Protein AF-A0A3N0Z8Z3-F1 (afdb_monomer_lite)

InterPro domains:
  IPR009060 UBA-like superfamily [SSF46934] (349-387)
  IPR026185 Epithelial-stromal interaction protein 1 [PF28372] (37-251)
  IPR026185 Epithelial-stromal interaction protein 1 [PTHR22529] (3-250)

Structure (mmCIF, N/CA/C/O backbone):
data_AF-A0A3N0Z8Z3-F1
#
_entry.id   AF-A0A3N0Z8Z3-F1
#
loop_
_atom_site.group_PDB
_atom_site.id
_atom_site.type_symbol
_atom_site.label_atom_id
_atom_site.label_alt_id
_atom_site.label_comp_id
_atom_site.label_asym_id
_atom_site.label_entity_id
_atom_site.label_seq_id
_atom_site.pdbx_PDB_ins_code
_atom_site.Cartn_x
_atom_site.Cartn_y
_atom_site.Cartn_z
_atom_site.occupancy
_atom_site.B_iso_or_equiv
_atom_site.auth_seq_id
_atom_site.auth_comp_id
_atom_site.auth_asym_id
_atom_site.auth_atom_id
_atom_site.pdbx_PDB_model_num
ATOM 1 N N . MET A 1 1 ? -28.823 -17.736 -48.429 1.00 40.69 1 MET A N 1
ATOM 2 C CA . MET A 1 1 ? -28.614 -19.075 -49.020 1.00 40.69 1 MET A CA 1
ATOM 3 C C . MET A 1 1 ? -27.113 -19.297 -49.005 1.00 40.69 1 MET A C 1
ATOM 5 O O . MET A 1 1 ? -26.439 -18.668 -49.797 1.00 40.69 1 MET A O 1
ATOM 9 N N . THR A 1 2 ? -26.497 -19.998 -48.071 1.00 42.53 2 THR A N 1
ATOM 10 C CA . THR A 1 2 ? -26.939 -21.003 -47.101 1.00 42.53 2 THR A CA 1
ATOM 11 C C . THR A 1 2 ? -26.038 -20.867 -45.876 1.00 42.53 2 THR A C 1
ATOM 13 O O . THR A 1 2 ? -24.819 -20.831 -46.027 1.00 42.53 2 THR A O 1
ATOM 16 N N . ASP A 1 3 ? -26.645 -20.786 -44.696 1.00 40.19 3 ASP A N 1
ATOM 17 C CA . ASP A 1 3 ? -25.972 -20.993 -43.419 1.00 40.19 3 ASP A CA 1
ATOM 18 C C . ASP A 1 3 ? -25.503 -22.450 -43.330 1.00 40.19 3 ASP A C 1
ATOM 20 O O . ASP A 1 3 ? -26.199 -23.371 -43.767 1.00 40.19 3 ASP A O 1
ATOM 24 N N . SER A 1 4 ? -24.311 -22.679 -42.790 1.00 48.00 4 SER A N 1
ATOM 25 C CA . SER A 1 4 ? -23.882 -24.005 -42.347 1.00 48.00 4 SER A CA 1
ATOM 26 C C . SER A 1 4 ? -22.995 -23.835 -41.126 1.00 48.00 4 SER A C 1
ATOM 28 O O . SER A 1 4 ? -21.788 -23.622 -41.211 1.00 48.00 4 SER A O 1
ATOM 30 N N . GLU A 1 5 ? -23.670 -23.880 -39.983 1.00 45.03 5 GLU A N 1
ATOM 31 C CA . GLU A 1 5 ? -23.113 -24.146 -38.668 1.00 45.03 5 GLU A CA 1
ATOM 32 C C . GLU A 1 5 ? -22.318 -25.460 -38.715 1.00 45.03 5 GLU A C 1
ATOM 34 O O . GLU A 1 5 ? -22.856 -26.514 -39.047 1.00 45.03 5 GLU A O 1
ATOM 39 N N . GLN A 1 6 ? -21.029 -25.408 -38.380 1.00 42.84 6 GLN A N 1
ATOM 40 C CA . GLN A 1 6 ? -20.273 -26.589 -37.968 1.00 42.84 6 GLN A CA 1
ATOM 41 C C . GLN A 1 6 ? -19.986 -26.454 -36.479 1.00 42.84 6 GLN A C 1
ATOM 43 O O . GLN A 1 6 ? -18.983 -25.892 -36.042 1.00 42.84 6 GLN A O 1
ATOM 48 N N . THR A 1 7 ? -20.933 -26.957 -35.696 1.00 34.88 7 THR A N 1
ATOM 49 C CA . THR A 1 7 ? -20.736 -27.368 -34.311 1.00 34.88 7 THR A CA 1
ATOM 50 C C . THR A 1 7 ? -19.661 -28.450 -34.284 1.00 34.88 7 THR A C 1
ATOM 52 O O . THR A 1 7 ? -19.878 -29.570 -34.735 1.00 34.88 7 THR A O 1
ATOM 55 N N . ASN A 1 8 ? -18.473 -28.098 -33.796 1.00 36.59 8 ASN A N 1
ATOM 56 C CA . ASN A 1 8 ? -17.400 -29.051 -33.555 1.00 36.59 8 ASN A CA 1
ATOM 57 C C . ASN A 1 8 ? -17.679 -29.721 -32.204 1.00 36.59 8 ASN A C 1
ATOM 59 O O . ASN A 1 8 ? -17.470 -29.132 -31.139 1.00 36.59 8 ASN A O 1
ATOM 63 N N . GLU A 1 9 ? -18.258 -30.914 -32.266 1.00 37.44 9 GLU A N 1
ATOM 64 C CA . GLU A 1 9 ? -18.583 -31.748 -31.117 1.00 37.44 9 GLU A CA 1
ATOM 65 C C . GLU A 1 9 ? -17.282 -32.233 -30.462 1.00 37.44 9 GLU A C 1
ATOM 67 O O . GLU A 1 9 ? -16.641 -33.187 -30.892 1.00 37.44 9 GLU A O 1
ATOM 72 N N . ASN A 1 10 ? -16.863 -31.533 -29.407 1.00 37.28 10 ASN A N 1
ATOM 73 C CA . ASN A 1 10 ? -15.898 -32.046 -28.444 1.00 37.28 10 ASN A CA 1
ATOM 74 C C . ASN A 1 10 ? -16.598 -33.106 -27.581 1.00 37.28 10 ASN A C 1
ATOM 76 O O . ASN A 1 10 ? -17.148 -32.797 -26.520 1.00 37.28 10 ASN A O 1
ATOM 80 N N . GLU A 1 11 ? -16.568 -34.360 -28.025 1.00 35.53 11 GLU A N 1
ATOM 81 C CA . GLU A 1 11 ? -16.864 -35.509 -27.170 1.00 35.53 11 GLU A CA 1
ATOM 82 C C . GLU A 1 11 ? -15.770 -35.642 -26.100 1.00 35.53 11 GLU A C 1
ATOM 84 O O . GLU A 1 11 ? -14.714 -36.246 -26.286 1.00 35.53 11 GLU A O 1
ATOM 89 N N . CYS A 1 12 ? -16.020 -35.027 -24.946 1.00 33.28 12 CYS A N 1
ATOM 90 C CA . CYS A 1 12 ? -15.300 -35.305 -23.714 1.00 33.28 12 CYS A CA 1
ATOM 91 C C . CYS A 1 12 ? -15.938 -36.549 -23.080 1.00 33.28 12 CYS A C 1
ATOM 93 O O . CYS A 1 12 ? -16.933 -36.450 -22.356 1.00 33.28 12 CYS A O 1
ATOM 95 N N . GLU A 1 13 ? -15.396 -37.730 -23.390 1.00 38.31 13 GLU A N 1
ATOM 96 C CA . GLU A 1 13 ? -15.756 -38.972 -22.704 1.00 38.31 13 GLU A CA 1
ATOM 97 C C . GLU A 1 13 ? -15.455 -38.832 -21.204 1.00 38.31 13 GLU A C 1
ATOM 99 O O . GLU A 1 13 ? -14.311 -38.839 -20.743 1.00 38.31 13 GLU A O 1
ATOM 104 N N . LYS A 1 14 ? -16.529 -38.701 -20.424 1.00 34.69 14 LYS A N 1
ATOM 105 C CA . LYS A 1 14 ? -16.511 -38.818 -18.970 1.00 34.69 14 LYS A CA 1
ATOM 106 C C . LYS A 1 14 ? -16.239 -40.279 -18.612 1.00 34.69 14 LYS A C 1
ATOM 108 O O . LYS A 1 14 ? -17.129 -41.119 -18.709 1.00 34.69 14 LYS A O 1
ATOM 113 N N . ASN A 1 15 ? -15.027 -40.575 -18.154 1.00 33.38 15 ASN A N 1
ATOM 114 C CA . ASN A 1 15 ? -14.721 -41.855 -17.522 1.00 33.38 15 ASN A CA 1
ATOM 115 C C . ASN A 1 15 ? -15.489 -41.972 -16.193 1.00 33.38 15 ASN A C 1
ATOM 117 O O . ASN A 1 15 ? -15.185 -41.269 -15.231 1.00 33.38 15 ASN A O 1
ATOM 121 N N . SER A 1 16 ? -16.480 -42.867 -16.144 1.00 33.12 16 SER A N 1
ATOM 122 C CA . SER A 1 16 ? -17.005 -43.437 -14.897 1.00 33.12 16 SER A CA 1
ATOM 123 C C . SER A 1 16 ? -16.229 -44.721 -14.562 1.00 33.12 16 SER A C 1
ATOM 125 O O . SER A 1 16 ? -15.846 -45.451 -15.480 1.00 33.12 16 SER A O 1
ATOM 127 N N . PRO A 1 17 ? -15.956 -45.013 -13.278 1.00 43.12 17 PRO A N 1
ATOM 128 C CA . PRO A 1 17 ? -15.027 -46.060 -12.889 1.00 43.12 17 PRO A CA 1
ATOM 129 C C . PRO A 1 17 ? -15.738 -47.413 -12.886 1.00 43.12 17 PRO A C 1
ATOM 131 O O . PRO A 1 17 ? -16.600 -47.673 -12.052 1.00 43.12 17 PRO A O 1
ATOM 134 N N . GLY A 1 18 ? -15.352 -48.294 -13.805 1.00 41.97 18 GLY A N 1
ATOM 135 C CA . GLY A 1 18 ? -15.739 -49.699 -13.721 1.00 41.97 18 GLY A CA 1
ATOM 136 C C . GLY A 1 18 ? -16.040 -50.342 -15.060 1.00 41.97 18 GLY A C 1
ATOM 137 O O . GLY A 1 18 ? -17.191 -50.632 -15.340 1.00 41.97 18 GLY A O 1
ATOM 138 N N . ASN A 1 19 ? -15.002 -50.612 -15.852 1.00 34.50 19 ASN A N 1
ATOM 139 C CA . ASN A 1 19 ? -14.830 -51.909 -16.510 1.00 34.50 19 ASN A CA 1
ATOM 140 C C . ASN A 1 19 ? -13.422 -51.955 -17.117 1.00 34.50 19 ASN A C 1
ATOM 142 O O . ASN A 1 19 ? -13.169 -51.375 -18.174 1.00 34.50 19 ASN A O 1
ATOM 146 N N . VAL A 1 20 ? -12.477 -52.608 -16.437 1.00 41.97 20 VAL A N 1
ATOM 147 C CA . VAL A 1 20 ? -11.161 -52.885 -17.020 1.00 41.97 20 VAL A CA 1
ATOM 148 C C . VAL A 1 20 ? -11.370 -53.959 -18.086 1.00 41.97 20 VAL A C 1
ATOM 150 O O . VAL A 1 20 ? -11.226 -55.150 -17.827 1.00 41.97 20 VAL A O 1
ATOM 153 N N . THR A 1 21 ? -11.712 -53.537 -19.302 1.00 46.53 21 THR A N 1
ATOM 154 C CA . THR A 1 21 ? -11.635 -54.412 -20.472 1.00 46.53 21 THR A CA 1
ATOM 155 C C . THR A 1 21 ? -10.154 -54.554 -20.806 1.00 46.53 21 THR A C 1
ATOM 157 O O . THR A 1 21 ? -9.598 -53.811 -21.616 1.00 46.53 21 THR A O 1
ATOM 160 N N . GLN A 1 22 ? -9.469 -55.447 -20.089 1.00 47.31 22 GLN A N 1
ATOM 161 C CA . GLN A 1 22 ? -8.105 -55.831 -20.419 1.00 47.31 22 GLN A CA 1
ATOM 162 C C . GLN A 1 22 ? -8.148 -56.478 -21.801 1.00 47.31 22 GLN A C 1
ATOM 164 O O . GLN A 1 22 ? -8.706 -57.558 -21.972 1.00 47.31 22 GLN A O 1
ATOM 169 N N . ASN A 1 23 ? -7.579 -55.801 -22.798 1.00 51.22 23 ASN A N 1
ATOM 170 C CA . ASN A 1 23 ? -7.265 -56.429 -24.072 1.00 51.22 23 ASN A CA 1
ATOM 171 C C . ASN A 1 23 ? -6.343 -57.632 -23.763 1.00 51.22 23 ASN A C 1
ATOM 173 O O . ASN A 1 23 ? -5.248 -57.402 -23.233 1.00 51.22 23 ASN A O 1
ATOM 177 N N . PRO A 1 24 ? -6.759 -58.888 -24.025 1.00 54.62 24 PRO A N 1
ATOM 178 C CA . PRO A 1 24 ? -6.080 -60.091 -23.525 1.00 54.62 24 PRO A CA 1
ATOM 179 C C . PRO A 1 24 ? -4.631 -60.256 -24.019 1.00 54.62 24 PRO A C 1
ATOM 181 O O . PRO A 1 24 ? -3.895 -61.085 -23.496 1.00 54.62 24 PRO A O 1
ATOM 184 N N . GLN A 1 25 ? -4.191 -59.432 -24.974 1.00 57.41 25 GLN A N 1
ATOM 185 C CA . GLN A 1 25 ? -2.856 -59.469 -25.571 1.00 57.41 25 GLN A CA 1
ATOM 186 C C . GLN A 1 25 ? -1.743 -58.790 -24.739 1.00 57.41 25 GLN A C 1
ATOM 188 O O . GLN A 1 25 ? -0.567 -58.988 -25.032 1.00 57.41 25 GLN A O 1
ATOM 193 N N . ASN A 1 26 ? -2.072 -57.989 -23.714 1.00 61.19 26 ASN A N 1
ATOM 194 C CA . ASN A 1 26 ? -1.090 -57.192 -22.951 1.00 61.19 26 ASN A CA 1
ATOM 195 C C . ASN A 1 26 ? -0.857 -57.712 -21.521 1.00 61.19 26 ASN A C 1
ATOM 197 O O . ASN A 1 26 ? -0.631 -56.918 -20.605 1.00 61.19 26 ASN A O 1
ATOM 201 N N . GLN A 1 27 ? -0.943 -59.026 -21.295 1.00 67.25 27 GLN A N 1
ATOM 202 C CA . GLN A 1 27 ? -0.615 -59.578 -19.981 1.00 67.25 27 GLN A CA 1
ATOM 203 C C . GLN A 1 27 ? 0.903 -59.502 -19.723 1.00 67.25 27 GLN A C 1
ATOM 205 O O . GLN A 1 27 ? 1.691 -59.911 -20.584 1.00 67.25 27 GLN A O 1
ATOM 210 N N . PRO A 1 28 ? 1.341 -58.981 -18.561 1.00 70.44 28 PRO A N 1
ATOM 211 C CA . PRO A 1 28 ? 2.751 -58.971 -18.199 1.00 70.44 28 PRO A CA 1
ATOM 212 C C . PRO A 1 28 ? 3.290 -60.404 -18.125 1.00 70.44 28 PRO A C 1
ATOM 214 O O . PRO A 1 28 ? 2.750 -61.246 -17.414 1.00 70.44 28 PRO A O 1
ATOM 217 N N . THR A 1 29 ? 4.355 -60.697 -18.870 1.00 72.75 29 THR A N 1
ATOM 218 C CA . THR A 1 29 ? 5.056 -61.984 -18.773 1.00 72.75 29 THR A CA 1
ATOM 219 C C . THR A 1 29 ? 6.125 -61.868 -17.690 1.00 72.75 29 THR A C 1
ATOM 221 O O . THR A 1 29 ? 7.029 -61.042 -17.813 1.00 72.75 29 THR A O 1
ATOM 224 N N . HIS A 1 30 ? 6.037 -62.673 -16.633 1.00 71.81 30 HIS A N 1
ATOM 225 C CA . HIS A 1 30 ? 7.030 -62.696 -15.556 1.00 71.81 30 HIS A CA 1
ATOM 226 C C . HIS A 1 30 ? 8.128 -63.723 -15.875 1.00 71.81 30 HIS A C 1
ATOM 228 O O . HIS A 1 30 ? 7.823 -64.888 -16.118 1.00 71.81 30 HIS A O 1
ATOM 234 N N . ALA A 1 31 ? 9.392 -63.294 -15.896 1.00 71.81 31 ALA A N 1
ATOM 235 C CA . ALA A 1 31 ? 10.562 -64.163 -16.045 1.00 71.81 31 ALA A CA 1
ATOM 236 C C . ALA A 1 31 ? 11.545 -63.843 -14.910 1.00 71.81 31 ALA A C 1
ATOM 238 O O . ALA A 1 31 ? 11.837 -62.670 -14.696 1.00 71.81 31 ALA A O 1
ATOM 239 N N . ASP A 1 32 ? 11.978 -64.872 -14.170 1.00 60.31 32 ASP A N 1
ATOM 240 C CA . ASP A 1 32 ? 12.757 -64.827 -12.915 1.00 60.31 32 ASP A CA 1
ATOM 241 C C . ASP A 1 32 ? 13.489 -63.495 -12.641 1.00 60.31 32 ASP A C 1
ATOM 243 O O . ASP A 1 32 ? 14.596 -63.248 -13.119 1.00 60.31 32 ASP A O 1
ATOM 247 N N . GLY A 1 33 ? 12.835 -62.626 -11.857 1.00 75.81 33 GLY A N 1
ATOM 248 C CA . GLY A 1 33 ? 13.370 -61.345 -11.381 1.00 75.81 33 GLY A CA 1
ATOM 249 C C . GLY A 1 33 ? 12.862 -60.080 -12.087 1.00 75.81 33 GLY A C 1
ATOM 250 O O . GLY A 1 33 ? 13.032 -58.994 -11.537 1.00 75.81 33 GLY A O 1
ATOM 251 N N . PHE A 1 34 ? 12.200 -60.166 -13.249 1.00 79.06 34 PHE A N 1
ATOM 252 C CA . PHE A 1 34 ? 11.620 -58.992 -13.918 1.00 79.06 34 PHE A CA 1
ATOM 253 C C . PHE A 1 34 ? 10.297 -59.274 -14.645 1.00 79.06 34 PHE A C 1
ATOM 255 O O . PHE A 1 34 ? 9.967 -60.392 -15.042 1.00 79.06 34 PHE A O 1
ATOM 262 N N . THR A 1 35 ? 9.511 -58.211 -14.827 1.00 83.69 35 THR A N 1
ATOM 263 C CA . THR A 1 35 ? 8.206 -58.264 -15.495 1.00 83.69 35 THR A CA 1
ATOM 264 C C . THR A 1 35 ? 8.312 -57.639 -16.880 1.00 83.69 35 THR A C 1
ATOM 266 O O . THR A 1 35 ? 8.594 -56.449 -17.008 1.00 83.69 35 THR A O 1
ATOM 269 N N . ARG A 1 36 ? 8.072 -58.426 -17.933 1.00 78.19 36 ARG A N 1
ATOM 270 C CA . ARG A 1 36 ? 8.076 -57.956 -19.322 1.00 78.19 36 ARG A CA 1
ATOM 271 C C . ARG A 1 36 ? 6.657 -57.578 -19.739 1.00 78.19 36 ARG A C 1
ATOM 273 O O . ARG A 1 36 ? 5.815 -58.450 -19.943 1.00 78.19 36 ARG A O 1
ATOM 280 N N . ILE A 1 37 ? 6.395 -56.280 -19.874 1.00 79.31 37 ILE A N 1
ATOM 281 C CA . ILE A 1 37 ? 5.102 -55.748 -20.328 1.00 79.31 37 ILE A CA 1
ATOM 282 C C . ILE A 1 37 ? 5.155 -55.563 -21.855 1.00 79.31 37 ILE A C 1
ATOM 284 O O . ILE A 1 37 ? 5.998 -54.796 -22.332 1.00 79.31 37 ILE A O 1
ATOM 288 N N . PRO A 1 38 ? 4.298 -56.244 -22.641 1.00 77.00 38 PRO A N 1
ATOM 289 C CA . PRO A 1 38 ? 4.249 -56.064 -24.089 1.00 77.00 38 PRO A CA 1
ATOM 290 C C . PRO A 1 38 ? 3.851 -54.629 -24.481 1.00 77.00 38 PRO A C 1
ATOM 292 O O . PRO A 1 38 ? 3.000 -54.026 -23.817 1.00 77.00 38 PRO A O 1
ATOM 295 N N . PRO A 1 39 ? 4.427 -54.060 -25.556 1.00 76.31 39 PRO A N 1
ATOM 296 C CA . PRO A 1 39 ? 4.006 -52.760 -26.059 1.00 76.31 39 PRO A CA 1
ATOM 297 C C . PRO A 1 39 ? 2.516 -52.749 -26.415 1.00 76.31 39 PRO A C 1
ATOM 299 O O . PRO A 1 39 ? 2.041 -53.567 -27.195 1.00 76.31 39 PRO A O 1
ATOM 302 N N . ASN A 1 40 ? 1.769 -51.792 -25.863 1.00 84.31 40 ASN A N 1
ATOM 303 C CA . ASN A 1 40 ? 0.351 -51.649 -26.170 1.00 84.31 40 ASN A CA 1
ATOM 304 C C . ASN A 1 40 ? 0.177 -51.058 -27.579 1.00 84.31 40 ASN A C 1
ATOM 306 O O . ASN A 1 40 ? 0.250 -49.840 -27.764 1.00 84.31 40 ASN A O 1
ATOM 310 N N . GLU A 1 41 ? -0.078 -51.928 -28.554 1.00 85.44 41 GLU A N 1
ATOM 311 C CA . GLU A 1 41 ? -0.228 -51.562 -29.968 1.00 85.44 41 GLU A CA 1
ATOM 312 C C . GLU A 1 41 ? -1.357 -50.549 -30.219 1.00 85.44 41 GLU A C 1
ATOM 314 O O . GLU A 1 41 ? -1.223 -49.663 -31.060 1.00 85.44 41 GLU A O 1
ATOM 319 N N . SER A 1 42 ? -2.437 -50.582 -29.429 1.00 86.69 42 SER A N 1
ATOM 320 C CA . SER A 1 42 ? -3.523 -49.596 -29.536 1.00 86.69 42 SER A CA 1
ATOM 321 C C . SER A 1 42 ? -3.064 -48.198 -29.106 1.00 86.69 42 SER A C 1
ATOM 323 O O . SER A 1 42 ? -3.274 -47.211 -29.820 1.00 86.69 42 SER A O 1
ATOM 325 N N . ARG A 1 43 ? -2.348 -48.103 -27.975 1.00 87.44 43 ARG A N 1
ATOM 326 C CA . ARG A 1 43 ? -1.764 -46.835 -27.505 1.00 87.44 43 ARG A CA 1
ATOM 327 C C . ARG A 1 43 ? -0.698 -46.324 -28.477 1.00 87.44 43 ARG A C 1
ATOM 329 O O . ARG A 1 43 ? -0.673 -45.128 -28.760 1.00 87.44 43 ARG A O 1
ATOM 336 N N . ARG A 1 44 ? 0.140 -47.216 -29.017 1.00 88.94 44 ARG A N 1
ATOM 337 C CA . ARG A 1 44 ? 1.151 -46.886 -30.034 1.00 88.94 44 ARG A CA 1
ATOM 338 C C . ARG A 1 44 ? 0.503 -46.340 -31.307 1.00 88.94 44 ARG A C 1
ATOM 340 O O . ARG A 1 44 ? 0.906 -45.279 -31.770 1.00 88.94 44 ARG A O 1
ATOM 347 N N . GLY A 1 45 ? -0.528 -47.004 -31.827 1.00 94.12 45 GLY A N 1
ATOM 348 C CA . GLY A 1 45 ? -1.255 -46.550 -33.013 1.00 94.12 45 GLY A CA 1
ATOM 349 C C . GLY A 1 45 ? -1.978 -45.216 -32.800 1.00 94.12 45 GLY A C 1
ATOM 350 O O . GLY A 1 45 ? -2.016 -44.385 -33.706 1.00 94.12 45 GLY A O 1
ATOM 351 N N . LYS A 1 46 ? -2.510 -44.963 -31.593 1.00 94.38 46 LYS A N 1
ATOM 352 C CA . LYS A 1 46 ? -3.079 -43.653 -31.229 1.00 94.38 46 LYS A CA 1
ATOM 353 C C . LYS A 1 46 ? -2.007 -42.560 -31.228 1.00 94.38 46 LYS A C 1
ATOM 355 O O . LYS A 1 46 ? -2.236 -41.507 -31.810 1.00 94.38 46 LYS A O 1
ATOM 360 N N . LEU A 1 47 ? -0.843 -42.821 -30.630 1.00 93.25 47 LEU A N 1
ATOM 361 C CA . LEU A 1 47 ? 0.282 -41.879 -30.615 1.00 93.25 47 LEU A CA 1
ATOM 362 C C . LEU A 1 47 ? 0.805 -41.584 -32.024 1.00 93.25 47 LEU A C 1
ATOM 364 O O . LEU A 1 47 ? 1.049 -40.428 -32.341 1.00 93.25 47 LEU A O 1
ATOM 368 N N . GLN A 1 48 ? 0.916 -42.598 -32.884 1.00 94.56 48 GLN A N 1
ATOM 369 C CA . GLN A 1 48 ? 1.336 -42.409 -34.276 1.00 94.56 48 GLN A CA 1
ATOM 370 C C . GLN A 1 48 ? 0.344 -41.552 -35.067 1.00 94.56 48 GLN A C 1
ATOM 372 O O . GLN A 1 48 ? 0.766 -40.650 -35.782 1.00 94.56 48 GLN A O 1
ATOM 377 N N . ARG A 1 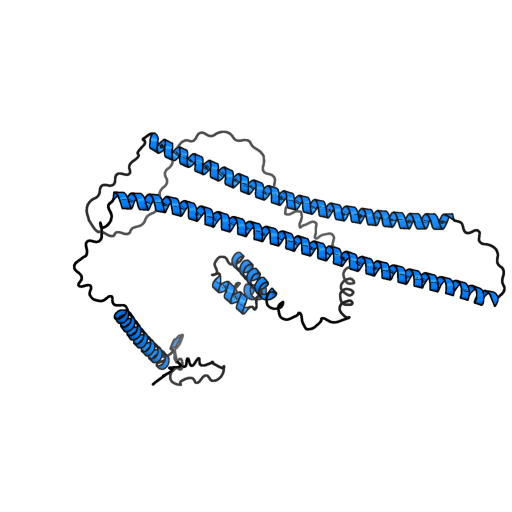49 ? -0.966 -41.781 -34.903 1.00 95.81 49 ARG A N 1
ATOM 378 C CA . ARG A 1 49 ? -1.997 -40.949 -35.545 1.00 95.81 49 ARG A CA 1
ATOM 379 C C . ARG A 1 49 ? -1.974 -39.502 -35.058 1.00 95.81 49 ARG A C 1
ATOM 381 O O . ARG A 1 49 ? -2.143 -38.600 -35.869 1.00 95.81 49 ARG A O 1
ATOM 388 N N . ILE A 1 50 ? -1.768 -39.281 -33.757 1.00 95.69 50 ILE A N 1
ATOM 389 C CA . ILE A 1 50 ? -1.631 -37.928 -33.198 1.00 95.69 50 ILE A CA 1
ATOM 390 C C . ILE A 1 50 ? -0.390 -37.247 -33.780 1.00 95.69 50 ILE A C 1
ATOM 392 O O . ILE A 1 50 ? -0.513 -36.153 -34.314 1.00 95.69 50 ILE A O 1
ATOM 396 N N . ALA A 1 51 ? 0.761 -37.923 -33.770 1.00 95.94 51 ALA A N 1
ATOM 397 C CA . ALA A 1 51 ? 2.005 -37.378 -34.309 1.00 95.94 51 ALA A CA 1
ATOM 398 C C . ALA A 1 51 ? 1.884 -36.997 -35.795 1.00 95.94 51 ALA A C 1
ATOM 400 O O . ALA A 1 51 ? 2.307 -35.914 -36.186 1.00 95.94 51 ALA A O 1
ATOM 401 N N . GLN A 1 52 ? 1.256 -37.851 -36.612 1.00 96.75 52 GLN A N 1
ATOM 402 C CA . GLN A 1 52 ? 1.008 -37.559 -38.029 1.00 96.75 52 GLN A CA 1
ATOM 403 C C . GLN A 1 52 ? 0.091 -36.347 -38.214 1.00 96.75 52 GLN A C 1
ATOM 405 O O . GLN A 1 52 ? 0.382 -35.468 -39.020 1.00 96.75 52 GLN A O 1
ATOM 410 N N . LYS A 1 53 ? -0.994 -36.269 -37.437 1.00 97.25 53 LYS A N 1
ATOM 411 C CA . LYS A 1 53 ? -1.926 -35.142 -37.498 1.00 97.25 53 LYS A CA 1
ATOM 412 C C . LYS A 1 53 ? -1.257 -33.824 -37.087 1.00 97.25 53 LYS A C 1
ATOM 414 O O . LYS A 1 53 ? -1.418 -32.824 -37.775 1.00 97.25 53 LYS A O 1
ATOM 419 N N . GLU A 1 54 ? -0.482 -33.825 -36.005 1.00 96.12 54 GLU A N 1
ATOM 420 C CA . GLU A 1 54 ? 0.256 -32.643 -35.540 1.00 96.12 54 GLU A CA 1
ATOM 421 C C . GLU A 1 54 ? 1.305 -32.178 -36.561 1.00 96.12 54 GLU A C 1
ATOM 423 O O . GLU A 1 54 ? 1.489 -30.975 -36.757 1.00 96.12 54 GLU A O 1
ATOM 428 N N . GLU A 1 55 ? 1.968 -33.111 -37.250 1.00 96.00 55 GLU A N 1
ATOM 429 C CA . GLU A 1 55 ? 2.908 -32.786 -38.325 1.00 96.00 55 GLU A CA 1
ATOM 430 C C . GLU A 1 55 ? 2.202 -32.116 -39.514 1.00 96.00 55 GLU A C 1
ATOM 432 O O . GLU A 1 55 ? 2.692 -31.113 -40.045 1.00 96.00 55 GLU A O 1
ATOM 437 N N . GLU A 1 56 ? 1.032 -32.620 -39.912 1.00 97.06 56 GLU A N 1
ATOM 438 C CA . GLU A 1 56 ? 0.206 -32.006 -40.955 1.00 97.06 56 GLU A CA 1
ATOM 439 C C . GLU A 1 56 ? -0.295 -30.613 -40.553 1.00 97.06 56 GLU A C 1
ATOM 441 O O . GLU A 1 56 ? -0.225 -29.682 -41.359 1.00 97.06 56 GLU A O 1
ATOM 446 N N . ASP A 1 57 ? -0.746 -30.441 -39.312 1.00 96.62 57 ASP A N 1
ATOM 447 C CA . ASP A 1 57 ? -1.220 -29.155 -38.795 1.00 96.62 57 ASP A CA 1
ATOM 448 C C . ASP A 1 57 ? -0.077 -28.125 -38.723 1.00 96.62 57 ASP A C 1
ATOM 450 O O . ASP A 1 57 ? -0.249 -26.972 -39.127 1.00 96.62 57 ASP A O 1
ATOM 454 N N . LEU A 1 58 ? 1.131 -28.538 -38.318 1.00 95.19 58 LEU A N 1
ATOM 455 C CA . LEU A 1 58 ? 2.319 -27.680 -38.348 1.00 95.19 58 LEU A CA 1
ATOM 456 C C . LEU A 1 58 ? 2.693 -27.283 -39.781 1.00 95.19 58 LEU A C 1
ATOM 458 O O . LEU A 1 58 ? 3.094 -26.141 -40.022 1.00 95.19 58 LEU A O 1
ATOM 462 N N . ARG A 1 59 ? 2.590 -28.216 -40.736 1.00 94.44 59 ARG A N 1
ATOM 463 C CA . ARG A 1 59 ? 2.841 -27.928 -42.154 1.00 94.44 59 ARG A CA 1
ATOM 464 C C . ARG A 1 59 ? 1.847 -26.907 -42.695 1.00 94.44 59 ARG A C 1
ATOM 466 O O . ARG A 1 59 ? 2.290 -25.927 -43.288 1.00 94.44 59 ARG A O 1
ATOM 473 N N . LYS A 1 60 ? 0.552 -27.076 -42.420 1.00 96.25 60 LYS A N 1
ATOM 474 C CA . LYS A 1 60 ? -0.486 -26.102 -42.790 1.00 96.25 60 LYS A CA 1
ATOM 475 C C . LYS A 1 60 ? -0.226 -24.741 -42.161 1.00 96.25 60 LYS A C 1
ATOM 477 O O . LYS A 1 60 ? -0.172 -23.754 -42.880 1.00 96.25 60 LYS A O 1
ATOM 482 N N . TRP A 1 61 ? 0.063 -24.685 -40.860 1.00 94.94 61 TRP A N 1
ATOM 483 C CA . TRP A 1 61 ? 0.383 -23.425 -40.184 1.00 94.94 61 TRP A CA 1
ATOM 484 C C . TRP A 1 61 ? 1.603 -22.736 -40.805 1.00 94.94 61 TRP A C 1
ATOM 486 O O . TRP A 1 61 ? 1.586 -21.526 -41.015 1.00 94.94 61 TRP A O 1
ATOM 496 N N . LYS A 1 62 ? 2.658 -23.488 -41.146 1.00 94.69 62 LYS A N 1
ATOM 497 C CA . LYS A 1 62 ? 3.844 -22.941 -41.824 1.00 94.69 62 LYS A CA 1
ATOM 498 C C . LYS A 1 62 ? 3.532 -22.425 -43.222 1.00 94.69 62 LYS A C 1
ATOM 500 O O . LYS A 1 62 ? 4.157 -21.455 -43.627 1.00 94.69 62 LYS A O 1
ATOM 505 N N . GLU A 1 63 ? 2.635 -23.076 -43.957 1.00 91.31 63 GLU A N 1
ATOM 506 C CA . GLU A 1 63 ? 2.194 -22.648 -45.288 1.00 91.31 63 GLU A CA 1
ATOM 507 C C . GLU A 1 63 ? 1.298 -21.402 -45.205 1.00 91.31 63 GLU A C 1
ATOM 509 O O . GLU A 1 63 ? 1.529 -20.445 -45.938 1.00 91.31 63 GLU A O 1
ATOM 514 N N . GLU A 1 64 ? 0.361 -21.364 -44.256 1.00 91.56 64 GLU A N 1
ATOM 515 C CA . GLU A 1 64 ? -0.522 -20.222 -43.981 1.00 91.56 64 GLU A CA 1
ATOM 516 C C . GLU A 1 64 ? 0.246 -18.994 -43.477 1.00 91.56 64 GLU A C 1
ATOM 518 O O . GLU A 1 64 ? -0.040 -17.868 -43.877 1.00 91.56 64 GLU A O 1
ATOM 523 N N . ASN A 1 65 ? 1.252 -19.203 -42.625 1.00 90.62 65 ASN A N 1
ATOM 524 C CA . ASN A 1 65 ? 2.092 -18.138 -42.071 1.00 90.62 65 ASN A CA 1
ATOM 525 C C . ASN A 1 65 ? 3.361 -17.914 -42.890 1.00 90.62 65 ASN A C 1
ATOM 527 O O . ASN A 1 65 ? 4.247 -17.176 -42.453 1.00 90.62 65 ASN A O 1
ATOM 531 N N . ARG A 1 66 ? 3.488 -18.543 -44.064 1.00 89.12 66 ARG A N 1
ATOM 532 C CA . ARG A 1 66 ? 4.627 -18.309 -44.941 1.00 89.12 66 ARG A CA 1
ATOM 533 C C . ARG A 1 66 ? 4.516 -16.881 -45.472 1.00 89.12 66 ARG A C 1
ATOM 535 O O . ARG A 1 66 ? 3.618 -16.615 -46.272 1.00 89.12 66 ARG A O 1
ATOM 542 N N . PRO A 1 67 ? 5.418 -15.954 -45.101 1.00 83.56 67 PRO A N 1
ATOM 543 C CA . PRO A 1 67 ? 5.446 -14.664 -45.765 1.00 83.56 67 PRO A CA 1
ATOM 544 C C . PRO A 1 67 ? 5.708 -14.915 -47.256 1.00 83.56 67 PRO A C 1
ATOM 546 O O . PRO A 1 67 ? 6.628 -15.656 -47.621 1.00 83.56 67 PRO A O 1
ATOM 549 N N . GLY A 1 68 ? 4.847 -14.363 -48.113 1.00 82.75 68 GLY A N 1
ATOM 550 C CA . GLY A 1 68 ? 4.957 -14.534 -49.559 1.00 82.75 68 GLY A CA 1
ATOM 551 C C . GLY A 1 68 ? 6.319 -14.057 -50.085 1.00 82.75 68 GLY A C 1
ATOM 552 O O . GLY A 1 68 ? 6.970 -13.235 -49.434 1.00 82.75 68 GLY A O 1
ATOM 553 N N . PRO A 1 69 ? 6.778 -14.547 -51.253 1.00 81.44 69 PRO A N 1
ATOM 554 C CA . PRO A 1 69 ? 8.016 -14.077 -51.864 1.00 81.44 69 PRO A CA 1
ATOM 555 C C . PRO A 1 69 ? 7.976 -12.558 -52.057 1.00 81.44 69 PRO A C 1
ATOM 557 O O . PRO A 1 69 ? 7.198 -12.036 -52.855 1.00 81.44 69 PRO A O 1
ATOM 560 N N . ILE A 1 70 ? 8.812 -11.842 -51.307 1.00 72.81 70 ILE A N 1
ATOM 561 C CA . ILE A 1 70 ? 8.929 -10.391 -51.416 1.00 72.81 70 ILE A CA 1
ATOM 562 C C . ILE A 1 70 ? 9.759 -10.104 -52.670 1.00 72.81 70 ILE A C 1
ATOM 564 O O . ILE A 1 70 ? 10.984 -10.072 -52.625 1.00 72.81 70 ILE A O 1
ATOM 568 N N . HIS A 1 71 ? 9.083 -9.926 -53.806 1.00 69.38 71 HIS A N 1
ATOM 569 C CA . HIS A 1 71 ? 9.677 -9.428 -55.052 1.00 69.38 71 HIS A CA 1
ATOM 570 C C . HIS A 1 71 ? 9.450 -7.913 -55.174 1.00 69.38 71 HIS A C 1
ATOM 572 O O . HIS A 1 71 ? 8.991 -7.396 -56.193 1.00 69.38 71 HIS A O 1
ATOM 578 N N . LEU A 1 72 ? 9.725 -7.190 -54.091 1.00 76.81 72 LEU A N 1
ATOM 579 C CA . LEU A 1 72 ? 9.823 -5.741 -54.137 1.00 76.81 72 LEU A CA 1
ATOM 580 C C . LEU A 1 72 ? 11.309 -5.398 -54.257 1.00 76.81 72 LEU A C 1
ATOM 582 O O . LEU A 1 72 ? 12.112 -5.971 -53.513 1.00 76.81 72 LEU A O 1
ATOM 586 N N . PRO A 1 73 ? 11.706 -4.506 -55.184 1.00 75.19 73 PRO A N 1
ATOM 587 C CA . PRO A 1 73 ? 13.046 -3.944 -55.131 1.00 75.19 73 PRO A CA 1
ATOM 588 C C . PRO A 1 73 ? 13.235 -3.359 -53.725 1.00 75.19 73 PRO A C 1
ATOM 590 O O . PRO A 1 73 ? 12.286 -2.761 -53.211 1.00 75.19 73 PRO A O 1
ATOM 593 N N . PRO A 1 74 ? 14.395 -3.560 -53.076 1.00 75.50 74 PRO A N 1
ATOM 594 C CA . PRO A 1 74 ? 14.620 -3.037 -51.738 1.00 75.50 74 PRO A CA 1
ATOM 595 C C . PRO A 1 74 ? 14.375 -1.528 -51.756 1.00 75.50 74 PRO A C 1
ATOM 597 O O . PRO A 1 74 ? 15.126 -0.763 -52.362 1.00 75.50 74 PRO A O 1
ATOM 600 N N . GLU A 1 75 ? 13.270 -1.121 -51.137 1.00 75.25 75 GLU A N 1
ATOM 601 C CA . GLU A 1 75 ? 12.935 0.277 -50.936 1.00 75.25 75 GLU A CA 1
ATOM 602 C C . GLU A 1 75 ? 14.038 0.876 -50.064 1.00 75.25 75 GLU A C 1
ATOM 604 O O . GLU A 1 75 ? 14.476 0.248 -49.094 1.00 75.25 75 GLU A O 1
ATOM 609 N N . GLN A 1 76 ? 14.538 2.062 -50.426 1.00 71.62 76 GLN A N 1
ATOM 610 C CA . GLN A 1 76 ? 15.499 2.767 -49.583 1.00 71.62 76 GLN A CA 1
ATOM 611 C C . GLN A 1 76 ? 14.799 3.145 -48.274 1.00 71.62 76 GLN A C 1
ATOM 613 O O . GLN A 1 76 ? 14.162 4.188 -48.148 1.00 71.62 76 GLN A O 1
ATOM 618 N N . LEU A 1 77 ? 14.886 2.244 -47.299 1.00 64.56 77 LEU A N 1
ATOM 619 C CA . LEU A 1 77 ? 14.359 2.405 -45.957 1.00 64.56 77 LEU A CA 1
ATOM 620 C C . LEU A 1 77 ? 15.226 3.425 -45.218 1.00 64.56 77 LEU A C 1
ATOM 622 O O . LEU A 1 77 ? 16.196 3.089 -44.543 1.00 64.56 77 LEU A O 1
ATOM 626 N N . GLY A 1 78 ? 14.863 4.695 -45.378 1.00 64.94 78 GLY A N 1
ATOM 627 C CA . GLY A 1 78 ? 15.430 5.812 -44.634 1.00 64.94 78 GLY A CA 1
ATOM 628 C C . GLY A 1 78 ? 15.415 7.114 -45.429 1.00 64.94 78 GLY A C 1
ATOM 629 O O . GLY A 1 78 ? 15.911 7.168 -46.546 1.00 64.94 78 GLY A O 1
ATOM 630 N N . GLY A 1 79 ? 14.905 8.191 -44.821 1.00 61.56 79 GLY A N 1
ATOM 631 C CA . GLY A 1 79 ? 15.249 9.550 -45.260 1.00 61.56 79 GLY A CA 1
ATOM 632 C C . GLY A 1 79 ? 14.145 10.426 -45.851 1.00 61.56 79 GLY A C 1
ATOM 633 O O . GLY A 1 79 ? 14.465 11.515 -46.311 1.00 61.56 79 GLY A O 1
ATOM 634 N N . ALA A 1 80 ? 12.858 10.057 -45.780 1.00 70.75 80 ALA A N 1
ATOM 635 C CA . ALA A 1 80 ? 11.784 11.009 -46.122 1.00 70.75 80 ALA A CA 1
ATOM 636 C C . ALA A 1 80 ? 11.793 12.261 -45.215 1.00 70.75 80 ALA A C 1
ATOM 638 O O . ALA A 1 80 ? 11.256 13.307 -45.567 1.00 70.75 80 ALA A O 1
ATOM 639 N N . VAL A 1 81 ? 12.415 12.141 -44.040 1.00 77.12 81 VAL A N 1
ATOM 640 C CA . VAL A 1 81 ? 12.500 13.176 -43.018 1.00 77.12 81 VAL A CA 1
ATOM 641 C C . VAL A 1 81 ? 13.958 13.581 -42.841 1.00 77.12 81 VAL A C 1
ATOM 643 O O . VAL A 1 81 ? 14.834 12.735 -42.648 1.00 77.12 81 VAL A O 1
ATOM 646 N N . SER A 1 82 ? 14.218 14.887 -42.871 1.00 87.38 82 SER A N 1
ATOM 647 C CA . SER A 1 82 ? 15.546 15.429 -42.591 1.00 87.38 82 SER A CA 1
ATOM 648 C C . SER A 1 82 ? 16.013 15.022 -41.190 1.00 87.38 82 SER A C 1
ATOM 650 O O . SER A 1 82 ? 15.245 15.036 -40.228 1.00 87.38 82 SER A O 1
ATOM 652 N N . LEU A 1 83 ? 17.304 14.725 -41.038 1.00 85.44 83 LEU A N 1
ATOM 653 C CA . LEU A 1 83 ? 17.931 14.395 -39.753 1.00 85.44 83 LEU A CA 1
ATOM 654 C C . LEU A 1 83 ? 17.661 15.458 -38.668 1.00 85.44 83 LEU A C 1
ATOM 656 O O . LEU A 1 83 ? 17.534 15.129 -37.487 1.00 85.44 83 LEU A O 1
ATOM 660 N N . ALA A 1 84 ? 17.534 16.729 -39.059 1.00 88.56 84 ALA A N 1
ATOM 661 C CA . ALA A 1 84 ? 17.175 17.812 -38.147 1.00 88.56 84 ALA A CA 1
ATOM 662 C C . ALA A 1 84 ? 15.740 17.669 -37.610 1.00 88.56 84 ALA A C 1
ATOM 664 O O . ALA A 1 84 ? 15.511 17.834 -36.411 1.00 88.56 84 ALA A O 1
ATOM 665 N N . GLU A 1 85 ? 14.794 17.297 -38.470 1.00 92.06 85 GLU A N 1
ATOM 666 C CA . GLU A 1 85 ? 13.401 17.079 -38.084 1.00 92.06 85 GLU A CA 1
ATOM 667 C C . GLU A 1 85 ? 13.257 15.823 -37.212 1.00 92.06 85 GLU A C 1
ATOM 669 O O . GLU A 1 85 ? 12.560 15.864 -36.199 1.00 92.06 85 GLU A O 1
ATOM 674 N N . VAL A 1 86 ? 13.983 14.738 -37.511 1.00 91.25 86 VAL A N 1
ATOM 675 C CA . VAL A 1 86 ? 14.014 13.543 -36.644 1.00 91.25 86 VAL A CA 1
ATOM 676 C C . VAL A 1 86 ? 14.528 13.896 -35.246 1.00 91.25 86 VAL A C 1
ATOM 678 O O . VAL A 1 86 ? 13.918 13.521 -34.245 1.00 91.25 86 VAL A O 1
ATOM 681 N N . ARG A 1 87 ? 15.611 14.679 -35.152 1.00 91.56 87 ARG A N 1
ATOM 682 C CA . ARG A 1 87 ? 16.147 15.150 -33.864 1.00 91.56 87 ARG A CA 1
ATOM 683 C C . ARG A 1 87 ? 15.149 16.028 -33.116 1.00 91.56 87 ARG A C 1
ATOM 685 O O . ARG A 1 87 ? 15.007 15.891 -31.902 1.00 91.56 87 ARG A O 1
ATOM 692 N N . GLN A 1 88 ? 14.445 16.911 -33.820 1.00 94.88 88 GLN A N 1
ATOM 693 C CA . GLN A 1 88 ? 13.415 17.751 -33.217 1.00 94.88 88 GLN A CA 1
ATOM 694 C C . GLN A 1 88 ? 12.244 16.911 -32.691 1.00 94.88 88 GLN A C 1
ATOM 696 O O . GLN A 1 88 ? 11.827 17.103 -31.548 1.00 94.88 88 GLN A O 1
ATOM 701 N N . ARG A 1 89 ? 11.748 15.949 -33.478 1.00 93.81 89 ARG A N 1
ATOM 702 C CA . ARG A 1 89 ? 10.688 15.016 -33.067 1.00 93.81 89 ARG A CA 1
ATOM 703 C C . ARG A 1 89 ? 11.108 14.210 -31.846 1.00 93.81 89 ARG A C 1
ATOM 705 O O . ARG A 1 89 ? 10.388 14.219 -30.855 1.00 93.81 89 ARG A O 1
ATOM 712 N N . GLN A 1 90 ? 12.315 13.651 -31.844 1.00 94.00 90 GLN A N 1
ATOM 713 C CA . GLN A 1 90 ? 12.849 12.918 -30.697 1.00 94.00 90 GLN A CA 1
ATOM 714 C C . GLN A 1 90 ? 12.910 13.789 -29.429 1.00 94.00 90 GLN A C 1
ATOM 716 O O . GLN A 1 90 ? 12.545 13.343 -28.339 1.00 94.00 90 GLN A O 1
ATOM 721 N N . GLN A 1 91 ? 13.325 15.056 -29.550 1.00 95.06 91 GLN A N 1
ATOM 722 C CA . GLN A 1 91 ? 13.315 15.993 -28.422 1.00 95.06 91 GLN A CA 1
ATOM 723 C C . GLN A 1 91 ? 11.893 16.293 -27.929 1.00 95.06 91 GLN A C 1
ATOM 725 O O . GLN A 1 91 ? 11.660 16.334 -26.717 1.00 95.06 91 GLN A O 1
ATOM 730 N N . MET A 1 92 ? 10.942 16.497 -28.841 1.00 96.56 92 MET A N 1
ATOM 731 C CA . MET A 1 92 ? 9.541 16.765 -28.512 1.00 96.56 92 MET A CA 1
ATOM 732 C C . MET A 1 92 ? 8.870 15.552 -27.862 1.00 96.56 92 MET A C 1
ATOM 734 O O . MET A 1 92 ? 8.252 15.694 -26.809 1.00 96.56 92 MET A O 1
ATOM 738 N N . GLU A 1 93 ? 9.064 14.356 -28.408 1.00 96.00 93 GLU A N 1
ATOM 739 C CA . GLU A 1 93 ? 8.561 13.094 -27.862 1.00 96.00 93 GLU A CA 1
ATOM 740 C C . GLU A 1 93 ? 9.148 12.806 -26.483 1.00 96.00 93 GLU A C 1
ATOM 742 O O . GLU A 1 93 ? 8.419 12.410 -25.571 1.00 96.00 93 GLU A O 1
ATOM 747 N N . ALA A 1 94 ? 10.441 13.071 -26.275 1.00 95.38 94 ALA A N 1
ATOM 748 C CA . ALA A 1 94 ? 11.057 12.945 -24.960 1.00 95.38 94 ALA A CA 1
ATOM 749 C C . ALA A 1 94 ? 10.424 13.911 -23.942 1.00 95.38 94 ALA A C 1
ATOM 751 O O . ALA A 1 94 ? 10.179 13.525 -22.795 1.00 95.38 94 ALA A O 1
ATOM 752 N N . ARG A 1 95 ? 10.120 15.157 -24.340 1.00 95.31 95 ARG A N 1
ATOM 753 C CA . ARG A 1 95 ? 9.428 16.139 -23.482 1.00 95.31 95 ARG A CA 1
ATOM 754 C C . ARG A 1 95 ? 7.989 15.709 -23.183 1.00 95.31 95 ARG A C 1
ATOM 756 O O . ARG A 1 95 ? 7.599 15.678 -22.017 1.00 95.31 95 ARG A O 1
ATOM 763 N N . GLN A 1 96 ? 7.227 15.318 -24.200 1.00 95.06 96 GLN A N 1
ATOM 764 C CA . GLN A 1 96 ? 5.835 14.879 -24.062 1.00 95.06 96 GLN A CA 1
ATOM 765 C C . GLN A 1 96 ? 5.721 13.593 -23.239 1.00 95.06 96 GLN A C 1
ATOM 767 O O . GLN A 1 96 ? 4.881 13.502 -22.348 1.00 95.06 96 GLN A O 1
ATOM 772 N N . SER A 1 97 ? 6.618 12.630 -23.451 1.00 95.69 97 SER A N 1
ATOM 773 C CA . SER A 1 97 ? 6.668 11.386 -22.678 1.00 95.69 97 SER A CA 1
ATOM 774 C C . SER A 1 97 ? 6.963 11.647 -21.203 1.00 95.69 97 SER A C 1
ATOM 776 O O . SER A 1 97 ? 6.343 11.034 -20.334 1.00 95.69 97 SER A O 1
ATOM 778 N N . LYS A 1 98 ? 7.867 12.588 -20.892 1.00 96.06 98 LYS A N 1
ATOM 779 C CA . LYS A 1 98 ? 8.123 13.017 -19.508 1.00 96.06 98 LYS A CA 1
ATOM 780 C C . LYS A 1 98 ? 6.875 13.631 -18.870 1.00 96.06 98 LYS A C 1
ATOM 782 O O . LYS A 1 98 ? 6.566 13.299 -17.728 1.00 96.06 98 LYS A O 1
ATOM 787 N N . LEU A 1 99 ? 6.153 14.485 -19.594 1.00 96.56 99 LEU A N 1
ATOM 788 C CA . LEU A 1 99 ? 4.910 15.098 -19.111 1.00 96.56 99 LEU A CA 1
ATOM 789 C C . LEU A 1 99 ? 3.812 14.053 -18.886 1.00 96.56 99 LEU A C 1
ATOM 791 O O . LEU A 1 99 ? 3.239 13.996 -17.802 1.00 96.56 99 LEU A O 1
ATOM 795 N N . LYS A 1 100 ? 3.585 13.160 -19.854 1.00 94.94 100 LYS A N 1
ATOM 796 C CA . LYS A 1 100 ? 2.596 12.081 -19.749 1.00 94.94 100 LYS A CA 1
ATOM 797 C C . LYS A 1 100 ? 2.884 11.159 -18.563 1.00 94.94 100 LYS A C 1
ATOM 799 O O . LYS A 1 100 ? 1.974 10.834 -17.812 1.00 94.94 100 LYS A O 1
ATOM 804 N N . LYS A 1 101 ? 4.151 10.785 -18.342 1.00 96.12 101 LYS A N 1
ATOM 805 C CA . LYS A 1 101 ? 4.551 9.984 -17.171 1.00 96.12 101 LYS A CA 1
ATOM 806 C C . LYS A 1 101 ? 4.257 10.698 -15.850 1.00 96.12 101 LYS A C 1
ATOM 808 O O . LYS A 1 101 ? 3.805 10.046 -14.914 1.00 96.12 101 LYS A O 1
ATOM 813 N N . LYS A 1 102 ? 4.488 12.014 -15.768 1.00 97.00 102 LYS A N 1
ATOM 814 C CA . LYS A 1 102 ? 4.149 12.806 -14.573 1.00 97.00 102 LYS A CA 1
ATOM 815 C C . LYS A 1 102 ? 2.644 12.818 -14.312 1.00 97.00 102 LYS A C 1
ATOM 817 O O . LYS A 1 102 ? 2.250 12.539 -13.189 1.00 97.00 102 LYS A O 1
ATOM 822 N N . LEU A 1 103 ? 1.835 13.054 -15.345 1.00 97.12 103 LEU A N 1
ATOM 823 C CA . LEU A 1 103 ? 0.374 13.058 -15.229 1.00 97.12 103 LEU A CA 1
ATOM 824 C C . LEU A 1 103 ? -0.172 11.693 -14.793 1.00 97.12 103 LEU A C 1
ATOM 826 O O . LEU A 1 103 ? -0.948 11.624 -13.848 1.00 97.12 103 LEU A O 1
ATOM 830 N N . MET A 1 104 ? 0.289 10.602 -15.416 1.00 95.94 104 MET A N 1
ATOM 831 C CA . MET A 1 104 ? -0.129 9.248 -15.028 1.00 95.94 104 MET A CA 1
ATOM 832 C C . MET A 1 104 ? 0.263 8.935 -13.580 1.00 95.94 104 MET A C 1
ATOM 834 O O . MET A 1 104 ? -0.520 8.346 -12.842 1.00 95.94 104 MET A O 1
ATOM 838 N N . LYS A 1 105 ? 1.461 9.351 -13.146 1.00 97.12 105 LYS A N 1
ATOM 839 C CA . LYS A 1 105 ? 1.897 9.178 -11.756 1.00 97.12 105 LYS A CA 1
ATOM 840 C C . LYS A 1 105 ? 1.012 9.961 -10.784 1.00 97.12 105 LYS A C 1
ATOM 842 O O . LYS A 1 105 ? 0.569 9.397 -9.792 1.00 97.12 105 LYS A O 1
ATOM 847 N N . GLU A 1 106 ? 0.735 11.226 -11.077 1.00 96.56 106 GLU A N 1
ATOM 848 C CA . GLU A 1 106 ? -0.126 12.070 -10.245 1.00 96.56 106 GLU A CA 1
ATOM 849 C C . GLU A 1 106 ? -1.551 11.514 -10.146 1.00 96.56 106 GLU A C 1
ATOM 851 O O . GLU A 1 106 ? -2.134 11.498 -9.064 1.00 96.56 106 GLU A O 1
ATOM 856 N N . GLU A 1 107 ? -2.098 10.989 -11.245 1.00 96.62 107 GLU A N 1
ATOM 857 C CA . GLU A 1 107 ? -3.417 10.361 -11.244 1.00 96.62 107 GLU A CA 1
ATOM 858 C C . GLU A 1 107 ? -3.449 9.093 -10.379 1.00 96.62 107 GLU A C 1
ATOM 860 O O . GLU A 1 107 ? -4.381 8.911 -9.591 1.00 96.62 107 GLU A O 1
ATOM 865 N N . MET A 1 108 ? -2.422 8.244 -10.482 1.00 93.19 108 MET A N 1
ATOM 866 C CA . MET A 1 108 ? -2.282 7.057 -9.635 1.00 93.19 108 MET A CA 1
ATOM 867 C C . MET A 1 108 ? -2.130 7.432 -8.157 1.00 93.19 108 MET A C 1
ATOM 869 O O . MET A 1 108 ? -2.798 6.845 -7.306 1.00 93.19 108 MET A O 1
ATOM 873 N N . ASP A 1 109 ? -1.322 8.447 -7.847 1.00 96.69 109 ASP A N 1
ATOM 874 C CA . ASP A 1 109 ? -1.129 8.939 -6.480 1.00 96.69 109 ASP A CA 1
ATOM 875 C C . ASP A 1 109 ? -2.418 9.557 -5.912 1.00 96.69 109 ASP A C 1
ATOM 877 O O . ASP A 1 109 ? -2.711 9.400 -4.725 1.00 96.69 109 ASP A O 1
ATOM 881 N N . ARG A 1 110 ? -3.213 10.239 -6.746 1.00 97.56 110 ARG A N 1
ATOM 882 C CA . ARG A 1 110 ? -4.522 10.782 -6.360 1.00 97.56 110 ARG A CA 1
ATOM 883 C C . ARG A 1 110 ? -5.524 9.666 -6.074 1.00 97.56 110 ARG A C 1
ATOM 885 O O . ARG A 1 110 ? -6.173 9.702 -5.035 1.00 97.56 110 ARG A O 1
ATOM 892 N N . LYS A 1 111 ? -5.617 8.663 -6.952 1.00 96.38 111 LYS A N 1
ATOM 893 C CA . LYS A 1 111 ? -6.483 7.487 -6.754 1.00 96.38 111 LYS A CA 1
ATOM 894 C C . LYS A 1 111 ? -6.110 6.720 -5.486 1.00 96.38 111 LYS A C 1
ATOM 896 O O . LYS A 1 111 ? -6.990 6.325 -4.732 1.00 96.38 111 LYS A O 1
ATOM 901 N N . LYS A 1 112 ? -4.810 6.563 -5.217 1.00 96.12 112 LYS A N 1
ATOM 902 C CA . LYS A 1 112 ? -4.319 5.915 -3.996 1.00 96.12 112 LYS A CA 1
ATOM 903 C C . LYS A 1 112 ? -4.759 6.662 -2.733 1.00 96.12 112 LYS A C 1
ATOM 905 O O . LYS A 1 112 ? -5.249 6.025 -1.810 1.00 96.12 112 LYS A O 1
ATOM 910 N N . ARG A 1 113 ? -4.629 7.994 -2.714 1.00 96.19 113 ARG A N 1
ATOM 911 C CA . ARG A 1 113 ? -5.090 8.828 -1.589 1.00 96.19 113 ARG A CA 1
ATOM 912 C C . ARG A 1 113 ? -6.598 8.725 -1.374 1.00 96.19 113 ARG A C 1
ATOM 914 O O . ARG A 1 113 ? -7.028 8.565 -0.244 1.00 96.19 113 ARG A O 1
ATOM 921 N N . GLN A 1 114 ? -7.382 8.749 -2.451 1.00 93.00 114 GLN A N 1
ATOM 922 C CA . GLN A 1 114 ? -8.838 8.595 -2.368 1.00 93.00 114 GLN A CA 1
ATOM 923 C C . GLN A 1 114 ? -9.241 7.233 -1.791 1.00 93.00 114 GLN A C 1
ATOM 925 O O . GLN A 1 114 ? -10.069 7.177 -0.890 1.00 93.00 114 GLN A O 1
ATOM 930 N N . ALA A 1 115 ? -8.617 6.145 -2.249 1.00 94.12 115 ALA A N 1
ATOM 931 C CA . ALA A 1 115 ? -8.886 4.812 -1.714 1.00 94.12 115 ALA A CA 1
ATOM 932 C C . ALA A 1 115 ? -8.533 4.703 -0.219 1.00 94.12 115 ALA A C 1
ATOM 934 O O . ALA A 1 115 ? -9.305 4.146 0.558 1.00 94.12 115 ALA A O 1
ATOM 935 N N . GLU A 1 116 ? -7.399 5.277 0.196 1.00 91.75 116 GLU A N 1
ATOM 936 C CA . GLU A 1 116 ? -6.998 5.332 1.605 1.00 91.75 116 GLU A CA 1
ATOM 937 C C . GLU A 1 116 ? -7.997 6.149 2.442 1.00 91.75 116 GLU A C 1
ATOM 939 O O . GLU A 1 116 ? -8.451 5.692 3.490 1.00 91.75 116 GLU A O 1
ATOM 944 N N . GLU A 1 117 ? -8.412 7.325 1.963 1.00 94.50 117 GLU A N 1
ATOM 945 C CA . GLU A 1 117 ? -9.420 8.158 2.627 1.00 94.50 117 GLU A CA 1
ATOM 946 C C . GLU A 1 117 ? -10.755 7.413 2.789 1.00 94.50 117 GLU A C 1
ATOM 948 O O . GLU A 1 117 ? -11.294 7.372 3.899 1.00 94.50 117 GLU A O 1
ATOM 953 N N . GLU A 1 118 ? -11.240 6.745 1.739 1.00 95.50 118 GLU A N 1
ATOM 954 C CA . GLU A 1 118 ? -12.456 5.926 1.784 1.00 95.50 118 GLU A CA 1
ATOM 955 C C . GLU A 1 118 ? -12.347 4.764 2.780 1.00 95.50 118 GLU A C 1
ATOM 957 O O . GLU A 1 118 ? -13.305 4.463 3.496 1.00 95.50 118 GLU A O 1
ATOM 962 N N . GLU A 1 119 ? -11.194 4.097 2.866 1.00 93.50 119 GLU A N 1
ATOM 963 C CA . GLU A 1 119 ? -10.965 3.053 3.867 1.00 93.50 119 GLU A CA 1
ATOM 964 C C . GLU A 1 119 ? -10.982 3.621 5.284 1.00 93.50 119 GLU A C 1
ATOM 966 O O . GLU A 1 119 ? -11.641 3.059 6.167 1.00 93.50 119 GLU A O 1
ATOM 971 N N . THR A 1 120 ? -10.336 4.768 5.518 1.00 88.81 120 THR A N 1
ATOM 972 C CA . THR A 1 120 ? -10.398 5.410 6.836 1.00 88.81 120 THR A CA 1
ATOM 973 C C . THR A 1 120 ? -11.823 5.820 7.198 1.00 88.81 120 THR A C 1
ATOM 975 O O . THR A 1 120 ? -12.221 5.698 8.360 1.00 88.81 120 THR A O 1
ATOM 978 N N . GLU A 1 121 ? -12.618 6.274 6.228 1.00 93.50 121 GLU A N 1
ATOM 979 C CA . GLU A 1 121 ? -14.017 6.623 6.439 1.00 93.50 121 GLU A CA 1
ATOM 980 C C . GLU A 1 121 ? -14.865 5.385 6.755 1.00 93.50 121 GLU A C 1
ATOM 982 O O . GLU A 1 121 ? -15.606 5.397 7.742 1.00 93.50 121 GLU A O 1
ATOM 987 N N . LYS A 1 122 ? -14.690 4.282 6.015 1.00 97.06 122 LYS A N 1
ATOM 988 C CA . LYS A 1 122 ? -15.333 2.988 6.307 1.00 97.06 122 LYS A CA 1
ATOM 989 C C . LYS A 1 122 ? -14.985 2.507 7.714 1.00 97.06 122 LYS A C 1
ATOM 991 O O . LYS A 1 122 ? -15.875 2.140 8.481 1.00 97.06 122 LYS A O 1
ATOM 996 N N . MET A 1 123 ? -13.714 2.583 8.105 1.00 91.44 123 MET A N 1
ATOM 997 C CA . MET A 1 123 ? -13.271 2.198 9.447 1.00 91.44 123 MET A CA 1
ATOM 998 C C . MET A 1 123 ? -13.897 3.079 10.535 1.00 91.44 123 MET A C 1
ATOM 1000 O O . MET A 1 123 ? -14.360 2.563 11.557 1.00 91.44 123 MET A O 1
ATOM 1004 N N . LYS A 1 124 ? -13.998 4.396 10.312 1.00 96.88 124 LYS A N 1
ATOM 1005 C CA . LYS A 1 124 ? -14.704 5.320 11.217 1.00 96.88 124 LYS A CA 1
ATOM 1006 C C . LYS A 1 124 ? -16.199 5.002 11.299 1.00 96.88 124 LYS A C 1
ATOM 1008 O O . LYS A 1 124 ? -16.756 5.023 12.396 1.00 96.88 124 LYS A O 1
ATOM 1013 N N . ALA A 1 125 ? -16.852 4.688 10.181 1.00 95.81 125 ALA A N 1
ATOM 1014 C CA . ALA A 1 125 ? -18.268 4.328 10.143 1.00 95.81 125 ALA A CA 1
ATOM 1015 C C . ALA A 1 125 ? -18.544 3.042 10.934 1.00 95.81 125 ALA A C 1
ATOM 1017 O O . ALA A 1 125 ? -19.427 3.032 11.791 1.00 95.81 125 ALA A O 1
ATOM 1018 N N . ILE A 1 126 ? -17.717 2.008 10.751 1.00 95.56 126 ILE A N 1
ATOM 1019 C CA . ILE A 1 126 ? -17.798 0.756 11.517 1.00 95.56 126 ILE A CA 1
ATOM 1020 C C . ILE A 1 126 ? -17.629 1.021 13.020 1.00 95.56 126 ILE A C 1
ATOM 1022 O O . ILE A 1 126 ? -18.356 0.462 13.843 1.00 95.56 126 ILE A O 1
ATOM 1026 N N . GLN A 1 127 ? -16.687 1.883 13.414 1.00 91.31 127 GLN A N 1
ATOM 1027 C CA . GLN A 1 127 ? -16.511 2.243 14.825 1.00 91.31 127 GLN A CA 1
ATOM 1028 C C . GLN A 1 127 ? -17.727 2.986 15.391 1.00 91.31 127 GLN A C 1
ATOM 1030 O O . GLN A 1 127 ? -18.167 2.683 16.503 1.00 91.31 127 GLN A O 1
ATOM 1035 N N . ARG A 1 128 ? -18.309 3.917 14.626 1.00 93.75 128 ARG A N 1
ATOM 1036 C CA . ARG A 1 128 ? -19.541 4.625 15.009 1.00 93.75 128 ARG A CA 1
ATOM 1037 C C . ARG A 1 128 ? -20.716 3.662 15.159 1.00 93.75 128 ARG A C 1
ATOM 1039 O O . ARG A 1 128 ? -21.447 3.753 16.142 1.00 93.75 128 ARG A O 1
ATOM 1046 N N . GLU A 1 129 ? -20.874 2.711 14.244 1.00 93.69 129 GLU A N 1
ATOM 1047 C CA . GLU A 1 129 ? -21.919 1.689 14.323 1.00 93.69 129 GLU A CA 1
ATOM 1048 C C . GLU A 1 129 ? -21.746 0.807 15.565 1.00 93.69 129 GLU A C 1
ATOM 1050 O O . GLU A 1 129 ? -22.696 0.615 16.324 1.00 93.69 129 GLU A O 1
ATOM 1055 N N . LYS A 1 130 ? -20.521 0.341 15.844 1.00 95.56 130 LYS A N 1
ATOM 1056 C CA . LYS A 1 130 ? -20.210 -0.419 17.066 1.00 95.56 130 LYS A CA 1
ATOM 1057 C C . LYS A 1 130 ? -20.540 0.379 18.329 1.00 95.56 130 LYS A C 1
ATOM 1059 O O . LYS A 1 130 ? -21.142 -0.172 19.251 1.00 95.56 130 LYS A O 1
ATOM 1064 N N . ALA A 1 131 ? -20.202 1.669 18.363 1.00 92.12 131 ALA A N 1
ATOM 1065 C CA . ALA A 1 131 ? -20.538 2.553 19.477 1.00 92.12 131 ALA A CA 1
ATOM 1066 C C . ALA A 1 131 ? -22.059 2.722 19.638 1.00 92.12 131 ALA A C 1
ATOM 1068 O O . ALA A 1 131 ? -22.570 2.656 20.756 1.00 92.12 131 ALA A O 1
ATOM 1069 N N . ASN A 1 132 ? -22.795 2.878 18.536 1.00 94.44 132 ASN A N 1
ATOM 1070 C CA . ASN A 1 132 ? -24.254 2.977 18.554 1.00 94.44 132 ASN A CA 1
ATOM 1071 C C . ASN A 1 132 ? -24.902 1.673 19.028 1.00 94.44 132 ASN A C 1
ATOM 1073 O O . ASN A 1 132 ? -25.766 1.699 19.902 1.00 94.44 132 ASN A O 1
ATOM 1077 N N . LYS A 1 133 ? -24.443 0.526 18.524 1.00 97.81 133 LYS A N 1
ATOM 1078 C CA . LYS A 1 133 ? -24.922 -0.796 18.941 1.00 97.81 133 LYS A CA 1
ATOM 1079 C C . LYS A 1 133 ? -24.686 -1.036 20.430 1.00 97.81 133 LYS A C 1
ATOM 1081 O O . LYS A 1 133 ? -25.574 -1.536 21.117 1.00 97.81 133 LYS A O 1
ATOM 1086 N N . LEU A 1 134 ? -23.521 -0.632 20.940 1.00 91.25 134 LEU A N 1
ATOM 1087 C CA . LEU A 1 134 ? -23.218 -0.704 22.366 1.00 91.25 134 LEU A CA 1
ATOM 1088 C C . LEU A 1 134 ? -24.167 0.182 23.181 1.00 91.25 134 LEU A C 1
ATOM 1090 O O . LEU A 1 134 ? -24.757 -0.302 24.140 1.00 91.25 134 LEU A O 1
ATOM 1094 N N . LYS A 1 135 ? -24.381 1.438 22.767 1.00 94.56 135 LYS A N 1
ATOM 1095 C CA . LYS A 1 135 ? -25.324 2.353 23.433 1.00 94.56 135 LYS A CA 1
ATOM 1096 C C . LYS A 1 135 ? -26.748 1.800 23.466 1.00 94.56 135 LYS A C 1
ATOM 1098 O O . LYS A 1 135 ? -27.397 1.879 24.504 1.00 94.56 135 LYS A O 1
ATOM 1103 N N . MET A 1 136 ? -27.219 1.217 22.364 1.00 94.31 136 MET A N 1
ATOM 1104 C CA . MET A 1 136 ? -28.547 0.599 22.300 1.00 94.31 136 MET A CA 1
ATOM 1105 C C . MET A 1 136 ? -28.668 -0.585 23.259 1.00 94.31 136 MET A C 1
ATOM 1107 O O . MET A 1 136 ? -29.647 -0.671 23.995 1.00 94.31 136 MET A O 1
ATOM 1111 N N . ARG A 1 137 ? -27.650 -1.453 23.317 1.00 95.25 137 ARG A N 1
ATOM 1112 C CA . ARG A 1 137 ? -27.608 -2.559 24.281 1.00 95.25 137 ARG A CA 1
ATOM 1113 C C . ARG A 1 137 ? -27.622 -2.051 25.725 1.00 95.25 137 ARG A C 1
ATOM 1115 O O . ARG A 1 137 ? -28.394 -2.548 26.534 1.00 95.25 137 ARG A O 1
ATOM 1122 N N . THR A 1 138 ? -26.799 -1.053 26.048 1.00 92.94 138 THR A N 1
ATOM 1123 C CA . THR A 1 138 ? -26.756 -0.464 27.395 1.00 92.94 138 THR A CA 1
ATOM 1124 C C . THR A 1 138 ? -28.099 0.144 27.783 1.00 92.94 138 THR A C 1
ATOM 1126 O O . THR A 1 138 ? -28.542 -0.039 28.912 1.00 92.94 138 THR A O 1
ATOM 1129 N N . LYS A 1 139 ? -28.777 0.819 26.848 1.00 97.06 139 LYS A N 1
ATOM 1130 C CA . LYS A 1 139 ? -30.115 1.367 27.082 1.00 97.06 139 LYS A CA 1
ATOM 1131 C C . LYS A 1 139 ? -31.133 0.263 27.389 1.00 97.06 139 LYS A C 1
ATOM 1133 O O . LYS A 1 139 ? -31.862 0.391 28.362 1.00 97.06 139 LYS A O 1
ATOM 1138 N N . GLN A 1 140 ? -31.119 -0.837 26.634 1.00 95.75 140 GLN A N 1
ATOM 1139 C CA . GLN A 1 140 ? -31.984 -1.994 26.899 1.00 95.75 140 GLN A CA 1
ATOM 1140 C C . GLN A 1 140 ? -31.705 -2.640 28.263 1.00 95.75 140 GLN A C 1
ATOM 1142 O O . GLN A 1 140 ? -32.633 -2.990 28.984 1.00 95.75 140 GLN A O 1
ATOM 1147 N N . GLU A 1 141 ? -30.435 -2.802 28.642 1.00 95.69 141 GLU A N 1
ATOM 1148 C CA . GLU A 1 141 ? -30.069 -3.361 29.952 1.00 95.69 141 GLU A CA 1
ATOM 1149 C C . GLU A 1 141 ? -30.505 -2.449 31.112 1.00 95.69 141 GLU A C 1
ATOM 1151 O O . GLU A 1 141 ? -30.920 -2.949 32.160 1.00 95.69 141 GLU A O 1
ATOM 1156 N N . GLU A 1 142 ? -30.437 -1.128 30.926 1.00 95.88 142 GLU A N 1
ATOM 1157 C CA . GLU A 1 142 ? -30.913 -0.142 31.899 1.00 95.88 142 GLU A CA 1
ATOM 1158 C C . GLU A 1 142 ? -32.444 -0.139 31.999 1.00 95.88 142 GLU A C 1
ATOM 1160 O O . GLU A 1 142 ? -32.971 -0.143 33.106 1.00 95.88 142 GLU A O 1
ATOM 1165 N N . GLU A 1 143 ? -33.161 -0.224 30.876 1.00 96.62 143 GLU A N 1
ATOM 1166 C CA . GLU A 1 143 ? -34.624 -0.377 30.852 1.00 96.62 143 GLU A CA 1
ATOM 1167 C C . GLU A 1 143 ? -35.050 -1.657 31.588 1.00 96.62 143 GLU A C 1
ATOM 1169 O O . GLU A 1 143 ? -35.851 -1.594 32.517 1.00 96.62 143 GLU A O 1
ATOM 1174 N N . GLN A 1 144 ? -34.424 -2.803 31.299 1.00 93.75 144 GLN A N 1
ATOM 1175 C CA . GLN A 1 144 ? -34.692 -4.048 32.032 1.00 93.75 144 GLN A CA 1
ATOM 1176 C C . GLN A 1 144 ? -34.359 -3.940 33.527 1.00 93.75 144 GLN A C 1
ATOM 1178 O O . GLN A 1 144 ? -35.017 -4.556 34.369 1.00 93.75 144 GLN A O 1
ATOM 1183 N N . ARG A 1 145 ? -33.303 -3.201 33.889 1.00 96.81 145 ARG A N 1
ATOM 1184 C CA . ARG A 1 145 ? -32.956 -2.948 35.294 1.00 96.81 145 ARG A CA 1
ATOM 1185 C C . ARG A 1 145 ? -34.033 -2.105 35.970 1.00 96.81 145 ARG A C 1
ATOM 1187 O O . ARG A 1 145 ? -34.412 -2.429 37.093 1.00 96.81 145 ARG A O 1
ATOM 1194 N N . GLN A 1 146 ? -34.525 -1.072 35.293 1.00 95.75 146 GLN A N 1
ATOM 1195 C CA . GLN A 1 146 ? -35.617 -0.237 35.778 1.00 95.75 146 GLN A CA 1
ATOM 1196 C C . GLN A 1 146 ? -36.893 -1.057 35.949 1.0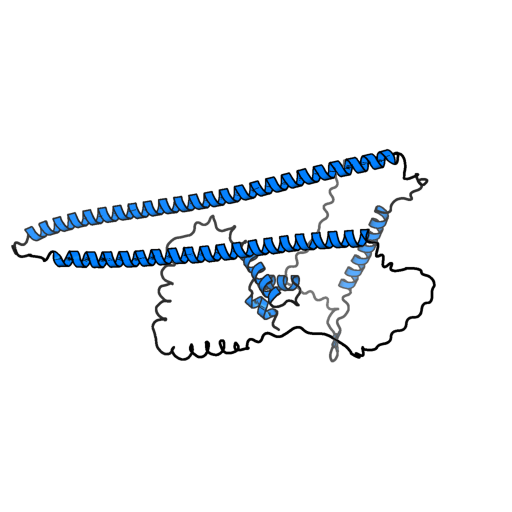0 95.75 146 GLN A C 1
ATOM 1198 O O . GLN A 1 146 ? -37.487 -1.001 37.018 1.00 95.75 146 GLN A O 1
ATOM 1203 N N . GLU A 1 147 ? -37.274 -1.878 34.973 1.00 96.94 147 GLU A N 1
ATOM 1204 C CA . GLU A 1 147 ? -38.448 -2.754 35.067 1.00 96.94 147 GLU A CA 1
ATOM 1205 C C . GLU A 1 147 ? -38.353 -3.719 36.250 1.00 96.94 147 GLU A C 1
ATOM 1207 O O . GLU A 1 147 ? -39.280 -3.798 37.054 1.00 96.94 147 GLU A O 1
ATOM 1212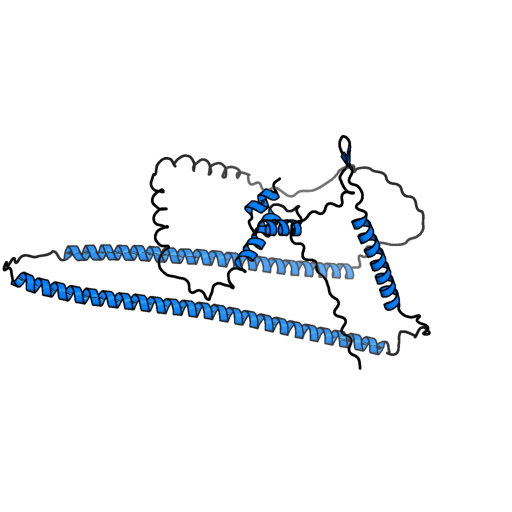 N N . ARG A 1 148 ? -37.209 -4.399 36.425 1.00 95.25 148 ARG A N 1
ATOM 1213 C CA . ARG A 1 148 ? -36.992 -5.276 37.588 1.00 95.25 148 ARG A CA 1
ATOM 1214 C C . ARG A 1 148 ? -37.072 -4.514 38.905 1.00 95.25 148 ARG A C 1
ATOM 1216 O O . ARG A 1 148 ? -37.642 -5.026 39.861 1.00 95.25 148 ARG A O 1
ATOM 1223 N N . TYR A 1 149 ? -36.519 -3.304 38.956 1.00 97.12 149 TYR A N 1
ATOM 1224 C CA . TYR A 1 149 ? -36.606 -2.453 40.139 1.00 97.12 149 TYR A CA 1
ATOM 1225 C C . TYR A 1 149 ? -38.051 -2.033 40.435 1.00 97.12 149 TYR A C 1
ATOM 1227 O O . TYR A 1 149 ? -38.476 -2.083 41.587 1.00 97.12 149 TYR A O 1
ATOM 1235 N N . GLN A 1 150 ? -38.829 -1.670 39.411 1.00 94.94 150 GLN A N 1
ATOM 1236 C CA . GLN A 1 150 ? -40.248 -1.353 39.581 1.00 94.94 150 GLN A CA 1
ATOM 1237 C C . GLN A 1 150 ? -41.038 -2.577 40.053 1.00 94.94 150 GLN A C 1
ATOM 1239 O O . GLN A 1 150 ? -41.844 -2.454 40.972 1.00 94.94 150 GLN A O 1
ATOM 1244 N N . HIS A 1 151 ? -40.771 -3.757 39.489 1.00 96.38 151 HIS A N 1
ATOM 1245 C CA . HIS A 1 151 ? -41.408 -5.006 39.901 1.00 96.38 151 HIS A CA 1
ATOM 1246 C C . HIS A 1 151 ? -41.072 -5.372 41.354 1.00 96.38 151 HIS A C 1
ATOM 1248 O O . HIS A 1 151 ? -41.968 -5.694 42.130 1.00 96.38 151 HIS A O 1
ATOM 1254 N N . ASP A 1 152 ? -39.798 -5.301 41.753 1.00 96.75 152 ASP A N 1
ATOM 1255 C CA . ASP A 1 152 ? -39.380 -5.547 43.141 1.00 96.75 152 ASP A CA 1
ATOM 1256 C C . ASP A 1 152 ? -40.025 -4.537 44.095 1.00 96.75 152 ASP A C 1
ATOM 1258 O O . ASP A 1 152 ? -40.579 -4.920 45.120 1.00 96.75 152 ASP A O 1
ATOM 1262 N N . LYS A 1 153 ? -40.066 -3.252 43.722 1.00 95.44 153 LYS A N 1
ATOM 1263 C CA . LYS A 1 153 ? -40.755 -2.214 44.496 1.00 95.44 153 LYS A CA 1
ATOM 1264 C C . LYS A 1 153 ? -42.244 -2.526 44.681 1.00 95.44 153 LYS A C 1
ATOM 1266 O O . LYS A 1 153 ? -42.756 -2.377 45.792 1.00 95.44 153 LYS A O 1
ATOM 1271 N N . GLN A 1 154 ? -42.938 -2.942 43.620 1.00 95.12 154 GLN A N 1
ATOM 1272 C CA . GLN A 1 154 ? -44.348 -3.345 43.687 1.00 95.12 154 GLN A CA 1
ATOM 1273 C C . GLN A 1 154 ? -44.519 -4.562 44.599 1.00 95.12 154 GLN A C 1
ATOM 1275 O O . GLN A 1 154 ? -45.264 -4.484 45.572 1.00 95.12 154 GLN A O 1
ATOM 1280 N N . THR A 1 155 ? -43.727 -5.613 44.379 1.00 94.81 155 THR A N 1
ATOM 1281 C CA . THR A 1 155 ? -43.729 -6.838 45.194 1.00 94.81 155 THR A CA 1
ATOM 1282 C C . THR A 1 155 ? -43.480 -6.525 46.668 1.00 94.81 155 THR A C 1
ATOM 1284 O O . THR A 1 155 ? -44.202 -6.998 47.534 1.00 94.81 155 THR A O 1
ATOM 1287 N N . LYS A 1 156 ? -42.505 -5.667 46.986 1.00 94.00 156 LYS A N 1
ATOM 1288 C CA . LYS A 1 156 ? -42.206 -5.239 48.361 1.00 94.00 156 LYS A CA 1
ATOM 1289 C C . LYS A 1 156 ? -43.355 -4.470 48.998 1.00 94.00 156 LYS A C 1
ATOM 1291 O O . LYS A 1 156 ? -43.601 -4.621 50.194 1.00 94.00 156 LYS A O 1
ATOM 1296 N N . THR A 1 157 ? -44.047 -3.650 48.214 1.00 93.56 157 THR A N 1
ATOM 1297 C CA . THR A 1 157 ? -45.230 -2.918 48.676 1.00 93.56 157 THR A CA 1
ATOM 1298 C C . THR A 1 157 ? -46.374 -3.891 48.974 1.00 93.56 157 THR A C 1
ATOM 1300 O O . THR A 1 157 ? -46.992 -3.797 50.030 1.00 93.56 157 THR A O 1
ATOM 1303 N N . GLU A 1 158 ? -46.608 -4.874 48.104 1.00 92.81 158 GLU A N 1
ATOM 1304 C CA . GLU A 1 158 ? -47.607 -5.932 48.299 1.00 92.81 158 GLU A CA 1
ATOM 1305 C C . GLU A 1 158 ? -47.270 -6.849 49.481 1.00 92.81 158 GLU A C 1
ATOM 1307 O O . GLU A 1 158 ? -48.131 -7.105 50.317 1.00 92.81 158 GLU A O 1
ATOM 1312 N N . GLU A 1 159 ? -46.017 -7.295 49.613 1.00 92.81 159 GLU A N 1
ATOM 1313 C CA . GLU A 1 159 ? -45.525 -8.063 50.764 1.00 92.81 159 GLU A CA 1
ATOM 1314 C C . GLU A 1 159 ? -45.760 -7.302 52.074 1.00 92.81 159 GLU A C 1
ATOM 1316 O O . GLU A 1 159 ? -46.172 -7.889 53.077 1.00 92.81 159 GLU A O 1
ATOM 1321 N N . PHE A 1 160 ? -45.508 -5.989 52.077 1.00 93.62 160 PHE A N 1
ATOM 1322 C CA . PHE A 1 160 ? -45.751 -5.136 53.235 1.00 93.62 160 PHE A CA 1
ATOM 1323 C C . PHE A 1 160 ? -47.245 -5.064 53.588 1.00 93.62 160 PHE A C 1
ATOM 1325 O O . PHE A 1 160 ? -47.597 -5.218 54.761 1.00 93.62 160 PHE A O 1
ATOM 1332 N N . LEU A 1 161 ? -48.124 -4.906 52.593 1.00 91.06 161 LEU A N 1
ATOM 1333 C CA . LEU A 1 161 ? -49.579 -4.908 52.787 1.00 91.06 161 LEU A CA 1
ATOM 1334 C C . LEU A 1 161 ? -50.092 -6.275 53.268 1.00 91.06 161 LEU A C 1
ATOM 1336 O O . LEU A 1 161 ? -50.770 -6.343 54.292 1.00 91.06 161 LEU A O 1
ATOM 1340 N N . GLN A 1 162 ? -49.681 -7.376 52.631 1.00 86.38 162 GLN A N 1
ATOM 1341 C CA . GLN A 1 162 ? -50.028 -8.740 53.052 1.00 86.38 162 GLN A CA 1
ATOM 1342 C C . GLN A 1 162 ? -49.536 -9.051 54.468 1.00 86.38 162 GLN A C 1
ATOM 1344 O O . GLN A 1 162 ? -50.196 -9.767 55.224 1.00 86.38 162 GLN A O 1
ATOM 1349 N N . LYS A 1 163 ? -48.369 -8.524 54.860 1.00 89.38 163 LYS A N 1
ATOM 1350 C CA . LYS A 1 163 ? -47.866 -8.647 56.231 1.00 89.38 163 LYS A CA 1
ATOM 1351 C C . LYS A 1 163 ? -48.769 -7.906 57.212 1.00 89.38 163 LYS A C 1
ATOM 1353 O O . LYS A 1 163 ? -49.021 -8.443 58.287 1.00 89.38 163 LYS A O 1
ATOM 1358 N N . PHE A 1 164 ? -49.264 -6.720 56.867 1.00 81.19 164 PHE A N 1
ATOM 1359 C CA . PHE A 1 164 ? -50.200 -5.972 57.707 1.00 81.19 164 PHE A CA 1
ATOM 1360 C C . PHE A 1 164 ? -51.553 -6.687 57.846 1.00 81.19 164 PHE A C 1
ATOM 1362 O O . PHE A 1 164 ? -52.072 -6.806 58.956 1.00 81.19 164 PHE A O 1
ATOM 1369 N N . GLU A 1 165 ? -52.078 -7.244 56.753 1.00 80.94 165 GLU A N 1
ATOM 1370 C CA . GLU A 1 165 ? -53.311 -8.045 56.746 1.00 80.94 165 GLU A CA 1
ATOM 1371 C C . GLU A 1 165 ? -53.168 -9.322 57.589 1.00 80.94 165 GLU A C 1
ATOM 1373 O O . GLU A 1 165 ? -54.006 -9.60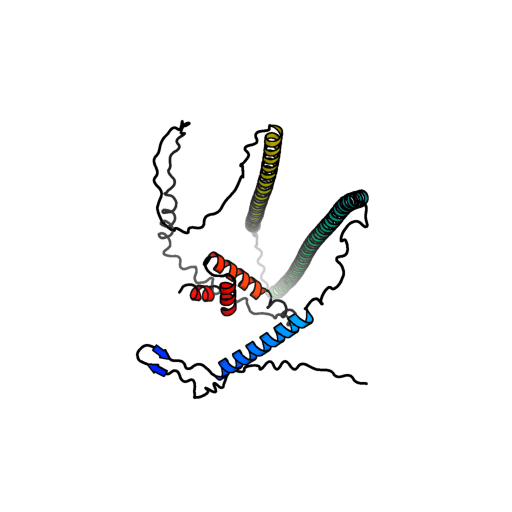2 58.446 1.00 80.94 165 GLU A O 1
ATOM 1378 N N . ARG A 1 166 ? -52.056 -10.056 57.436 1.00 74.56 166 ARG A N 1
ATOM 1379 C CA . ARG A 1 166 ? -51.738 -11.236 58.263 1.00 74.56 166 ARG A CA 1
ATOM 1380 C C . ARG A 1 166 ? -51.526 -10.885 59.737 1.00 74.56 166 ARG A C 1
ATOM 1382 O O . ARG A 1 166 ? -51.984 -11.622 60.604 1.00 74.56 166 ARG A O 1
ATOM 1389 N N . SER A 1 167 ? -50.865 -9.763 60.028 1.00 66.75 167 SER A N 1
ATOM 1390 C CA . SER A 1 167 ? -50.586 -9.317 61.405 1.00 66.75 167 SER A CA 1
ATOM 1391 C C . SER A 1 167 ? -51.825 -8.743 62.101 1.00 66.75 167 SER A C 1
ATOM 1393 O O . SER A 1 167 ? -51.912 -8.803 63.323 1.00 66.75 167 SER A O 1
ATOM 1395 N N . SER A 1 168 ? -52.813 -8.245 61.350 1.00 57.41 168 SER A N 1
ATOM 1396 C CA . SER A 1 168 ? -54.109 -7.821 61.902 1.00 57.41 168 SER A CA 1
ATOM 1397 C C . SER A 1 168 ? -54.971 -8.999 62.376 1.00 57.41 168 SER A C 1
ATOM 1399 O O . SER A 1 168 ? -55.878 -8.799 63.178 1.00 57.41 168 SER A O 1
ATOM 1401 N N . SER A 1 169 ? -54.670 -10.233 61.945 1.00 52.34 169 SER A N 1
ATOM 1402 C CA . SER A 1 169 ? -55.376 -11.447 62.381 1.00 52.34 169 SER A CA 1
ATOM 1403 C C . SER A 1 169 ? -54.744 -12.139 63.602 1.00 52.34 169 SER A C 1
ATOM 1405 O O . SER A 1 169 ? -55.345 -13.065 64.146 1.00 52.34 169 SER A O 1
ATOM 1407 N N . THR A 1 170 ? -53.563 -11.710 64.065 1.00 49.12 170 THR A N 1
ATOM 1408 C CA . THR A 1 170 ? -52.902 -12.242 65.270 1.00 49.12 170 THR A CA 1
ATOM 1409 C C . THR A 1 170 ? -52.287 -11.101 66.076 1.00 49.12 170 THR A C 1
ATOM 1411 O O . THR A 1 170 ? -51.181 -10.643 65.794 1.00 49.12 170 THR A O 1
ATOM 1414 N N . VAL A 1 171 ? -53.005 -10.627 67.094 1.00 48.47 171 VAL A N 1
ATOM 1415 C CA . VAL A 1 171 ? -52.508 -9.594 68.010 1.00 48.47 171 VAL A CA 1
ATOM 1416 C C . VAL A 1 171 ? -51.318 -10.140 68.803 1.00 48.47 171 VAL A C 1
ATOM 1418 O O . VAL A 1 171 ? -51.458 -11.098 69.560 1.00 48.47 171 VAL A O 1
ATOM 1421 N N . SER A 1 172 ? -50.155 -9.502 68.680 1.00 43.88 172 SER A N 1
ATOM 1422 C CA . SER A 1 172 ? -49.146 -9.439 69.744 1.00 43.88 172 SER A CA 1
ATOM 1423 C C . SER A 1 172 ? -48.239 -8.233 69.531 1.00 43.88 172 SER A C 1
ATOM 1425 O O . SER A 1 172 ? -47.415 -8.184 68.620 1.00 43.88 172 SER A O 1
ATOM 1427 N N . MET A 1 173 ? -48.430 -7.242 70.399 1.00 56.44 173 MET A N 1
ATOM 1428 C CA . MET A 1 173 ? -47.541 -6.102 70.571 1.00 56.44 173 MET A CA 1
ATOM 1429 C C . MET A 1 173 ? -46.232 -6.589 71.197 1.00 56.44 173 MET A C 1
ATOM 1431 O O . MET A 1 173 ? -46.231 -7.070 72.327 1.00 56.44 173 MET A O 1
ATOM 1435 N N . ALA A 1 174 ? -45.116 -6.416 70.496 1.00 38.94 174 ALA A N 1
ATOM 1436 C CA . ALA A 1 174 ? -43.789 -6.461 71.099 1.00 38.94 174 ALA A CA 1
ATOM 1437 C C . ALA A 1 174 ? -42.979 -5.260 70.604 1.00 38.94 174 ALA A C 1
ATOM 1439 O O . ALA A 1 174 ? -42.337 -5.278 69.556 1.00 38.94 174 ALA A O 1
ATOM 1440 N N . SER A 1 175 ? -43.067 -4.184 71.385 1.00 49.78 175 SER A N 1
ATOM 1441 C CA . SER A 1 175 ? -42.175 -3.035 71.325 1.00 49.78 175 SER A CA 1
ATOM 1442 C C . SER A 1 175 ? -40.842 -3.422 71.951 1.00 49.78 175 SER A C 1
ATOM 1444 O O . SER A 1 175 ? -40.743 -3.534 73.170 1.00 49.78 175 SER A O 1
ATOM 1446 N N . SER A 1 176 ? -39.821 -3.611 71.125 1.00 47.59 176 SER A N 1
ATOM 1447 C CA . SER A 1 176 ? -38.419 -3.341 71.458 1.00 47.59 176 SER A CA 1
ATOM 1448 C C . SER A 1 176 ? -37.607 -3.570 70.201 1.00 47.59 176 SER A C 1
ATOM 1450 O O . SER A 1 176 ? -37.480 -4.706 69.776 1.00 47.59 176 SER A O 1
ATOM 1452 N N . ASN A 1 177 ? -37.088 -2.505 69.592 1.00 43.72 177 ASN A N 1
ATOM 1453 C CA . ASN A 1 177 ? -36.032 -2.603 68.587 1.00 43.72 177 ASN A CA 1
ATOM 1454 C C . ASN A 1 177 ? -35.236 -1.295 68.560 1.00 43.72 177 ASN A C 1
ATOM 1456 O O . ASN A 1 177 ? -35.345 -0.482 67.646 1.00 43.72 177 ASN A O 1
ATOM 1460 N N . THR A 1 178 ? -34.394 -1.100 69.570 1.00 50.94 178 THR A N 1
ATOM 1461 C CA . THR A 1 178 ? -33.165 -0.315 69.427 1.00 50.94 178 THR A CA 1
ATOM 1462 C C . THR A 1 178 ? -32.169 -1.145 68.611 1.00 50.94 178 THR A C 1
ATOM 1464 O O . THR A 1 178 ? -31.293 -1.816 69.150 1.00 50.94 178 THR A O 1
ATOM 1467 N N . ILE A 1 179 ? -32.329 -1.149 67.284 1.00 54.56 179 ILE A N 1
ATOM 1468 C CA . ILE A 1 179 ? -31.338 -1.732 66.370 1.00 54.56 179 ILE A CA 1
ATOM 1469 C C . ILE A 1 179 ? -30.178 -0.731 66.252 1.00 54.56 179 ILE A C 1
ATOM 1471 O O . ILE A 1 179 ? -30.422 0.427 65.906 1.00 54.56 179 ILE A O 1
ATOM 1475 N N . PRO A 1 180 ? -28.917 -1.118 66.513 1.00 52.41 180 PRO A N 1
ATOM 1476 C CA . PRO A 1 180 ? -27.798 -0.194 66.400 1.00 52.41 180 PRO A CA 1
ATOM 1477 C C . PRO A 1 180 ? -27.587 0.170 64.924 1.00 52.41 180 PRO A C 1
ATOM 1479 O O . PRO A 1 180 ? -27.172 -0.668 64.122 1.00 52.41 180 PRO A O 1
ATOM 1482 N N . ALA A 1 181 ? -27.805 1.438 64.563 1.00 53.28 181 ALA A N 1
ATOM 1483 C CA . ALA A 1 181 ? -27.556 1.987 63.220 1.00 53.28 181 ALA A CA 1
ATOM 1484 C C . ALA A 1 181 ? -26.099 1.791 62.721 1.00 53.28 181 ALA A C 1
ATOM 1486 O O . ALA A 1 181 ? -25.812 1.893 61.532 1.00 53.28 181 ALA A O 1
ATOM 1487 N N . SER A 1 182 ? -25.188 1.439 63.632 1.00 61.25 182 SER A N 1
ATOM 1488 C CA . SER A 1 182 ? -23.754 1.199 63.423 1.00 61.25 182 SER A CA 1
ATOM 1489 C C . SER A 1 182 ? -23.415 -0.028 62.551 1.00 61.25 182 SER A C 1
ATOM 1491 O O . SER A 1 182 ? -22.389 -0.037 61.872 1.00 61.25 182 SER A O 1
ATOM 1493 N N . SER A 1 183 ? -24.263 -1.065 62.516 1.00 60.72 183 SER A N 1
ATOM 1494 C CA . SER A 1 183 ? -23.964 -2.309 61.776 1.00 60.72 183 SER A CA 1
ATOM 1495 C C . SER A 1 183 ? -24.179 -2.195 60.260 1.00 60.72 183 SER A C 1
ATOM 1497 O O . SER A 1 183 ? -23.440 -2.815 59.494 1.00 60.72 183 SER A O 1
ATOM 1499 N N . TRP A 1 184 ? -25.163 -1.406 59.819 1.00 65.38 184 TRP A N 1
ATOM 1500 C CA . TRP A 1 184 ? -25.494 -1.241 58.400 1.00 65.38 184 TRP A CA 1
ATOM 1501 C C . TRP A 1 184 ? -24.500 -0.327 57.680 1.00 65.38 184 TRP A C 1
ATOM 1503 O O . TRP A 1 184 ? -24.092 -0.653 56.569 1.00 65.38 184 TRP A O 1
ATOM 1513 N N . GLY A 1 185 ? -24.042 0.745 58.341 1.00 70.12 185 GLY A N 1
ATOM 1514 C CA . GLY A 1 185 ? -23.000 1.638 57.818 1.00 70.12 185 GLY A CA 1
ATOM 1515 C C . GLY A 1 185 ? -21.693 0.899 57.528 1.00 70.12 185 GLY A C 1
ATOM 1516 O O . GLY A 1 185 ? -21.209 0.937 56.403 1.00 70.12 185 GLY A O 1
ATOM 1517 N N . LYS A 1 186 ? -21.205 0.089 58.480 1.00 74.88 186 LYS A N 1
ATOM 1518 C CA . LYS A 1 186 ? -19.986 -0.724 58.299 1.00 74.88 186 LYS A CA 1
ATOM 1519 C C . LYS A 1 186 ? -20.109 -1.788 57.204 1.00 74.88 186 LYS A C 1
ATOM 1521 O O . LYS A 1 186 ? -19.136 -2.088 56.519 1.00 74.88 186 LYS A O 1
ATOM 1526 N N . CYS A 1 187 ? -21.294 -2.379 57.021 1.00 72.00 187 CYS A N 1
ATOM 1527 C CA . CYS A 1 187 ? -21.530 -3.336 55.935 1.00 72.00 187 CYS A CA 1
ATOM 1528 C C . CYS A 1 187 ? -21.572 -2.643 54.560 1.00 72.00 187 CYS A C 1
ATOM 1530 O O . CYS A 1 187 ? -21.090 -3.207 53.575 1.00 72.00 187 CYS A O 1
ATOM 1532 N N . HIS A 1 188 ? -22.119 -1.425 54.496 1.00 74.00 188 HIS A N 1
ATOM 1533 C CA . HIS A 1 188 ? -22.161 -0.617 53.278 1.00 74.00 188 HIS A CA 1
ATOM 1534 C C . HIS A 1 188 ? -20.762 -0.136 52.884 1.00 74.00 188 HIS A C 1
ATOM 1536 O O . HIS A 1 188 ? -20.349 -0.364 51.754 1.00 74.00 188 HIS A O 1
ATOM 1542 N N . GLU A 1 189 ? -19.999 0.392 53.844 1.00 81.50 189 GLU A N 1
ATOM 1543 C CA . GLU A 1 189 ? -18.593 0.773 53.669 1.00 81.50 189 GLU A CA 1
ATOM 1544 C C . GLU A 1 189 ? -17.754 -0.410 53.178 1.00 81.50 189 GLU A C 1
ATOM 1546 O O . GLU A 1 189 ? -17.049 -0.286 52.186 1.00 81.50 189 GLU A O 1
ATOM 1551 N N . TYR A 1 190 ? -17.905 -1.598 53.773 1.00 82.50 190 TYR A N 1
ATOM 1552 C CA . TYR A 1 190 ? -17.222 -2.805 53.296 1.00 82.50 190 TYR A CA 1
ATOM 1553 C C . TYR A 1 190 ? -17.591 -3.170 51.845 1.00 82.50 190 TYR A C 1
ATOM 1555 O O . TYR A 1 190 ? -16.723 -3.533 51.048 1.00 82.50 190 TYR A O 1
ATOM 1563 N N . ARG A 1 191 ? -18.877 -3.078 51.475 1.00 80.69 191 ARG A N 1
ATOM 1564 C CA . ARG A 1 191 ? -19.322 -3.331 50.095 1.00 80.69 191 ARG A CA 1
ATOM 1565 C C . ARG A 1 191 ? -18.805 -2.278 49.121 1.00 80.69 191 ARG A C 1
ATOM 1567 O O . ARG A 1 191 ? -18.509 -2.630 47.983 1.00 80.69 191 ARG A O 1
ATOM 1574 N N . ASP A 1 192 ? -18.716 -1.026 49.540 1.00 80.25 192 ASP A N 1
ATOM 1575 C CA . ASP A 1 192 ? -18.252 0.070 48.698 1.00 80.25 192 ASP A CA 1
ATOM 1576 C C . ASP A 1 192 ? -16.728 0.039 48.537 1.00 80.25 192 ASP A C 1
ATOM 1578 O O . ASP A 1 192 ? -16.259 0.082 47.404 1.00 80.25 192 ASP A O 1
ATOM 1582 N N . SER A 1 193 ? -15.964 -0.229 49.600 1.00 84.62 193 SER A N 1
ATOM 1583 C CA . SER A 1 193 ? -14.518 -0.482 49.508 1.00 84.62 193 SER A CA 1
ATOM 1584 C C . SER A 1 193 ? -14.195 -1.653 48.578 1.00 84.62 193 SER A C 1
ATOM 1586 O O . SER A 1 193 ? -13.267 -1.569 47.779 1.00 84.62 193 SER A O 1
ATOM 1588 N N . ARG A 1 194 ? -14.997 -2.727 48.603 1.00 86.19 194 ARG A N 1
ATOM 1589 C CA . ARG A 1 194 ? -14.826 -3.857 47.677 1.00 86.19 194 ARG A CA 1
ATOM 1590 C C . ARG A 1 194 ? -15.084 -3.464 46.216 1.00 86.19 194 ARG A C 1
ATOM 1592 O O . ARG A 1 194 ? -14.348 -3.894 45.334 1.00 86.19 194 ARG A O 1
ATOM 1599 N N . LYS A 1 195 ? -16.097 -2.631 45.945 1.00 90.12 195 LYS A N 1
ATOM 1600 C CA . LYS A 1 195 ? -16.358 -2.104 44.590 1.00 90.12 195 LYS A CA 1
ATOM 1601 C C . LYS A 1 195 ? -15.262 -1.146 44.131 1.00 90.12 195 LYS A C 1
ATOM 1603 O O . LYS A 1 195 ? -14.936 -1.126 42.948 1.00 90.12 195 LYS A O 1
ATOM 1608 N N . GLU A 1 196 ? -14.723 -0.325 45.028 1.00 90.25 196 GLU A N 1
ATOM 1609 C CA . GLU A 1 196 ? -13.613 0.585 44.731 1.00 90.25 196 GLU A CA 1
ATOM 1610 C C . GLU A 1 196 ? -12.337 -0.187 44.406 1.00 90.25 196 GLU A C 1
ATOM 1612 O O . GLU A 1 196 ? -11.665 0.139 43.431 1.00 90.25 196 GLU A O 1
ATOM 1617 N N . GLU A 1 197 ? -12.050 -1.258 45.145 1.00 91.31 197 GLU A N 1
ATOM 1618 C CA . GLU A 1 197 ? -10.930 -2.154 44.865 1.00 91.31 197 GLU A CA 1
ATOM 1619 C C . GLU A 1 197 ? -11.102 -2.877 43.517 1.00 91.31 197 GLU A C 1
ATOM 1621 O O . GLU A 1 197 ? -10.182 -2.885 42.696 1.00 91.31 197 GLU A O 1
ATOM 1626 N N . GLU A 1 198 ? -12.297 -3.405 43.226 1.00 88.50 198 GLU A N 1
ATOM 1627 C CA . GLU A 1 198 ? -12.625 -4.014 41.928 1.00 88.50 198 GLU A CA 1
ATOM 1628 C C . GLU A 1 198 ? -12.519 -2.995 40.774 1.00 88.50 198 GLU A C 1
ATOM 1630 O O . GLU A 1 198 ? -11.955 -3.297 39.719 1.00 88.50 198 GLU A O 1
ATOM 1635 N N . ASN A 1 199 ? -12.981 -1.756 40.971 1.00 88.56 199 ASN A N 1
ATOM 1636 C CA . ASN A 1 199 ? -12.837 -0.678 39.989 1.00 88.56 199 ASN A CA 1
ATOM 1637 C C . ASN A 1 199 ? -11.377 -0.243 39.805 1.00 88.56 199 ASN A C 1
ATOM 1639 O O . ASN A 1 199 ? -10.951 -0.004 38.673 1.00 88.56 199 ASN A O 1
ATOM 1643 N N . ALA A 1 200 ? -10.590 -0.172 40.879 1.00 94.06 200 ALA A N 1
ATOM 1644 C CA . ALA A 1 200 ? -9.164 0.128 40.814 1.00 94.06 200 ALA A CA 1
ATOM 1645 C C . ALA A 1 200 ? -8.400 -0.976 40.069 1.00 94.06 200 ALA A C 1
ATOM 1647 O O . ALA A 1 200 ? -7.534 -0.679 39.242 1.00 94.06 200 ALA A O 1
ATOM 1648 N N . ALA A 1 201 ? -8.760 -2.244 40.286 1.00 94.69 201 ALA A N 1
ATOM 1649 C CA . ALA A 1 201 ? -8.219 -3.372 39.536 1.00 94.69 201 ALA A CA 1
ATOM 1650 C C . ALA A 1 201 ? -8.579 -3.288 38.041 1.00 94.69 201 ALA A C 1
ATOM 1652 O O . ALA A 1 201 ? -7.709 -3.462 37.185 1.00 94.69 201 ALA A O 1
ATOM 1653 N N . LEU A 1 202 ? -9.827 -2.937 37.709 1.00 91.31 202 LEU A N 1
ATOM 1654 C CA . LEU A 1 202 ? -10.257 -2.720 36.322 1.00 91.31 202 LEU A CA 1
ATOM 1655 C C . LEU A 1 202 ? -9.513 -1.559 35.648 1.00 91.31 202 LEU A C 1
ATOM 1657 O O . LEU A 1 202 ? -9.154 -1.659 34.473 1.00 91.31 202 LEU A O 1
ATOM 1661 N N . LEU A 1 203 ? -9.263 -0.463 36.366 1.00 90.88 203 LEU A N 1
ATOM 1662 C CA . LEU A 1 203 ? -8.478 0.663 35.855 1.00 90.88 203 LEU A CA 1
ATOM 1663 C C . LEU A 1 203 ? -7.020 0.271 35.616 1.00 90.88 203 LEU A C 1
ATOM 1665 O O . LEU A 1 203 ? -6.501 0.566 34.541 1.00 90.88 203 LEU A O 1
ATOM 1669 N N . LYS A 1 204 ? -6.394 -0.462 36.546 1.00 93.25 204 LYS A N 1
ATOM 1670 C CA . LYS A 1 204 ? -5.040 -1.005 36.354 1.00 93.25 204 LYS A CA 1
ATOM 1671 C C . LYS A 1 204 ? -4.961 -1.907 35.127 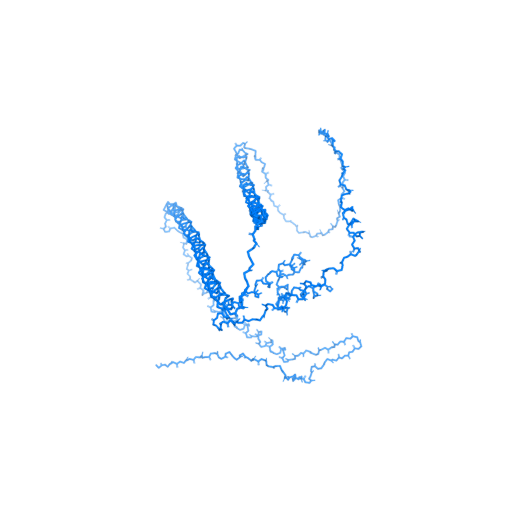1.00 93.25 204 LYS A C 1
ATOM 1673 O O . LYS A 1 204 ? -4.046 -1.760 34.325 1.00 93.25 204 LYS A O 1
ATOM 1678 N N . MET A 1 205 ? -5.947 -2.781 34.925 1.00 92.12 205 MET A N 1
ATOM 1679 C CA . MET A 1 205 ? -5.991 -3.660 33.753 1.00 92.12 205 MET A CA 1
ATOM 1680 C C . MET A 1 205 ? -6.129 -2.867 32.440 1.00 92.12 205 MET A C 1
ATOM 1682 O O . MET A 1 205 ? -5.473 -3.186 31.447 1.00 92.12 205 MET A O 1
ATOM 1686 N N . LYS A 1 206 ? -6.943 -1.801 32.428 1.00 92.56 206 LYS A N 1
ATOM 1687 C CA . LYS A 1 206 ? -7.060 -0.885 31.278 1.00 92.56 206 LYS A CA 1
ATOM 1688 C C . LYS A 1 206 ? -5.768 -0.113 31.018 1.00 92.56 206 LYS A C 1
ATOM 1690 O O . LYS A 1 206 ? -5.397 0.063 29.860 1.00 92.56 206 LYS A O 1
ATOM 1695 N N . GLU A 1 207 ? -5.094 0.356 32.064 1.00 91.19 207 GLU A N 1
ATOM 1696 C CA . GLU A 1 207 ? -3.809 1.047 31.943 1.00 91.19 207 GLU A CA 1
ATOM 1697 C C . GLU A 1 207 ? -2.730 0.103 31.405 1.00 91.19 207 GLU A C 1
ATOM 1699 O O . GLU A 1 207 ? -1.983 0.475 30.508 1.00 91.19 207 GLU A O 1
ATOM 1704 N N . GLU A 1 208 ? -2.696 -1.146 31.864 1.00 93.50 208 GLU A N 1
ATOM 1705 C CA . GLU A 1 208 ? -1.763 -2.149 31.356 1.00 93.50 208 GLU A CA 1
ATOM 1706 C C . GLU A 1 208 ? -2.010 -2.457 29.871 1.00 93.50 208 GLU A C 1
ATOM 1708 O O . GLU A 1 208 ? -1.062 -2.569 29.094 1.00 93.50 208 GLU A O 1
ATOM 1713 N N . GLN A 1 209 ? -3.275 -2.536 29.440 1.00 88.38 209 GLN A N 1
ATOM 1714 C CA . GLN A 1 209 ? -3.608 -2.652 28.016 1.00 88.38 209 GLN A CA 1
ATOM 1715 C C . GLN A 1 209 ? -3.148 -1.436 27.206 1.00 88.38 209 GLN A C 1
ATOM 1717 O O . GLN A 1 209 ? -2.623 -1.611 26.105 1.00 88.38 209 GLN A O 1
ATOM 1722 N N . ARG A 1 210 ? -3.305 -0.218 27.742 1.00 90.69 210 ARG A N 1
ATOM 1723 C CA . ARG A 1 210 ? -2.777 0.997 27.105 1.00 90.69 210 ARG A CA 1
ATOM 1724 C C . ARG A 1 210 ? -1.260 0.939 26.989 1.00 90.69 210 ARG A C 1
ATOM 1726 O O . ARG A 1 210 ? -0.761 1.023 25.879 1.00 90.69 210 ARG A O 1
ATOM 1733 N N . ARG A 1 211 ? -0.546 0.620 28.073 1.00 93.88 211 ARG A N 1
ATOM 1734 C CA . ARG A 1 211 ? 0.919 0.465 28.049 1.00 93.88 211 ARG A CA 1
ATOM 1735 C C . ARG A 1 211 ? 1.383 -0.576 27.034 1.00 93.88 211 ARG A C 1
ATOM 1737 O O . ARG A 1 211 ? 2.353 -0.345 26.326 1.00 93.88 211 ARG A O 1
ATOM 1744 N N . LYS A 1 212 ? 0.693 -1.715 26.925 1.00 92.56 212 LYS A N 1
ATOM 1745 C CA . LYS A 1 212 ? 1.002 -2.734 25.904 1.00 92.56 212 LYS A CA 1
ATOM 1746 C C . LYS A 1 212 ? 0.795 -2.209 24.483 1.00 92.56 212 LYS A C 1
ATOM 1748 O O . LYS A 1 212 ? 1.566 -2.566 23.597 1.00 92.56 212 LYS A O 1
ATOM 1753 N N . THR A 1 213 ? -0.222 -1.375 24.279 1.00 92.88 213 THR A N 1
ATOM 1754 C CA . THR A 1 213 ? -0.492 -0.724 22.990 1.00 92.88 213 THR A CA 1
ATOM 1755 C C . THR A 1 213 ? 0.597 0.296 22.666 1.00 92.88 213 THR A C 1
ATOM 1757 O O . THR A 1 213 ? 1.173 0.220 21.586 1.00 92.88 213 THR A O 1
ATOM 1760 N N . ASP A 1 214 ? 0.957 1.155 23.621 1.00 93.56 214 ASP A N 1
ATOM 1761 C CA . ASP A 1 214 ? 1.988 2.185 23.458 1.00 93.56 214 ASP A CA 1
ATOM 1762 C C . ASP A 1 214 ? 3.356 1.559 23.134 1.00 93.56 214 ASP A C 1
ATOM 1764 O O . ASP A 1 214 ? 4.037 1.986 22.207 1.00 93.56 214 ASP A O 1
ATOM 1768 N N . ILE A 1 215 ? 3.730 0.475 23.827 1.00 96.19 215 ILE A N 1
ATOM 1769 C CA . ILE A 1 215 ? 4.973 -0.269 23.553 1.00 96.19 215 ILE A CA 1
ATOM 1770 C C . ILE A 1 215 ? 4.963 -0.877 22.142 1.00 96.19 215 ILE A C 1
ATOM 1772 O O . ILE A 1 215 ? 5.999 -0.925 21.474 1.00 96.19 215 ILE A O 1
ATOM 1776 N N . LEU A 1 216 ? 3.818 -1.391 21.683 1.00 92.38 216 LEU A N 1
ATOM 1777 C CA . LEU A 1 216 ? 3.695 -1.952 20.337 1.00 92.38 216 LEU A CA 1
ATOM 1778 C C . LEU A 1 216 ? 3.822 -0.853 19.270 1.00 92.38 216 LEU A C 1
ATOM 1780 O O . LEU A 1 216 ? 4.538 -1.041 18.287 1.00 92.38 216 LEU A O 1
ATOM 1784 N N . GLU A 1 217 ? 3.161 0.285 19.480 1.00 94.50 217 GLU A N 1
ATOM 1785 C CA . GLU A 1 217 ? 3.217 1.453 18.597 1.00 94.50 217 GLU A CA 1
ATOM 1786 C C . GLU A 1 217 ? 4.635 2.036 18.530 1.00 94.50 217 GLU A C 1
ATOM 1788 O O . GLU A 1 217 ? 5.146 2.301 17.443 1.00 94.50 217 GLU A O 1
ATOM 1793 N N . GLU A 1 218 ? 5.323 2.149 19.667 1.00 95.31 218 GLU A N 1
ATOM 1794 C CA . GLU A 1 218 ? 6.705 2.625 19.727 1.00 95.31 218 GLU A CA 1
ATOM 1795 C C . GLU A 1 218 ? 7.670 1.684 18.994 1.00 95.31 218 GLU A C 1
ATOM 1797 O O . GLU A 1 218 ? 8.509 2.143 18.217 1.00 95.31 218 GLU A O 1
ATOM 1802 N N . LYS A 1 219 ? 7.508 0.361 19.139 1.00 93.00 219 LYS A N 1
ATOM 1803 C CA . LYS A 1 219 ? 8.292 -0.620 18.367 1.00 93.00 219 LYS A CA 1
ATOM 1804 C C . LYS A 1 219 ? 8.073 -0.483 16.863 1.00 93.00 219 LYS A C 1
ATOM 1806 O O . LYS A 1 219 ? 9.039 -0.538 16.102 1.00 93.00 219 LYS A O 1
ATOM 1811 N N . GLN A 1 220 ? 6.827 -0.298 16.429 1.00 89.69 220 GLN A N 1
ATOM 1812 C CA . GLN A 1 220 ? 6.515 -0.080 15.014 1.00 89.69 220 GLN A CA 1
ATOM 1813 C C . GLN A 1 220 ? 7.123 1.228 14.501 1.00 89.69 220 GLN A C 1
ATOM 1815 O O . GLN A 1 220 ? 7.722 1.254 13.426 1.00 89.69 220 GLN A O 1
ATOM 1820 N N . LYS A 1 221 ? 7.034 2.302 15.290 1.00 94.94 221 LYS A N 1
ATOM 1821 C CA . LYS A 1 221 ? 7.634 3.597 14.964 1.00 94.94 221 LYS A CA 1
ATOM 1822 C C . LYS A 1 221 ? 9.154 3.499 14.835 1.00 94.94 221 LYS A C 1
ATOM 1824 O O . LYS A 1 221 ? 9.701 4.005 13.859 1.00 94.94 221 LYS A O 1
ATOM 1829 N N . GLN A 1 222 ? 9.819 2.810 15.761 1.00 93.00 222 GLN A N 1
ATOM 1830 C CA . GLN A 1 222 ? 11.262 2.586 15.702 1.00 93.00 222 GLN A CA 1
ATOM 1831 C C . GLN A 1 222 ? 11.652 1.785 14.455 1.00 93.00 222 GLN A C 1
ATOM 1833 O O . GLN A 1 222 ? 12.611 2.132 13.771 1.00 93.00 222 GLN A O 1
ATOM 1838 N N . GLN A 1 223 ? 10.882 0.748 14.114 1.00 91.31 223 GLN A N 1
ATOM 1839 C CA . GLN A 1 223 ? 11.120 -0.050 12.913 1.00 91.31 223 GLN A CA 1
ATOM 1840 C C . GLN A 1 223 ? 10.997 0.785 11.629 1.00 91.31 223 GLN A C 1
ATOM 1842 O O . GLN A 1 223 ? 11.828 0.647 10.727 1.00 91.31 223 GLN A O 1
ATOM 1847 N N . GLU A 1 224 ? 9.985 1.650 11.535 1.00 92.25 224 GLU A N 1
ATOM 1848 C CA . GLU A 1 224 ? 9.802 2.526 10.373 1.00 92.25 224 GLU A CA 1
ATOM 1849 C C . GLU A 1 224 ? 10.873 3.624 10.314 1.00 92.25 224 GLU A C 1
ATOM 1851 O O . GLU A 1 224 ? 11.384 3.929 9.233 1.00 92.25 224 GLU A O 1
ATOM 1856 N N . GLU A 1 225 ? 11.284 4.174 11.459 1.00 95.81 225 GLU A N 1
ATOM 1857 C CA . GLU A 1 225 ? 12.400 5.120 11.523 1.00 95.81 225 GLU A CA 1
ATOM 1858 C C . GLU A 1 225 ? 13.714 4.466 11.079 1.00 95.81 225 GLU A C 1
ATOM 1860 O O . GLU A 1 225 ? 14.432 5.035 10.257 1.00 95.81 225 GLU A O 1
ATOM 1865 N N . ASP A 1 226 ? 14.006 3.248 11.536 1.00 93.00 226 ASP A N 1
ATOM 1866 C CA . ASP A 1 226 ? 15.180 2.489 11.106 1.00 93.00 226 ASP A CA 1
ATOM 1867 C C . ASP A 1 226 ? 15.130 2.192 9.603 1.00 93.00 226 ASP A C 1
ATOM 1869 O O . ASP A 1 226 ? 16.144 2.304 8.907 1.00 93.00 226 ASP A O 1
ATOM 1873 N N . ARG A 1 227 ? 13.950 1.855 9.067 1.00 96.44 227 ARG A N 1
ATOM 1874 C CA . ARG A 1 227 ? 13.748 1.654 7.625 1.00 96.44 227 ARG A CA 1
ATOM 1875 C C . ARG A 1 227 ? 14.056 2.932 6.847 1.00 96.44 227 ARG A C 1
ATOM 1877 O O . ARG A 1 227 ? 14.784 2.881 5.853 1.00 96.44 227 ARG A O 1
ATOM 1884 N N . LYS A 1 228 ? 13.563 4.077 7.322 1.00 95.88 228 LYS A N 1
ATOM 1885 C CA . LYS A 1 228 ? 13.840 5.391 6.734 1.00 95.88 228 LYS A CA 1
ATOM 1886 C C . LYS A 1 228 ? 15.326 5.742 6.823 1.00 95.88 228 LYS A C 1
ATOM 1888 O O . LYS A 1 228 ? 15.914 6.145 5.823 1.00 95.88 228 LYS A O 1
ATOM 1893 N N . ARG A 1 229 ? 15.959 5.519 7.976 1.00 96.69 229 ARG A N 1
ATOM 1894 C CA . ARG A 1 229 ? 17.387 5.775 8.207 1.00 96.69 229 ARG A CA 1
ATOM 1895 C C . ARG A 1 229 ? 18.270 4.944 7.274 1.00 96.69 229 ARG A C 1
ATOM 1897 O O . ARG A 1 229 ? 19.228 5.484 6.722 1.00 96.69 229 ARG A O 1
ATOM 1904 N N . ARG A 1 230 ? 17.936 3.665 7.054 1.00 93.62 230 ARG A N 1
ATOM 1905 C CA . ARG A 1 230 ? 18.627 2.797 6.080 1.00 93.62 230 ARG A CA 1
ATOM 1906 C C . ARG A 1 230 ? 18.462 3.311 4.653 1.00 93.62 230 ARG A C 1
ATOM 1908 O O . ARG A 1 230 ? 19.461 3.470 3.963 1.00 93.62 230 ARG A O 1
ATOM 1915 N N . ALA A 1 231 ? 17.240 3.655 4.243 1.00 95.31 231 ALA A N 1
ATOM 1916 C CA . ALA A 1 231 ? 16.988 4.202 2.910 1.00 95.31 231 ALA A CA 1
ATOM 1917 C C . ALA A 1 231 ? 17.748 5.521 2.668 1.00 95.31 231 ALA A C 1
ATOM 1919 O O . ALA A 1 231 ? 18.334 5.727 1.607 1.00 95.31 231 ALA A O 1
ATOM 1920 N N . GLU A 1 232 ? 17.797 6.407 3.665 1.00 95.50 232 GLU A N 1
ATOM 1921 C CA . GLU A 1 232 ? 18.585 7.639 3.593 1.00 95.50 232 GLU A CA 1
ATOM 1922 C C . GLU A 1 232 ? 20.094 7.370 3.539 1.00 95.50 232 GLU A C 1
ATOM 1924 O O . GLU A 1 232 ? 20.812 8.044 2.799 1.00 95.50 232 GLU A O 1
ATOM 1929 N N . ALA A 1 233 ? 20.592 6.392 4.299 1.00 95.62 233 ALA A N 1
ATOM 1930 C CA . ALA A 1 233 ? 21.992 5.982 4.241 1.00 95.62 233 ALA A CA 1
ATOM 1931 C C . ALA A 1 233 ? 22.353 5.392 2.869 1.00 95.62 233 ALA A C 1
ATOM 1933 O O . ALA A 1 233 ? 23.399 5.735 2.321 1.00 95.62 233 ALA A O 1
ATOM 1934 N N . ASP A 1 234 ? 21.470 4.585 2.280 1.00 94.75 234 ASP A N 1
ATOM 1935 C CA . ASP A 1 234 ? 21.627 4.053 0.927 1.00 94.75 234 ASP A CA 1
ATOM 1936 C C . ASP A 1 234 ? 21.636 5.174 -0.119 1.00 94.75 234 ASP A C 1
ATOM 1938 O O . ASP A 1 234 ? 22.524 5.203 -0.970 1.00 94.75 234 ASP A O 1
ATOM 1942 N N . HIS A 1 235 ? 20.718 6.145 -0.027 1.00 96.69 235 HIS A N 1
ATOM 1943 C CA . HIS A 1 235 ? 20.734 7.332 -0.888 1.00 96.69 235 HIS A CA 1
ATOM 1944 C C . HIS A 1 235 ? 22.052 8.102 -0.772 1.00 96.69 235 HIS A C 1
ATOM 1946 O O . HIS A 1 235 ? 22.639 8.469 -1.791 1.00 96.69 235 HIS A O 1
ATOM 1952 N N . ARG A 1 236 ? 22.554 8.321 0.452 1.00 95.62 236 ARG A N 1
ATOM 1953 C CA . ARG A 1 236 ? 23.859 8.964 0.662 1.00 95.62 236 ARG A CA 1
ATOM 1954 C C . ARG A 1 236 ? 24.990 8.144 0.044 1.00 95.62 236 ARG A C 1
ATOM 1956 O O . ARG A 1 236 ? 25.816 8.718 -0.656 1.00 95.62 236 ARG A O 1
ATOM 1963 N N . ARG A 1 237 ? 25.005 6.820 0.234 1.00 96.56 237 ARG A N 1
ATOM 1964 C CA . ARG A 1 237 ? 26.024 5.922 -0.333 1.00 96.56 237 ARG A CA 1
ATOM 1965 C C . ARG A 1 237 ? 26.034 5.966 -1.859 1.00 96.56 237 ARG A C 1
ATOM 1967 O O . ARG A 1 237 ? 27.096 6.103 -2.452 1.00 96.56 237 ARG A O 1
ATOM 1974 N N . VAL A 1 238 ? 24.867 5.871 -2.493 1.00 96.38 238 VAL A N 1
ATOM 1975 C CA . VAL A 1 238 ? 24.744 5.914 -3.958 1.00 96.38 238 VAL A CA 1
ATOM 1976 C C . VAL A 1 238 ? 25.161 7.280 -4.502 1.00 96.38 238 VAL A C 1
ATOM 1978 O O . VAL A 1 238 ? 25.883 7.338 -5.494 1.00 96.38 238 VAL A O 1
ATOM 1981 N N . ASN A 1 239 ? 24.774 8.371 -3.834 1.00 95.88 239 ASN A N 1
ATOM 1982 C CA . ASN A 1 239 ? 25.206 9.716 -4.216 1.00 95.88 239 ASN A CA 1
ATOM 1983 C C . ASN A 1 239 ? 26.727 9.880 -4.106 1.00 95.88 239 ASN A C 1
ATOM 1985 O O . ASN A 1 239 ? 27.344 10.416 -5.022 1.00 95.88 239 ASN A O 1
ATOM 1989 N N . LEU A 1 240 ? 27.336 9.392 -3.021 1.00 94.75 240 LEU A N 1
ATOM 1990 C CA . LEU A 1 240 ? 28.790 9.421 -2.844 1.00 94.75 240 LEU A CA 1
ATOM 1991 C C . LEU A 1 240 ? 29.504 8.593 -3.919 1.00 94.75 240 LEU A C 1
ATOM 1993 O O . LEU A 1 240 ? 30.422 9.096 -4.553 1.00 94.75 240 LEU A O 1
ATOM 1997 N N . ALA A 1 241 ? 29.040 7.373 -4.198 1.00 93.44 241 ALA A N 1
ATOM 1998 C CA . ALA A 1 241 ? 29.607 6.530 -5.254 1.00 93.44 241 ALA A CA 1
ATOM 1999 C C . ALA A 1 241 ? 29.472 7.161 -6.652 1.00 93.44 241 ALA A C 1
ATOM 2001 O O . ALA A 1 241 ? 30.337 6.995 -7.511 1.00 93.44 241 ALA A O 1
ATOM 2002 N N . PHE A 1 242 ? 28.385 7.895 -6.898 1.00 95.94 242 PHE A N 1
ATOM 2003 C CA . PHE A 1 242 ? 28.207 8.643 -8.137 1.00 95.94 242 PHE A CA 1
ATOM 2004 C C . PHE A 1 242 ? 29.224 9.784 -8.272 1.00 95.94 242 PHE A C 1
ATOM 2006 O O . PHE A 1 242 ? 29.793 9.948 -9.351 1.00 95.94 242 PHE A O 1
ATOM 2013 N N . LEU A 1 243 ? 29.470 10.542 -7.197 1.00 94.00 243 LEU A N 1
ATOM 2014 C CA . LEU A 1 243 ? 30.479 11.605 -7.179 1.00 94.00 243 LEU A CA 1
ATOM 2015 C C . LEU A 1 243 ? 31.891 11.046 -7.361 1.00 94.00 243 LEU A C 1
ATOM 2017 O O . LEU A 1 243 ? 32.604 11.532 -8.228 1.00 94.00 243 LEU A O 1
ATOM 2021 N N . ASP A 1 244 ? 32.245 9.973 -6.655 1.00 92.06 244 ASP A N 1
ATOM 2022 C CA . ASP A 1 244 ? 33.540 9.296 -6.802 1.00 92.06 244 ASP A CA 1
ATOM 2023 C C . ASP A 1 244 ? 33.759 8.813 -8.245 1.00 92.06 244 ASP A C 1
ATOM 2025 O O . ASP A 1 244 ? 34.797 9.053 -8.861 1.00 92.06 244 ASP A O 1
ATOM 2029 N N . ARG A 1 245 ? 32.719 8.242 -8.869 1.00 92.75 245 ARG A N 1
ATOM 2030 C CA . ARG A 1 245 ? 32.765 7.861 -10.285 1.00 92.75 245 ARG A CA 1
ATOM 2031 C C . ARG A 1 245 ? 32.926 9.061 -11.215 1.00 92.75 245 ARG A C 1
ATOM 2033 O O . ARG A 1 245 ? 33.547 8.910 -12.264 1.00 92.75 245 ARG A O 1
ATOM 2040 N N . LEU A 1 246 ? 32.345 10.218 -10.899 1.00 89.75 246 LEU A N 1
ATOM 2041 C CA . LEU A 1 246 ? 32.539 11.441 -11.682 1.00 89.75 246 LEU A CA 1
ATOM 2042 C C . LEU A 1 246 ? 33.950 11.998 -11.507 1.00 89.75 246 LEU A C 1
ATOM 2044 O O . LEU A 1 246 ? 34.573 12.341 -12.508 1.00 89.75 246 LEU A O 1
ATOM 2048 N N . GLU A 1 247 ? 34.459 12.026 -10.278 1.00 87.94 247 GLU A N 1
ATOM 2049 C CA . GLU A 1 247 ? 35.798 12.505 -9.944 1.00 87.94 247 GLU A CA 1
ATOM 2050 C C . GLU A 1 247 ? 36.881 11.615 -10.553 1.00 87.94 247 GLU A C 1
ATOM 2052 O O . GLU A 1 247 ? 37.804 12.127 -11.183 1.00 87.94 247 GLU A O 1
ATOM 2057 N N . ALA A 1 248 ? 36.731 10.289 -10.501 1.00 81.81 248 ALA A N 1
ATOM 2058 C CA . ALA A 1 248 ? 37.606 9.347 -11.199 1.00 81.81 248 ALA A CA 1
ATOM 2059 C C . ALA A 1 248 ? 37.624 9.598 -12.717 1.00 81.81 248 ALA A C 1
ATOM 2061 O O . ALA A 1 248 ? 38.665 9.495 -13.370 1.00 81.81 248 ALA A O 1
ATOM 2062 N N . ARG A 1 249 ? 36.476 9.987 -13.283 1.00 79.44 249 ARG A N 1
ATOM 2063 C CA . ARG A 1 249 ? 36.328 10.289 -14.712 1.00 79.44 249 ARG A CA 1
ATOM 2064 C C . ARG A 1 249 ? 36.890 11.658 -15.092 1.00 79.44 249 ARG A C 1
ATOM 2066 O O . ARG A 1 249 ? 37.382 11.800 -16.205 1.00 79.44 249 ARG A O 1
ATOM 2073 N N . SER A 1 250 ? 36.838 12.646 -14.196 1.00 76.19 250 SER A N 1
ATOM 2074 C CA . SER A 1 250 ? 37.441 13.971 -14.395 1.00 76.19 250 SER A CA 1
ATOM 2075 C C . SER A 1 250 ? 38.927 14.028 -14.027 1.00 76.19 250 SER A C 1
ATOM 2077 O O . SER A 1 250 ? 39.627 14.914 -14.501 1.00 76.19 250 SER A O 1
ATOM 2079 N N . SER A 1 251 ? 39.414 13.089 -13.210 1.00 69.25 251 SER A N 1
ATOM 2080 C CA . SER A 1 251 ? 40.811 12.979 -12.756 1.00 69.25 251 SER A CA 1
ATOM 2081 C C . SER A 1 251 ? 41.708 12.196 -13.733 1.00 69.25 251 SER A C 1
ATOM 2083 O O . SER A 1 251 ? 42.923 12.145 -13.572 1.00 69.25 251 SER A O 1
ATOM 2085 N N . GLY A 1 252 ? 41.146 11.602 -14.792 1.00 59.41 252 GLY A N 1
ATOM 2086 C CA . GLY A 1 252 ? 41.938 11.060 -15.903 1.00 59.41 252 GLY A CA 1
ATOM 2087 C C . GLY A 1 252 ? 42.771 9.809 -15.589 1.00 59.41 252 GLY A C 1
ATOM 2088 O O . GLY A 1 252 ? 43.641 9.461 -16.384 1.00 59.41 252 GLY A O 1
ATOM 2089 N N . ARG A 1 253 ? 42.514 9.079 -14.491 1.00 56.81 253 ARG A N 1
ATOM 2090 C CA . ARG A 1 253 ? 43.059 7.718 -14.312 1.00 56.81 253 ARG A CA 1
ATOM 2091 C C . ARG A 1 253 ? 42.234 6.716 -15.115 1.00 56.81 253 ARG A C 1
ATOM 2093 O O . ARG A 1 253 ? 41.336 6.056 -14.604 1.00 56.81 253 ARG A O 1
ATOM 2100 N N . MET A 1 254 ? 42.561 6.624 -16.397 1.00 42.28 254 MET A N 1
ATOM 2101 C CA . MET A 1 254 ? 42.252 5.473 -17.236 1.00 42.28 254 MET A CA 1
ATOM 2102 C C . MET A 1 254 ? 43.223 4.339 -16.892 1.00 42.28 254 MET A C 1
ATOM 2104 O O . MET A 1 254 ? 44.421 4.453 -17.130 1.00 42.28 254 MET A O 1
ATOM 2108 N N . SER A 1 255 ? 42.710 3.237 -16.355 1.00 51.88 255 SER A N 1
ATOM 2109 C CA . SER A 1 255 ? 43.312 1.924 -16.587 1.00 51.88 255 SER A CA 1
ATOM 2110 C C . SER A 1 255 ? 42.468 1.259 -17.668 1.00 51.88 255 SER A C 1
ATOM 2112 O O . SER A 1 255 ? 41.398 0.721 -17.389 1.00 51.88 255 SER A O 1
ATOM 2114 N N . GLU A 1 256 ? 42.905 1.404 -18.918 1.00 39.94 256 GLU A N 1
ATOM 2115 C CA . GLU A 1 256 ? 42.369 0.663 -20.060 1.00 39.94 256 GLU A CA 1
ATOM 2116 C C . GLU A 1 256 ? 42.598 -0.843 -19.863 1.00 39.94 256 GLU A C 1
ATOM 2118 O O . GLU A 1 256 ? 43.732 -1.252 -19.604 1.00 39.94 256 GLU A O 1
ATOM 2123 N N . PRO A 1 257 ? 41.588 -1.703 -20.071 1.00 45.84 257 PRO A N 1
ATOM 2124 C CA . PRO A 1 257 ? 41.834 -3.061 -20.512 1.00 45.84 257 PRO A CA 1
ATOM 2125 C C . PRO A 1 257 ? 42.028 -3.025 -22.035 1.00 45.84 257 PRO A C 1
ATOM 2127 O O . PRO A 1 257 ? 41.069 -2.937 -22.804 1.00 45.84 257 PRO A O 1
ATOM 2130 N N . MET A 1 258 ? 43.289 -3.054 -22.465 1.00 35.03 258 MET A N 1
ATOM 2131 C CA . MET A 1 258 ? 43.682 -3.239 -23.864 1.00 35.03 258 MET A CA 1
ATOM 2132 C C . MET A 1 258 ? 43.118 -4.563 -24.394 1.00 35.03 258 MET A C 1
ATOM 2134 O O . MET A 1 258 ? 43.481 -5.641 -23.929 1.00 35.03 258 MET A O 1
ATOM 2138 N N . THR A 1 259 ? 42.246 -4.475 -25.394 1.00 39.66 259 THR A N 1
ATOM 2139 C CA . THR A 1 259 ? 41.861 -5.591 -26.263 1.00 39.66 259 THR A CA 1
ATOM 2140 C C . THR A 1 259 ? 42.507 -5.373 -27.625 1.00 39.66 259 THR A C 1
ATOM 2142 O O . THR A 1 259 ? 42.144 -4.448 -28.346 1.00 39.66 259 THR A O 1
ATOM 2145 N N . GLN A 1 260 ? 43.459 -6.236 -27.981 1.00 37.44 260 GLN A N 1
ATOM 2146 C CA . GLN A 1 260 ? 43.857 -6.494 -29.365 1.00 37.44 260 GLN A CA 1
ATOM 2147 C C . GLN A 1 260 ? 44.039 -8.011 -29.541 1.00 37.44 260 GLN A C 1
ATOM 2149 O O . GLN A 1 260 ? 44.969 -8.610 -29.014 1.00 37.44 260 GLN A O 1
ATOM 2154 N N . THR A 1 261 ? 43.090 -8.624 -30.244 1.00 36.06 261 THR A N 1
ATOM 2155 C CA . THR A 1 261 ? 43.190 -9.908 -30.975 1.00 36.06 261 THR A CA 1
ATOM 2156 C C . THR A 1 261 ? 44.153 -9.754 -32.175 1.00 36.06 261 THR A C 1
ATOM 2158 O O . THR A 1 261 ? 44.312 -8.601 -32.590 1.00 36.06 261 THR A O 1
ATOM 2161 N N . PRO A 1 262 ? 44.722 -10.813 -32.818 1.00 54.38 262 PRO A N 1
ATOM 2162 C CA . PRO A 1 262 ? 43.984 -12.011 -33.258 1.00 54.38 262 PRO A CA 1
ATOM 2163 C C . PRO A 1 262 ? 44.754 -13.354 -33.393 1.00 54.38 262 PRO A C 1
ATOM 2165 O O . PRO A 1 262 ? 45.959 -13.449 -33.208 1.00 54.38 262 PRO A O 1
ATOM 2168 N N . GLU A 1 263 ? 43.971 -14.355 -33.811 1.00 32.81 263 GLU A N 1
ATOM 2169 C CA . GLU A 1 263 ? 44.321 -15.584 -34.545 1.00 32.81 263 GLU A CA 1
ATOM 2170 C C . GLU A 1 263 ? 44.314 -16.940 -33.823 1.00 32.81 263 GLU A C 1
ATOM 2172 O O . GLU A 1 263 ? 44.540 -17.106 -32.632 1.00 32.81 263 GLU A O 1
ATOM 2177 N N . SER A 1 264 ? 43.900 -17.903 -34.639 1.00 36.50 264 SER A N 1
ATOM 2178 C CA . SER A 1 264 ? 43.304 -19.200 -34.377 1.00 36.50 264 SER A CA 1
ATOM 2179 C C . SER A 1 264 ? 44.290 -20.293 -33.980 1.00 36.50 264 SER A C 1
ATOM 2181 O O . SER A 1 264 ? 45.298 -20.471 -34.658 1.00 36.50 264 SER A O 1
ATOM 2183 N N . SER A 1 265 ? 43.901 -21.155 -33.038 1.00 27.02 265 SER A N 1
ATOM 2184 C CA . SER A 1 265 ? 44.147 -22.600 -33.138 1.00 27.02 265 SER A CA 1
ATOM 2185 C C . SER A 1 265 ? 43.283 -23.353 -32.123 1.00 27.02 265 SER A C 1
ATOM 2187 O O . SER A 1 265 ? 43.317 -23.061 -30.930 1.00 27.02 265 SER A O 1
ATOM 2189 N N . ASN A 1 266 ? 42.492 -24.309 -32.609 1.00 35.94 266 ASN A N 1
ATOM 2190 C CA . ASN A 1 266 ? 41.776 -25.289 -31.793 1.00 35.94 266 ASN A CA 1
ATOM 2191 C C . ASN A 1 266 ? 42.775 -26.257 -31.151 1.00 35.94 266 ASN A C 1
ATOM 2193 O O . ASN A 1 266 ? 43.521 -26.856 -31.914 1.00 35.94 266 ASN A O 1
ATOM 2197 N N . VAL A 1 267 ? 42.693 -26.521 -29.842 1.00 29.19 267 VAL A N 1
ATOM 2198 C CA . VAL A 1 267 ? 42.900 -27.854 -29.234 1.00 29.19 267 VAL A CA 1
ATOM 2199 C C . VAL A 1 267 ? 42.196 -27.876 -27.869 1.00 29.19 267 VAL A C 1
ATOM 2201 O O . VAL A 1 267 ? 42.425 -27.014 -27.027 1.00 29.19 267 VAL A O 1
ATOM 2204 N N . TRP A 1 268 ? 41.332 -28.874 -27.684 1.00 39.41 268 TRP A N 1
ATOM 2205 C CA . TRP A 1 268 ? 40.801 -29.318 -26.396 1.00 39.41 268 TRP A CA 1
ATOM 2206 C C . TRP A 1 268 ? 41.904 -29.999 -25.584 1.00 39.41 268 TRP A C 1
ATOM 2208 O O . TRP A 1 268 ? 42.528 -30.919 -26.108 1.00 39.41 268 TRP A O 1
ATOM 2218 N N . LEU A 1 269 ? 42.085 -29.622 -24.320 1.00 34.16 269 LEU A N 1
ATOM 2219 C CA . LEU A 1 269 ? 42.670 -30.503 -23.309 1.00 34.16 269 LEU A CA 1
ATOM 2220 C C . LEU A 1 269 ? 42.048 -30.181 -21.944 1.00 34.16 269 LEU A C 1
ATOM 2222 O O . LEU A 1 269 ? 42.228 -29.084 -21.415 1.00 34.16 269 LEU A O 1
ATOM 2226 N N . ASP A 1 270 ? 41.285 -31.143 -21.432 1.00 37.16 270 ASP A N 1
ATOM 2227 C CA . ASP A 1 270 ? 41.068 -31.356 -20.004 1.00 37.16 270 ASP A CA 1
ATOM 2228 C C . ASP A 1 270 ? 42.419 -31.631 -19.324 1.00 37.16 270 ASP A C 1
ATOM 2230 O O . ASP A 1 270 ? 43.264 -32.285 -19.930 1.00 37.16 270 ASP A O 1
ATOM 2234 N N . ASP A 1 271 ? 42.619 -31.128 -18.102 1.00 32.25 271 ASP A N 1
ATOM 2235 C CA . ASP A 1 271 ? 43.181 -31.897 -16.980 1.00 32.25 271 ASP A CA 1
ATOM 2236 C C . ASP A 1 271 ? 43.248 -31.049 -15.693 1.00 32.25 271 ASP A C 1
ATOM 2238 O O . ASP A 1 271 ? 43.495 -29.838 -15.696 1.00 32.25 271 ASP A O 1
ATOM 2242 N N . ASP A 1 272 ? 42.971 -31.748 -14.598 1.00 34.91 272 ASP A N 1
ATOM 2243 C CA . ASP A 1 272 ? 42.967 -31.368 -13.190 1.00 34.91 272 ASP A CA 1
ATOM 2244 C C . ASP A 1 272 ? 44.275 -30.726 -12.666 1.00 34.91 272 ASP A C 1
ATOM 2246 O O . ASP A 1 272 ? 45.368 -31.062 -13.105 1.00 34.91 272 ASP A O 1
ATOM 2250 N N . ASP A 1 273 ? 44.169 -29.821 -11.677 1.00 35.25 273 ASP A N 1
ATOM 2251 C CA . ASP A 1 273 ? 44.639 -30.041 -10.288 1.00 35.25 273 ASP A CA 1
ATOM 2252 C C . ASP A 1 273 ? 44.788 -28.737 -9.459 1.00 35.25 273 ASP A C 1
ATOM 2254 O O . ASP A 1 273 ? 45.550 -27.826 -9.767 1.00 35.25 273 ASP A O 1
ATOM 2258 N N . LYS A 1 274 ? 44.021 -28.712 -8.360 1.00 34.34 274 LYS A N 1
ATOM 2259 C CA . LYS A 1 274 ? 44.298 -28.294 -6.965 1.00 34.34 274 LYS A CA 1
ATOM 2260 C C . LYS A 1 274 ? 45.274 -27.129 -6.615 1.00 34.34 274 LYS A C 1
ATOM 2262 O O . LYS A 1 274 ? 46.386 -27.049 -7.123 1.00 34.34 274 LYS A O 1
ATOM 2267 N N . PRO A 1 275 ? 44.935 -26.286 -5.603 1.00 42.34 275 PRO A N 1
ATOM 2268 C CA . PRO A 1 275 ? 45.726 -25.116 -5.219 1.00 42.34 275 PRO A CA 1
ATOM 2269 C C . PRO A 1 275 ? 46.837 -25.440 -4.203 1.00 42.34 275 PRO A C 1
ATOM 2271 O O . PRO A 1 275 ? 46.712 -26.351 -3.379 1.00 42.34 275 PRO A O 1
ATOM 2274 N N . GLN A 1 276 ? 47.898 -24.629 -4.215 1.00 31.78 276 GLN A N 1
ATOM 2275 C CA . GLN A 1 276 ? 48.917 -24.561 -3.165 1.00 31.78 276 GLN A CA 1
ATOM 2276 C C . GLN A 1 276 ? 49.072 -23.111 -2.689 1.00 31.78 276 GLN A C 1
ATOM 2278 O O . GLN A 1 276 ? 49.458 -22.224 -3.449 1.00 31.78 276 GLN A O 1
ATOM 2283 N N . ASP A 1 277 ? 48.776 -22.912 -1.407 1.00 33.31 277 ASP A N 1
ATOM 2284 C CA . ASP A 1 277 ? 49.161 -21.761 -0.597 1.00 33.31 277 ASP A CA 1
ATOM 2285 C C . ASP A 1 277 ? 50.685 -21.687 -0.423 1.00 33.31 277 ASP A C 1
ATOM 2287 O O . ASP A 1 277 ? 51.322 -22.703 -0.159 1.00 33.31 277 ASP A O 1
ATOM 2291 N N . THR A 1 278 ? 51.261 -20.479 -0.447 1.00 30.81 278 THR A N 1
ATOM 2292 C CA . THR A 1 278 ? 52.458 -20.094 0.335 1.00 30.81 278 THR A CA 1
ATOM 2293 C C . THR A 1 278 ? 52.511 -18.565 0.497 1.00 30.81 278 THR A C 1
ATOM 2295 O O . THR A 1 278 ? 53.044 -17.841 -0.333 1.00 30.81 278 THR A O 1
ATOM 2298 N N . ALA A 1 279 ? 51.837 -18.109 1.553 1.00 30.70 279 ALA A N 1
ATOM 2299 C CA . ALA A 1 279 ? 52.279 -17.259 2.669 1.00 30.70 279 ALA A CA 1
ATOM 2300 C C . ALA A 1 279 ? 53.233 -16.035 2.515 1.00 30.70 279 ALA A C 1
ATOM 2302 O O . ALA A 1 279 ? 54.262 -16.085 1.849 1.00 30.70 279 ALA A O 1
ATOM 2303 N N . LEU A 1 280 ? 52.938 -15.055 3.405 1.00 32.22 280 LEU A N 1
ATOM 2304 C CA . LEU A 1 280 ? 53.759 -13.980 4.027 1.00 32.22 280 LEU A CA 1
ATOM 2305 C C . LEU A 1 280 ? 53.786 -12.615 3.292 1.00 32.22 280 LEU A C 1
ATOM 2307 O O . LEU A 1 280 ? 54.016 -12.560 2.098 1.00 32.22 280 LEU A O 1
ATOM 2311 N N . SER A 1 281 ? 53.599 -11.437 3.915 1.00 29.81 281 SER A N 1
ATOM 2312 C CA . SER A 1 281 ? 53.631 -11.030 5.330 1.00 29.81 281 SER A CA 1
ATOM 2313 C C . SER A 1 281 ? 53.077 -9.596 5.523 1.00 29.81 281 SER A C 1
ATOM 2315 O O . SER A 1 281 ? 53.118 -8.777 4.608 1.00 29.81 281 SER A O 1
ATOM 2317 N N . THR A 1 282 ? 52.728 -9.294 6.782 1.00 30.39 282 THR A N 1
ATOM 2318 C CA . THR A 1 282 ? 52.798 -7.982 7.467 1.00 30.39 282 THR A CA 1
ATOM 2319 C C . THR A 1 282 ? 51.510 -7.160 7.580 1.00 30.39 282 THR A C 1
ATOM 2321 O O . THR A 1 282 ? 51.213 -6.275 6.784 1.00 30.39 282 THR A O 1
ATOM 2324 N N . ALA A 1 283 ? 50.818 -7.386 8.698 1.00 32.25 283 ALA A N 1
ATOM 2325 C CA . ALA A 1 283 ? 49.996 -6.385 9.372 1.00 32.25 283 ALA A CA 1
ATOM 2326 C C . ALA A 1 283 ? 50.870 -5.384 10.160 1.00 32.25 283 ALA A C 1
ATOM 2328 O O . ALA A 1 283 ? 52.008 -5.699 10.521 1.00 32.25 283 ALA A O 1
ATOM 2329 N N . PRO A 1 284 ? 50.284 -4.246 10.563 1.00 36.38 284 PRO A N 1
ATOM 2330 C CA . PRO A 1 284 ? 50.271 -3.940 11.986 1.00 36.38 284 PRO A CA 1
ATOM 2331 C C . PRO A 1 284 ? 48.853 -3.674 12.513 1.00 36.38 284 PRO A C 1
ATOM 2333 O O . PRO A 1 284 ? 48.003 -3.071 11.866 1.00 36.38 284 PRO A O 1
ATOM 2336 N N . ASN A 1 285 ? 48.646 -4.179 13.724 1.00 32.53 285 ASN A N 1
ATOM 2337 C CA . ASN A 1 285 ? 47.449 -4.148 14.562 1.00 32.53 285 ASN A CA 1
ATOM 2338 C C . ASN A 1 285 ? 47.104 -2.723 15.059 1.00 32.53 285 ASN A C 1
ATOM 2340 O O . ASN A 1 285 ? 48.005 -1.888 15.172 1.00 32.53 285 ASN A O 1
ATOM 2344 N N . PRO A 1 286 ? 45.863 -2.489 15.523 1.00 33.84 286 PRO A N 1
ATOM 2345 C CA . PRO A 1 286 ? 45.702 -1.820 16.809 1.00 33.84 286 PRO A CA 1
ATOM 2346 C C . PRO A 1 286 ? 44.765 -2.569 17.774 1.00 33.84 286 PRO A C 1
ATOM 2348 O O . PRO A 1 286 ? 43.576 -2.742 17.533 1.00 33.84 286 PRO A O 1
ATOM 2351 N N . SER A 1 287 ? 45.370 -2.913 18.912 1.00 32.72 287 SER A N 1
ATOM 2352 C CA . SER A 1 287 ? 44.871 -2.838 20.290 1.00 32.72 287 SER A CA 1
ATOM 2353 C C . SER A 1 287 ? 43.484 -3.386 20.645 1.00 32.72 287 SER A C 1
ATOM 2355 O O . SER A 1 287 ? 42.440 -2.786 20.411 1.00 32.72 287 SER A O 1
ATOM 2357 N N . GLN A 1 288 ? 43.564 -4.490 21.390 1.00 29.91 288 GLN A N 1
ATOM 2358 C CA . GLN A 1 288 ? 42.556 -5.087 22.253 1.00 29.91 288 GLN A CA 1
ATOM 2359 C C . GLN A 1 288 ? 42.034 -4.124 23.329 1.00 29.91 288 GLN A C 1
ATOM 2361 O O . GLN A 1 288 ? 42.804 -3.421 23.984 1.00 29.91 288 GLN A O 1
ATOM 2366 N N . VAL A 1 289 ? 40.736 -4.235 23.602 1.00 29.98 289 VAL A N 1
ATOM 2367 C CA . VAL A 1 289 ? 40.151 -3.976 24.919 1.00 29.98 289 VAL A CA 1
ATOM 2368 C C . VAL A 1 289 ? 39.427 -5.263 25.314 1.00 29.98 289 VAL A C 1
ATOM 2370 O O . VAL A 1 289 ? 38.564 -5.741 24.581 1.00 29.98 289 VAL A O 1
ATOM 2373 N N . HIS A 1 290 ? 39.857 -5.865 26.421 1.00 26.34 290 HIS A N 1
ATOM 2374 C CA . HIS A 1 290 ? 39.258 -7.047 27.036 1.00 26.34 290 HIS A CA 1
ATOM 2375 C C . HIS A 1 290 ? 37.936 -6.686 27.721 1.00 26.34 290 HIS A C 1
ATOM 2377 O O . HIS A 1 290 ? 37.904 -5.736 28.500 1.00 26.34 290 HIS A O 1
ATOM 2383 N N . THR A 1 291 ? 36.914 -7.519 27.532 1.00 29.61 291 THR A N 1
ATOM 2384 C CA . THR A 1 291 ? 35.919 -7.834 28.567 1.00 29.61 291 THR A CA 1
ATOM 2385 C C . THR A 1 291 ? 35.494 -9.291 28.417 1.00 29.61 291 THR A C 1
ATOM 2387 O O . THR A 1 291 ? 35.255 -9.762 27.306 1.00 29.61 291 THR A O 1
ATOM 2390 N N . ASP A 1 292 ? 35.473 -9.972 29.556 1.00 26.47 292 ASP A N 1
ATOM 2391 C CA . ASP A 1 292 ? 35.345 -11.409 29.744 1.00 26.47 292 ASP A CA 1
ATOM 2392 C C . ASP A 1 292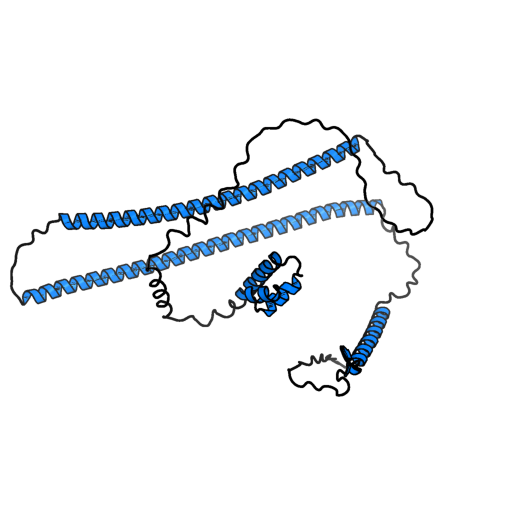 ? 34.005 -12.010 29.304 1.00 26.47 292 ASP A C 1
ATOM 2394 O O . ASP A 1 292 ? 32.945 -11.387 29.356 1.00 26.47 292 ASP A O 1
ATOM 2398 N N . SER A 1 293 ? 34.100 -13.271 28.890 1.00 33.81 293 SER A N 1
ATOM 2399 C CA . SER A 1 293 ? 33.013 -14.163 28.509 1.00 33.81 293 SER A CA 1
ATOM 2400 C C . SER A 1 293 ? 32.494 -14.884 29.755 1.00 33.81 293 SER A C 1
ATOM 2402 O O . SER A 1 293 ? 33.246 -15.614 30.400 1.00 33.81 293 SER A O 1
ATOM 2404 N N . ALA A 1 294 ? 31.227 -14.670 30.107 1.00 44.53 294 ALA A N 1
ATOM 2405 C CA . ALA A 1 294 ? 30.540 -15.406 31.166 1.00 44.53 294 ALA A CA 1
ATOM 2406 C C . ALA A 1 294 ? 29.026 -15.433 30.911 1.00 44.53 294 ALA A C 1
ATOM 2408 O O . ALA A 1 294 ? 28.262 -14.910 31.710 1.00 44.53 294 ALA A O 1
ATOM 2409 N N . GLU A 1 295 ? 28.581 -16.011 29.791 1.00 41.34 295 GLU A N 1
ATOM 2410 C CA . GLU A 1 295 ? 27.145 -16.179 29.508 1.00 41.34 295 GLU A CA 1
ATOM 2411 C C . GLU A 1 295 ? 26.849 -17.497 28.778 1.00 41.34 295 GLU A C 1
ATOM 2413 O O . GLU A 1 295 ? 26.179 -17.523 27.754 1.00 41.34 295 GLU A O 1
ATOM 2418 N N . GLU A 1 296 ? 27.315 -18.617 29.328 1.00 45.06 296 GLU A N 1
ATOM 2419 C CA . GLU A 1 296 ? 26.740 -19.936 29.036 1.00 45.06 296 GLU A CA 1
ATOM 2420 C C . GLU A 1 296 ? 26.434 -20.657 30.351 1.00 45.06 296 GLU A C 1
ATOM 2422 O O . GLU A 1 296 ? 27.145 -21.572 30.729 1.00 45.06 296 GLU A O 1
ATOM 2427 N N . ASP A 1 297 ? 25.411 -20.207 31.092 1.00 46.78 297 ASP A N 1
ATOM 2428 C CA . ASP A 1 297 ? 24.905 -20.964 32.259 1.00 46.78 297 ASP A CA 1
ATOM 2429 C C . ASP A 1 297 ? 23.456 -20.640 32.696 1.00 46.78 297 ASP A C 1
ATOM 2431 O O . ASP A 1 297 ? 22.989 -21.081 33.746 1.00 46.78 297 ASP A O 1
ATOM 2435 N N . VAL A 1 298 ? 22.666 -19.910 31.895 1.00 44.19 298 VAL A N 1
ATOM 2436 C CA . VAL A 1 298 ? 21.305 -19.486 32.313 1.00 44.19 298 VAL A CA 1
ATOM 2437 C C . VAL A 1 298 ? 20.183 -20.376 31.757 1.00 44.19 298 VAL A C 1
ATOM 2439 O O . VAL A 1 298 ? 19.072 -20.381 32.287 1.00 44.19 298 VAL A O 1
ATOM 2442 N N . LEU A 1 299 ? 20.444 -21.211 30.747 1.00 44.53 299 LEU A N 1
ATOM 2443 C CA . LEU A 1 299 ? 19.385 -22.003 30.100 1.00 44.53 299 LEU A CA 1
ATOM 2444 C C . LEU A 1 299 ? 19.208 -23.429 30.646 1.00 44.53 299 LEU A C 1
ATOM 2446 O O . LEU A 1 299 ? 18.195 -24.061 30.353 1.00 44.53 299 LEU A O 1
ATOM 2450 N N . VAL A 1 300 ? 20.109 -23.919 31.504 1.00 44.41 300 VAL A N 1
ATOM 2451 C CA . VAL A 1 300 ? 20.015 -25.279 32.080 1.00 44.41 300 VAL A CA 1
ATOM 2452 C C . VAL A 1 300 ? 19.420 -25.288 33.501 1.00 44.41 300 VAL A C 1
ATOM 2454 O O . VAL A 1 300 ? 18.926 -26.315 33.965 1.00 44.41 300 VAL A O 1
ATOM 2457 N N . LEU A 1 301 ? 19.328 -24.136 34.179 1.00 43.88 301 LEU A N 1
ATOM 2458 C CA . LEU A 1 301 ? 18.734 -24.043 35.525 1.00 43.88 301 LEU A CA 1
ATOM 2459 C C . LEU A 1 301 ? 17.231 -23.709 35.552 1.00 43.88 301 LEU A C 1
ATOM 2461 O O . LEU A 1 301 ? 16.573 -23.970 36.560 1.00 43.88 301 LEU A O 1
ATOM 2465 N N . CYS A 1 302 ? 16.635 -23.229 34.455 1.00 37.59 302 CYS A N 1
ATOM 2466 C CA . CYS A 1 302 ? 15.187 -22.969 34.414 1.00 37.59 302 CYS A CA 1
ATOM 2467 C C . CYS A 1 302 ? 14.326 -24.226 34.195 1.00 37.59 302 CYS A C 1
ATOM 2469 O O . CYS A 1 302 ? 13.154 -24.224 34.569 1.00 37.59 302 CYS A O 1
ATOM 2471 N N . ILE A 1 303 ? 14.887 -25.311 33.653 1.00 41.00 303 ILE A N 1
ATOM 2472 C CA . ILE A 1 303 ? 14.137 -26.560 33.418 1.00 41.00 303 ILE A CA 1
ATOM 2473 C C . ILE A 1 303 ? 14.131 -27.454 34.675 1.00 41.00 303 ILE A C 1
ATOM 2475 O O . ILE A 1 303 ? 13.177 -28.194 34.912 1.00 41.00 303 ILE A O 1
ATOM 2479 N N . SER A 1 304 ? 15.119 -27.306 35.559 1.00 38.16 304 SER A N 1
ATOM 2480 C CA . SER A 1 304 ? 15.284 -28.154 36.750 1.00 38.16 304 SER A CA 1
ATOM 2481 C C . SER A 1 304 ? 14.442 -27.719 37.960 1.00 38.16 304 SER A C 1
ATOM 2483 O O . SER A 1 304 ? 14.181 -28.529 38.846 1.00 38.16 304 SER A O 1
ATOM 2485 N N . VAL A 1 305 ? 13.960 -26.469 38.007 1.00 42.28 305 VAL A N 1
ATOM 2486 C CA . VAL A 1 305 ? 13.129 -25.968 39.128 1.00 42.28 305 VAL A CA 1
ATOM 2487 C C . VAL A 1 305 ? 11.625 -26.175 38.889 1.00 42.28 305 VAL A C 1
ATOM 2489 O O . VAL A 1 305 ? 10.846 -26.208 39.839 1.00 42.28 305 VAL A O 1
ATOM 2492 N N . TRP A 1 306 ? 11.191 -26.412 37.647 1.00 39.16 306 TRP A N 1
ATOM 2493 C CA . TRP A 1 306 ? 9.772 -26.652 37.344 1.00 39.16 306 TRP A CA 1
ATOM 2494 C C . TRP A 1 306 ? 9.303 -28.093 37.575 1.00 39.16 306 TRP A C 1
ATOM 2496 O O . TRP A 1 306 ? 8.099 -28.328 37.660 1.00 39.16 306 TRP A O 1
ATOM 2506 N N . PHE A 1 307 ? 10.215 -29.053 37.752 1.00 36.50 307 PHE A N 1
ATOM 2507 C CA . PHE A 1 307 ? 9.849 -30.462 37.939 1.00 36.50 307 PHE A CA 1
ATOM 2508 C C . PHE A 1 307 ? 9.854 -30.964 39.390 1.00 36.50 307 PHE A C 1
ATOM 2510 O O . PHE A 1 307 ? 9.619 -32.150 39.608 1.00 36.50 307 PHE A O 1
ATOM 2517 N N . SER A 1 308 ? 10.049 -30.097 40.395 1.00 42.09 308 SER A N 1
ATOM 2518 C CA . SER A 1 308 ? 10.157 -30.556 41.794 1.00 42.09 308 SER A CA 1
ATOM 2519 C C . SER A 1 308 ? 9.123 -30.011 42.789 1.00 42.09 308 SER A C 1
ATOM 2521 O O . SER A 1 308 ? 9.152 -30.416 43.950 1.00 42.09 308 SER A O 1
ATOM 2523 N N . VAL A 1 309 ? 8.153 -29.184 42.377 1.00 43.84 309 VAL A N 1
ATOM 2524 C CA . VAL A 1 309 ? 7.005 -28.813 43.237 1.00 43.84 309 VAL A CA 1
ATOM 2525 C C . VAL A 1 309 ? 5.704 -28.860 42.435 1.00 43.84 309 VAL A C 1
ATOM 2527 O O . VAL A 1 309 ? 5.110 -27.847 42.085 1.00 43.84 309 VAL A O 1
ATOM 2530 N N . GLY A 1 310 ? 5.267 -30.075 42.112 1.00 35.28 310 GLY A N 1
ATOM 2531 C CA . GLY A 1 310 ? 4.047 -30.306 41.336 1.00 35.28 310 GLY A CA 1
ATOM 2532 C C . GLY A 1 310 ? 3.349 -31.625 41.643 1.00 35.28 310 GLY A C 1
ATOM 2533 O O . GLY A 1 310 ? 2.583 -32.113 40.822 1.00 35.28 310 GLY A O 1
ATOM 2534 N N . SER A 1 311 ? 3.592 -32.222 42.812 1.00 50.75 311 SER A N 1
ATOM 2535 C CA . SER A 1 311 ? 2.753 -33.308 43.317 1.00 50.75 311 SER A CA 1
ATOM 2536 C C . SER A 1 311 ? 1.817 -32.766 44.390 1.00 50.75 311 SER A C 1
ATOM 2538 O O . SER A 1 311 ? 2.268 -32.351 45.452 1.00 50.75 311 SER A O 1
ATOM 2540 N N . ARG A 1 312 ? 0.510 -32.877 44.106 1.00 52.31 312 ARG A N 1
ATOM 2541 C CA . ARG A 1 312 ? -0.671 -32.615 44.958 1.00 52.31 312 ARG A CA 1
ATOM 2542 C C . ARG A 1 312 ? -1.298 -31.219 44.844 1.00 52.31 312 ARG A C 1
ATOM 2544 O O . ARG A 1 312 ? -1.172 -30.397 45.739 1.00 52.31 312 ARG A O 1
ATOM 2551 N N . CYS A 1 313 ? -2.162 -31.041 43.844 1.00 34.72 313 CYS A N 1
ATOM 2552 C CA . CYS A 1 313 ? -3.448 -30.366 44.066 1.00 34.72 313 CYS A CA 1
ATOM 2553 C C . CYS A 1 313 ? -4.512 -30.879 43.089 1.00 34.72 313 CYS A C 1
ATOM 2555 O O . CYS A 1 313 ? -4.422 -30.732 41.875 1.00 34.72 313 CYS A O 1
ATOM 2557 N N . ARG A 1 314 ? -5.538 -31.517 43.650 1.00 48.06 314 ARG A N 1
ATOM 2558 C CA . ARG A 1 314 ? -6.579 -32.294 42.969 1.00 48.06 314 ARG A CA 1
ATOM 2559 C C . ARG A 1 314 ? -7.779 -31.415 42.553 1.00 48.06 314 ARG A C 1
ATOM 2561 O O . ARG A 1 314 ? -8.919 -31.839 42.686 1.00 48.06 314 ARG A O 1
ATOM 2568 N N . CYS A 1 315 ? -7.538 -30.185 42.082 1.00 40.50 315 CYS A N 1
ATOM 2569 C CA . CYS A 1 315 ? -8.597 -29.177 41.867 1.00 40.50 315 CYS A CA 1
ATOM 2570 C C . CYS A 1 315 ? -8.888 -28.821 40.396 1.00 40.50 315 CYS A C 1
ATOM 2572 O O . CYS A 1 315 ? -9.812 -28.058 40.130 1.00 40.50 315 CYS A O 1
ATOM 2574 N N . LEU A 1 316 ? -8.162 -29.385 39.425 1.00 42.38 316 LEU A N 1
ATOM 2575 C CA . LEU A 1 316 ? -8.334 -29.061 37.997 1.00 42.38 316 LEU A CA 1
ATOM 2576 C C . LEU A 1 316 ? -9.193 -30.055 37.198 1.00 42.38 316 LEU A C 1
ATOM 2578 O O . LEU A 1 316 ? -9.296 -29.921 35.985 1.00 42.38 316 LEU A O 1
ATOM 2582 N N . GLN A 1 317 ? -9.866 -31.008 37.850 1.00 44.31 317 GLN A N 1
ATOM 2583 C CA . GLN A 1 317 ? -10.788 -31.927 37.160 1.00 44.31 317 GLN A CA 1
ATOM 2584 C C . GLN A 1 317 ? -12.259 -31.476 37.144 1.00 44.31 317 GLN A C 1
ATOM 2586 O O . GLN A 1 317 ? -13.024 -31.994 36.340 1.00 44.31 317 GLN A O 1
ATOM 2591 N N . ASN A 1 318 ? -12.660 -30.460 37.920 1.00 46.78 318 ASN A N 1
ATOM 2592 C CA . ASN A 1 318 ? -14.072 -30.034 37.986 1.00 46.78 318 ASN A CA 1
ATOM 2593 C C . ASN A 1 318 ? -14.425 -28.775 37.176 1.00 46.78 318 ASN A C 1
ATOM 2595 O O . ASN A 1 318 ? -15.582 -28.369 37.169 1.00 46.78 318 ASN A O 1
ATOM 2599 N N . ARG A 1 319 ? -13.480 -28.169 36.443 1.00 45.31 319 ARG A N 1
ATOM 2600 C CA . ARG A 1 319 ? -13.754 -26.976 35.610 1.00 45.31 319 ARG A CA 1
ATOM 2601 C C . ARG A 1 319 ? -14.027 -27.255 34.129 1.00 45.31 319 ARG A C 1
ATOM 2603 O O . ARG A 1 319 ? -14.438 -26.346 33.417 1.00 45.31 319 ARG A O 1
ATOM 2610 N N . LEU A 1 320 ? -13.873 -28.499 33.672 1.00 42.34 320 LEU A N 1
ATOM 2611 C CA . LEU A 1 320 ? -14.221 -28.906 32.301 1.00 42.34 320 LEU A CA 1
ATOM 2612 C C . LEU A 1 320 ? -15.679 -29.383 32.152 1.00 42.34 320 LEU A C 1
ATOM 2614 O O . LEU A 1 320 ? -16.174 -29.477 31.033 1.00 42.34 320 LEU A O 1
ATOM 2618 N N . ALA A 1 321 ? -16.402 -29.616 33.255 1.00 44.41 321 ALA A N 1
ATOM 2619 C CA . ALA A 1 321 ? -17.791 -30.086 33.220 1.00 44.41 321 ALA A CA 1
ATOM 2620 C C . ALA A 1 321 ? -18.849 -28.960 33.118 1.00 44.41 321 ALA A C 1
ATOM 2622 O O . ALA A 1 321 ? -19.981 -29.226 32.716 1.00 44.41 321 ALA A O 1
ATOM 2623 N N . GLU A 1 322 ? -18.506 -27.699 33.418 1.00 39.72 322 GLU A N 1
ATOM 2624 C CA . GLU A 1 322 ? -19.449 -26.563 33.324 1.00 39.72 322 GLU A CA 1
ATOM 2625 C C . GLU A 1 322 ? -19.427 -25.839 31.966 1.00 39.72 322 GLU A C 1
ATOM 2627 O O . GLU A 1 322 ? -20.406 -25.188 31.598 1.00 39.72 322 GLU A O 1
ATOM 2632 N N . ALA A 1 323 ? -18.371 -26.009 31.164 1.00 38.75 323 ALA A N 1
ATOM 2633 C CA . ALA A 1 323 ? -18.264 -25.380 29.843 1.00 38.75 323 ALA A CA 1
ATOM 2634 C C . ALA A 1 323 ? -19.157 -26.037 28.766 1.00 38.75 323 ALA A C 1
ATOM 2636 O O . ALA A 1 323 ? -19.400 -25.447 27.715 1.00 38.75 323 ALA A O 1
ATOM 2637 N N . LEU A 1 324 ? -19.696 -27.234 29.029 1.00 43.69 324 LEU A N 1
ATOM 2638 C CA . LEU A 1 324 ? -20.539 -27.985 28.089 1.00 43.69 324 LEU A CA 1
ATOM 2639 C C . LEU A 1 324 ? -22.052 -27.766 28.277 1.00 43.69 324 LEU A C 1
ATOM 2641 O O . LEU A 1 324 ? -22.843 -28.340 27.531 1.00 43.69 324 LEU A O 1
ATOM 2645 N N . ARG A 1 325 ? -22.487 -26.924 29.229 1.00 46.22 325 ARG A N 1
ATOM 2646 C CA . ARG A 1 325 ? -23.919 -26.762 29.558 1.00 46.22 325 ARG A CA 1
ATOM 2647 C C . ARG A 1 325 ? -24.586 -25.483 29.024 1.00 46.22 325 ARG A C 1
ATOM 2649 O O . ARG A 1 325 ? -25.802 -25.373 29.107 1.00 46.22 325 ARG A O 1
ATOM 2656 N N . TRP A 1 326 ? -23.847 -24.569 28.391 1.00 38.16 326 TRP A N 1
ATOM 2657 C CA . TRP A 1 326 ? -24.404 -23.321 27.824 1.00 38.16 326 TRP A CA 1
ATOM 2658 C C . TRP A 1 326 ? -24.521 -23.304 26.291 1.00 38.16 326 TRP A C 1
ATOM 2660 O O . TRP A 1 326 ? -24.695 -22.249 25.690 1.00 38.16 326 TRP A O 1
ATOM 2670 N N . ARG A 1 327 ? -24.462 -24.470 25.631 1.00 40.56 327 ARG A N 1
ATOM 2671 C CA . ARG A 1 327 ? -24.540 -24.582 24.160 1.00 40.56 327 ARG A CA 1
ATOM 2672 C C . ARG A 1 327 ? -25.843 -25.191 23.639 1.00 40.56 327 ARG A C 1
ATOM 2674 O O . ARG A 1 327 ? -25.847 -25.864 22.614 1.00 40.56 327 ARG A O 1
ATOM 2681 N N . ARG A 1 328 ? -26.961 -24.958 24.323 1.00 47.53 328 ARG A N 1
ATOM 2682 C CA . ARG A 1 328 ? -28.301 -25.167 23.761 1.00 47.53 328 ARG A CA 1
ATOM 2683 C C . ARG A 1 328 ? -29.212 -24.078 24.293 1.00 47.53 328 ARG A C 1
ATOM 2685 O O . ARG A 1 328 ? -29.467 -24.082 25.487 1.00 47.53 328 ARG A O 1
ATOM 2692 N N . VAL A 1 329 ? -29.647 -23.180 23.404 1.00 40.19 329 VAL A N 1
ATOM 2693 C CA . VAL A 1 329 ? -30.998 -22.591 23.302 1.00 40.19 329 VAL A CA 1
ATOM 2694 C C . VAL A 1 329 ? -30.950 -21.457 22.248 1.00 40.19 329 VAL A C 1
ATOM 2696 O O . VAL A 1 329 ? -30.327 -20.423 22.459 1.00 40.19 329 VAL A O 1
ATOM 2699 N N . LEU A 1 330 ? -31.649 -21.716 21.130 1.00 37.94 330 LEU A N 1
ATOM 2700 C CA . LEU A 1 330 ? -32.113 -20.847 20.023 1.00 37.94 330 LEU A CA 1
ATOM 2701 C C . LEU A 1 330 ? -31.237 -20.594 18.758 1.00 37.94 330 LEU A C 1
ATOM 2703 O O . LEU A 1 330 ? -30.012 -20.627 18.826 1.00 37.94 330 LEU A O 1
ATOM 2707 N N . PRO A 1 331 ? -31.887 -20.445 17.572 1.00 45.34 331 PRO A N 1
ATOM 2708 C CA . PRO A 1 331 ? -31.430 -20.999 16.292 1.00 45.34 331 PRO A CA 1
ATOM 2709 C C . PRO A 1 331 ? -30.765 -19.966 15.363 1.00 45.34 331 PRO A C 1
ATOM 2711 O O . PRO A 1 331 ? -31.062 -18.774 15.461 1.00 45.34 331 PRO A O 1
ATOM 2714 N N . PRO A 1 332 ? -29.937 -20.397 14.391 1.00 42.09 332 PRO A N 1
ATOM 2715 C CA . PRO A 1 332 ? -29.470 -19.525 13.326 1.00 42.09 332 PRO A CA 1
ATOM 2716 C C . PRO A 1 332 ? -30.481 -19.473 12.172 1.00 42.09 332 PRO A C 1
ATOM 2718 O O . PRO A 1 332 ? -30.965 -20.489 11.673 1.00 42.09 332 PRO A O 1
ATOM 2721 N N . CYS A 1 333 ? -30.783 -18.252 11.745 1.00 30.94 333 CYS A N 1
ATOM 2722 C CA . CYS A 1 333 ? -31.491 -17.931 10.516 1.00 30.94 333 CYS A CA 1
ATOM 2723 C C . CYS A 1 333 ? -30.771 -18.527 9.287 1.00 30.94 333 CYS A C 1
ATOM 2725 O O . CYS A 1 333 ? -29.582 -18.312 9.064 1.00 30.94 333 CYS A O 1
ATOM 2727 N N . LEU A 1 334 ? -31.515 -19.277 8.472 1.00 44.59 334 LEU A N 1
ATOM 2728 C CA . LEU A 1 334 ? -31.018 -20.091 7.353 1.00 44.59 334 LEU A CA 1
ATOM 2729 C C . LEU A 1 334 ? -30.693 -19.316 6.059 1.00 44.59 334 LEU A C 1
ATOM 2731 O O . LEU A 1 334 ? -30.554 -19.931 5.009 1.00 44.59 334 LEU A O 1
ATOM 2735 N N . SER A 1 335 ? -30.535 -17.992 6.088 1.00 37.62 335 SER A N 1
ATOM 2736 C CA . SER A 1 335 ? -30.290 -17.212 4.859 1.00 37.62 335 SER A CA 1
ATOM 2737 C C . SER A 1 335 ? -28.926 -16.519 4.775 1.00 37.62 335 SER A C 1
ATOM 2739 O O . SER A 1 335 ? -28.641 -15.893 3.760 1.00 37.62 335 SER A O 1
ATOM 2741 N N . CYS A 1 336 ? -28.048 -16.658 5.777 1.00 33.56 336 CYS A N 1
ATOM 2742 C CA . CYS A 1 336 ? -26.721 -16.012 5.771 1.00 33.56 336 CYS A CA 1
ATOM 2743 C C . CYS A 1 336 ? -25.534 -16.986 5.571 1.00 33.56 336 CYS A C 1
ATOM 2745 O O . CYS A 1 336 ? -24.378 -16.591 5.676 1.00 33.56 336 CYS A O 1
ATOM 2747 N N . SER A 1 337 ? -25.793 -18.270 5.289 1.00 42.12 337 SER A N 1
ATOM 2748 C CA . SER A 1 337 ? -24.809 -19.354 5.485 1.00 42.12 337 SER A CA 1
ATOM 2749 C C . SER A 1 337 ? -24.184 -19.962 4.217 1.00 42.12 337 SER A C 1
ATOM 2751 O O . SER A 1 337 ? -23.607 -21.042 4.310 1.00 42.12 337 SER A O 1
ATOM 2753 N N . MET A 1 338 ? -24.262 -19.326 3.043 1.00 36.72 338 MET A N 1
ATOM 2754 C CA . MET A 1 338 ? -23.669 -19.912 1.819 1.00 36.72 338 MET A CA 1
ATOM 2755 C C . MET A 1 338 ? -22.407 -19.225 1.280 1.00 36.72 338 MET A C 1
ATOM 2757 O O . MET A 1 338 ? -21.656 -19.874 0.566 1.00 36.72 338 MET A O 1
ATOM 2761 N N . ASN A 1 339 ? -22.071 -17.997 1.695 1.00 43.25 339 ASN A N 1
ATOM 2762 C CA . ASN A 1 339 ? -20.856 -17.314 1.203 1.00 43.25 339 ASN A CA 1
ATOM 2763 C C . ASN A 1 339 ? -19.674 -17.289 2.189 1.00 43.25 339 ASN A C 1
ATOM 2765 O O . ASN A 1 339 ? -18.608 -16.776 1.851 1.00 43.25 339 ASN A O 1
ATOM 2769 N N . GLN A 1 340 ? -19.830 -17.857 3.391 1.00 42.91 340 GLN A N 1
ATOM 2770 C CA . GLN A 1 340 ? -18.770 -17.895 4.410 1.00 42.91 340 GLN A CA 1
ATOM 2771 C C . GLN A 1 340 ? -18.039 -19.249 4.488 1.00 42.91 340 GLN A C 1
ATOM 2773 O O . GLN A 1 340 ? -16.961 -19.319 5.067 1.00 42.91 340 GLN A O 1
ATOM 2778 N N . MET A 1 341 ? -18.558 -20.309 3.853 1.00 37.62 341 MET A N 1
ATOM 2779 C CA . MET A 1 341 ? -17.914 -21.632 3.871 1.00 37.62 341 MET A CA 1
ATOM 2780 C C . MET A 1 341 ? -16.769 -21.807 2.862 1.00 37.62 341 MET A C 1
ATOM 2782 O O . MET A 1 341 ? -15.994 -22.738 3.023 1.00 37.62 341 MET A O 1
ATOM 2786 N N . ASN A 1 342 ? -16.599 -20.909 1.883 1.00 44.56 342 ASN A N 1
ATOM 2787 C CA . ASN A 1 342 ? -15.553 -21.062 0.858 1.00 44.56 342 ASN A CA 1
ATOM 2788 C C . ASN A 1 342 ? -14.313 -20.172 1.063 1.00 44.56 342 ASN A C 1
ATOM 2790 O O . ASN A 1 342 ? -13.333 -20.325 0.351 1.00 44.56 342 ASN A O 1
ATOM 2794 N N . GLN A 1 343 ? -14.330 -19.249 2.033 1.00 44.44 343 GLN A N 1
ATOM 2795 C CA . GLN A 1 343 ? -13.179 -18.371 2.315 1.00 44.44 343 GLN A CA 1
ATOM 2796 C C . GLN A 1 343 ? -12.310 -18.868 3.479 1.00 44.44 343 GLN A C 1
ATOM 2798 O O . GLN A 1 343 ? -11.132 -18.527 3.554 1.00 44.44 343 GLN A O 1
ATOM 2803 N N . GLN A 1 344 ? -12.868 -19.687 4.377 1.00 43.28 344 GLN A N 1
ATOM 2804 C CA . GLN A 1 344 ? -12.117 -20.235 5.509 1.00 43.28 344 GLN A CA 1
ATOM 2805 C C . GLN A 1 344 ? -11.163 -21.357 5.064 1.00 43.28 344 GLN A C 1
ATOM 2807 O O . GLN A 1 344 ? -10.029 -21.404 5.529 1.00 43.28 344 GLN A O 1
ATOM 2812 N N . GLY A 1 345 ? -11.584 -22.193 4.104 1.00 50.66 345 GLY A N 1
ATOM 2813 C CA . GLY A 1 345 ? -10.753 -23.269 3.555 1.00 50.66 345 GLY A CA 1
ATOM 2814 C C . GLY A 1 345 ? -9.504 -22.748 2.842 1.00 50.66 345 GLY A C 1
ATOM 2815 O O . GLY A 1 345 ? -8.410 -23.236 3.097 1.00 50.66 345 GLY A O 1
ATOM 2816 N N . ASP A 1 346 ? -9.634 -21.700 2.029 1.00 57.12 346 ASP A N 1
ATOM 2817 C CA . ASP A 1 346 ? -8.527 -21.160 1.224 1.00 57.12 346 ASP A CA 1
ATOM 2818 C C . ASP A 1 346 ? -7.419 -20.515 2.084 1.00 57.12 346 ASP A C 1
ATOM 2820 O O . ASP A 1 346 ? -6.223 -20.611 1.788 1.00 57.12 346 ASP A O 1
ATOM 2824 N N . SER A 1 347 ? -7.810 -19.888 3.202 1.00 66.94 347 SER A N 1
ATOM 2825 C CA . SER A 1 347 ? -6.878 -19.298 4.171 1.00 66.94 347 SER A CA 1
ATOM 2826 C C . SER A 1 347 ? -6.033 -20.365 4.871 1.00 66.94 347 SER A C 1
ATOM 2828 O O . SER A 1 347 ? -4.821 -20.193 5.021 1.00 66.94 347 SER A O 1
ATOM 2830 N N . ASP A 1 348 ? -6.661 -21.469 5.280 1.00 75.94 348 ASP A N 1
ATOM 2831 C CA . ASP A 1 348 ? -5.989 -22.544 6.011 1.00 75.94 348 ASP A CA 1
ATOM 2832 C C . ASP A 1 348 ? -5.058 -23.348 5.084 1.00 75.94 348 ASP A C 1
ATOM 2834 O O . ASP A 1 348 ? -3.928 -23.654 5.468 1.00 75.94 348 ASP A O 1
ATOM 2838 N N . HIS A 1 349 ? -5.449 -23.564 3.820 1.00 82.94 349 HIS A N 1
ATOM 2839 C CA . HIS A 1 349 ? -4.596 -24.195 2.801 1.00 82.94 349 HIS A CA 1
ATOM 2840 C C . HIS A 1 349 ? -3.324 -23.382 2.538 1.00 82.94 349 HIS A C 1
ATOM 2842 O O . HIS A 1 349 ? -2.211 -23.910 2.595 1.00 82.94 349 HIS A O 1
ATOM 2848 N N . LYS A 1 350 ? -3.467 -22.072 2.309 1.00 87.38 350 LYS A N 1
ATOM 2849 C CA . LYS A 1 350 ? -2.328 -21.186 2.040 1.00 87.38 350 LYS A CA 1
ATOM 2850 C C . LYS A 1 350 ? -1.376 -21.086 3.233 1.00 87.38 350 LYS A C 1
ATOM 2852 O O . LYS A 1 350 ? -0.158 -21.042 3.058 1.00 87.38 350 LYS A O 1
ATOM 2857 N N . TRP A 1 351 ? -1.923 -21.056 4.447 1.00 88.69 351 TRP A N 1
ATOM 2858 C CA . TRP A 1 351 ? -1.138 -21.039 5.680 1.00 88.69 351 TRP A CA 1
ATOM 2859 C C . TRP A 1 351 ? -0.361 -22.343 5.893 1.00 88.69 351 TRP A C 1
ATOM 2861 O O . TRP A 1 351 ? 0.813 -22.311 6.273 1.00 88.69 351 TRP A O 1
ATOM 2871 N N . ASN A 1 352 ? -0.981 -23.485 5.601 1.00 90.00 352 ASN A N 1
ATOM 2872 C CA . ASN A 1 352 ? -0.354 -24.795 5.755 1.00 90.00 352 ASN A CA 1
ATOM 2873 C C . ASN A 1 352 ? 0.718 -25.049 4.686 1.00 90.00 352 ASN A C 1
ATOM 2875 O O . ASN A 1 352 ? 1.797 -25.534 5.028 1.00 90.00 352 ASN A O 1
ATOM 2879 N N . LEU A 1 353 ? 0.498 -24.596 3.447 1.00 89.94 353 LEU A N 1
ATOM 2880 C CA . LEU A 1 353 ? 1.516 -24.583 2.392 1.00 89.94 353 LEU A CA 1
ATOM 2881 C C . LEU A 1 353 ? 2.755 -23.781 2.813 1.00 89.94 353 LEU A C 1
ATOM 2883 O O . LEU A 1 353 ? 3.884 -24.247 2.675 1.00 89.94 353 LEU A O 1
ATOM 2887 N N . MET A 1 354 ? 2.554 -22.597 3.400 1.00 89.25 354 MET A N 1
ATOM 2888 C CA . MET A 1 354 ? 3.662 -21.745 3.841 1.00 89.25 354 MET A CA 1
ATOM 2889 C C . MET A 1 354 ? 4.451 -22.364 5.007 1.00 89.25 354 MET A C 1
ATOM 2891 O O . MET A 1 354 ? 5.673 -22.229 5.077 1.00 89.25 354 MET A O 1
ATOM 2895 N N . LYS A 1 355 ? 3.780 -23.087 5.914 1.00 90.81 355 LYS A N 1
ATOM 2896 C CA . LYS A 1 355 ? 4.448 -23.851 6.979 1.00 90.81 355 LYS A CA 1
ATOM 2897 C C . LYS A 1 355 ? 5.275 -25.013 6.434 1.00 90.81 355 LYS A C 1
ATOM 2899 O O . LYS A 1 355 ? 6.399 -25.199 6.895 1.00 90.81 355 LYS A O 1
ATOM 2904 N N . LEU A 1 356 ? 4.742 -25.768 5.472 1.00 89.44 356 LEU A N 1
ATOM 2905 C CA . LEU A 1 356 ? 5.462 -26.881 4.849 1.00 89.44 356 LEU A CA 1
ATOM 2906 C C . LEU A 1 356 ? 6.671 -26.388 4.055 1.00 89.44 356 LEU A C 1
ATOM 2908 O O . LEU A 1 356 ? 7.750 -26.941 4.219 1.00 89.44 356 LEU A O 1
ATOM 2912 N N . GLN A 1 357 ? 6.542 -25.289 3.311 1.00 89.69 357 GLN A N 1
ATOM 2913 C CA . GLN A 1 357 ? 7.650 -24.696 2.556 1.00 89.69 357 GLN A CA 1
ATOM 2914 C C . GLN A 1 357 ? 8.815 -24.250 3.459 1.00 89.69 357 GLN A C 1
ATOM 2916 O O . GLN A 1 357 ? 9.980 -24.412 3.104 1.00 89.69 357 GLN A O 1
ATOM 2921 N N . ASN A 1 358 ? 8.518 -23.743 4.660 1.00 89.62 358 ASN A N 1
ATOM 2922 C CA . ASN A 1 358 ? 9.548 -23.396 5.646 1.00 89.62 358 ASN A CA 1
ATOM 2923 C C . ASN A 1 358 ? 10.226 -24.625 6.268 1.00 89.62 358 ASN A C 1
ATOM 2925 O O . ASN A 1 358 ? 11.359 -24.532 6.737 1.00 89.62 358 ASN A O 1
ATOM 2929 N N . ARG A 1 359 ? 9.523 -25.759 6.331 1.00 87.69 359 ARG A N 1
ATOM 2930 C CA . ARG A 1 359 ? 10.012 -26.993 6.956 1.00 87.69 359 ARG A CA 1
ATOM 2931 C C . ARG A 1 359 ? 10.736 -27.906 5.968 1.00 87.69 359 ARG A C 1
ATOM 2933 O O . ARG A 1 359 ? 11.642 -28.627 6.371 1.00 87.69 359 ARG A O 1
ATOM 2940 N N . PHE A 1 360 ? 10.373 -27.811 4.694 1.00 86.00 360 PHE A N 1
ATOM 2941 C CA . PHE A 1 360 ? 10.884 -28.598 3.583 1.00 86.00 360 PHE A CA 1
ATOM 2942 C C . PHE A 1 360 ? 11.350 -27.674 2.439 1.00 86.00 360 PHE A C 1
ATOM 2944 O O . PHE A 1 360 ? 10.714 -27.630 1.388 1.00 86.00 360 PHE A O 1
ATOM 2951 N N . PRO A 1 361 ? 12.470 -26.937 2.602 1.00 86.38 361 PRO A N 1
ATOM 2952 C CA . PRO A 1 361 ? 12.927 -25.954 1.610 1.00 86.38 361 PRO A CA 1
ATOM 2953 C C . PRO A 1 361 ? 13.370 -26.570 0.276 1.00 86.38 361 PRO A C 1
ATOM 2955 O O . PRO A 1 361 ? 13.528 -25.854 -0.707 1.00 86.38 361 PRO A O 1
ATOM 2958 N N . TYR A 1 362 ? 13.615 -27.882 0.268 1.00 86.69 362 TYR A N 1
ATOM 2959 C CA . TYR A 1 362 ? 14.113 -28.646 -0.877 1.00 86.69 362 TYR A CA 1
ATOM 2960 C C . TYR A 1 362 ? 13.002 -29.231 -1.757 1.00 86.69 362 TYR A C 1
ATOM 2962 O O . TYR A 1 362 ? 13.303 -29.800 -2.800 1.00 86.69 362 TYR A O 1
ATOM 2970 N N . TYR A 1 363 ? 11.741 -29.126 -1.331 1.00 85.00 363 TYR A N 1
ATOM 2971 C CA . TYR A 1 363 ? 10.596 -29.613 -2.093 1.00 85.00 363 TYR A CA 1
ATOM 2972 C C . TYR A 1 363 ? 9.999 -28.485 -2.934 1.00 85.00 363 TYR A C 1
ATOM 2974 O O . TYR A 1 363 ? 9.866 -27.349 -2.468 1.00 85.00 363 TYR A O 1
ATOM 2982 N N . ASP A 1 364 ? 9.612 -28.813 -4.167 1.00 89.25 364 ASP A N 1
ATOM 2983 C CA . ASP A 1 364 ? 8.976 -27.856 -5.064 1.00 89.25 364 ASP A CA 1
ATOM 2984 C C . ASP A 1 364 ? 7.629 -27.399 -4.503 1.00 89.25 364 ASP A C 1
ATOM 2986 O O . ASP A 1 364 ? 6.807 -28.188 -4.030 1.00 89.25 364 ASP A O 1
ATOM 2990 N N . ARG A 1 365 ? 7.393 -26.088 -4.574 1.00 90.56 365 ARG A N 1
ATOM 2991 C CA . ARG A 1 365 ? 6.193 -25.456 -4.019 1.00 90.56 365 ARG A CA 1
ATOM 2992 C C . ARG A 1 365 ? 4.907 -26.040 -4.606 1.00 90.56 365 ARG A C 1
ATOM 2994 O O . ARG A 1 365 ? 3.946 -26.209 -3.863 1.00 90.56 365 ARG A O 1
ATOM 3001 N N . ASP A 1 366 ? 4.912 -26.356 -5.896 1.00 88.06 366 ASP A N 1
ATOM 3002 C CA . ASP A 1 366 ? 3.747 -26.905 -6.593 1.00 88.06 366 ASP A CA 1
ATOM 3003 C C . ASP A 1 366 ? 3.424 -28.324 -6.092 1.00 88.06 366 ASP A C 1
ATOM 3005 O O . ASP A 1 366 ? 2.266 -28.642 -5.841 1.00 88.06 366 ASP A O 1
ATOM 3009 N N . MET A 1 367 ? 4.451 -29.132 -5.800 1.00 88.19 367 MET A N 1
ATOM 3010 C CA . MET A 1 367 ? 4.289 -30.457 -5.191 1.00 88.19 367 MET A CA 1
ATOM 3011 C C . MET A 1 367 ? 3.719 -30.360 -3.769 1.00 88.19 367 MET A C 1
ATOM 3013 O O . MET A 1 367 ? 2.811 -31.105 -3.408 1.00 88.19 367 MET A O 1
ATOM 3017 N N . LEU A 1 368 ? 4.219 -29.423 -2.955 1.00 90.06 368 LEU A N 1
ATOM 3018 C CA . LEU A 1 368 ? 3.684 -29.181 -1.609 1.00 90.06 368 LEU A CA 1
ATOM 3019 C C . LEU A 1 368 ? 2.232 -28.684 -1.653 1.00 90.06 368 LEU A C 1
ATOM 3021 O O . LEU A 1 368 ? 1.440 -29.014 -0.773 1.00 90.06 368 LEU A O 1
ATOM 3025 N N . GLU A 1 369 ? 1.872 -27.897 -2.667 1.00 90.44 369 GLU A N 1
ATOM 3026 C CA . GLU A 1 369 ? 0.510 -27.406 -2.862 1.00 90.44 369 GLU A CA 1
ATOM 3027 C C . GLU A 1 369 ? -0.451 -28.537 -3.246 1.00 90.44 369 GLU A C 1
ATOM 3029 O O . GLU A 1 369 ? -1.556 -28.598 -2.702 1.00 90.44 369 GLU A O 1
ATOM 3034 N N . ASP A 1 370 ? -0.022 -29.462 -4.102 1.00 89.50 370 ASP A N 1
ATOM 3035 C CA . ASP A 1 370 ? -0.809 -30.637 -4.483 1.00 89.50 370 ASP A CA 1
ATOM 3036 C C . ASP A 1 370 ? -1.028 -31.591 -3.300 1.00 89.50 370 ASP A C 1
ATOM 3038 O O . ASP A 1 370 ? -2.151 -32.045 -3.087 1.00 89.50 370 ASP A O 1
ATOM 3042 N N . ILE A 1 371 ? -0.016 -31.798 -2.451 1.00 88.00 371 ILE A N 1
ATOM 3043 C CA . ILE A 1 371 ? -0.143 -32.613 -1.228 1.00 88.00 371 ILE A CA 1
ATOM 3044 C C . ILE A 1 371 ? -1.107 -31.962 -0.227 1.00 88.00 371 ILE A C 1
ATOM 3046 O O . ILE A 1 371 ? -1.946 -32.633 0.370 1.00 88.00 371 ILE A O 1
ATOM 3050 N N . VAL A 1 372 ? -1.032 -30.640 -0.041 1.00 89.50 372 VAL A N 1
ATOM 3051 C CA . VAL A 1 372 ? -1.963 -29.922 0.847 1.00 89.50 372 VAL A CA 1
ATOM 3052 C C . VAL A 1 372 ? -3.394 -29.976 0.306 1.00 89.50 372 VAL A C 1
ATOM 3054 O O . VAL A 1 372 ? -4.328 -30.100 1.098 1.00 89.50 372 VAL A O 1
ATOM 3057 N N . LYS A 1 373 ? -3.579 -29.927 -1.020 1.00 88.12 373 LYS A N 1
ATOM 3058 C CA . LYS A 1 373 ? -4.889 -30.111 -1.667 1.00 88.12 373 LYS A CA 1
ATOM 3059 C C . LYS A 1 373 ? -5.414 -31.538 -1.497 1.00 88.12 373 LYS A C 1
ATOM 3061 O O . LYS A 1 373 ? -6.590 -31.705 -1.189 1.00 88.12 373 LYS A O 1
ATOM 3066 N N . GLU A 1 374 ? -4.561 -32.549 -1.645 1.00 88.06 374 GLU A N 1
ATOM 3067 C CA . GLU A 1 374 ? -4.926 -33.961 -1.466 1.00 88.06 374 GLU A CA 1
ATOM 3068 C C . GLU A 1 374 ? -5.305 -34.277 -0.007 1.00 88.06 374 GLU A C 1
ATOM 3070 O O . GLU A 1 374 ? -6.241 -35.034 0.250 1.00 88.06 374 GLU A O 1
ATOM 3075 N N . CYS A 1 375 ? -4.672 -33.601 0.955 1.00 86.62 375 CYS A N 1
ATOM 3076 C CA . CYS A 1 375 ? -4.985 -33.690 2.383 1.00 86.62 375 CYS A CA 1
ATOM 3077 C C . CYS A 1 375 ? -6.152 -32.786 2.836 1.00 86.62 375 CYS A C 1
ATOM 3079 O O . CYS A 1 375 ? -6.323 -32.580 4.037 1.00 86.62 375 CYS A O 1
ATOM 3081 N N . ASN A 1 376 ? -6.952 -32.220 1.919 1.00 82.81 376 ASN A N 1
ATOM 3082 C CA . ASN A 1 376 ? -8.057 -31.291 2.226 1.00 82.81 376 ASN A CA 1
ATOM 3083 C C . ASN A 1 376 ? -7.648 -30.102 3.123 1.00 82.81 376 ASN A C 1
ATOM 3085 O O . ASN A 1 376 ? -8.451 -29.592 3.911 1.00 82.81 376 ASN A O 1
ATOM 3089 N N . GLY A 1 377 ? -6.389 -29.674 3.034 1.00 80.69 377 GLY A N 1
ATOM 3090 C CA . GLY A 1 377 ? -5.843 -28.599 3.848 1.00 80.69 377 GLY A CA 1
ATOM 3091 C C . GLY A 1 377 ? -5.392 -29.020 5.245 1.00 80.69 377 GLY A C 1
ATOM 3092 O O . GLY A 1 377 ? -5.059 -28.134 6.028 1.00 80.69 377 GLY A O 1
ATOM 3093 N N . ASP A 1 378 ? -5.344 -30.312 5.588 1.00 86.44 378 ASP A N 1
ATOM 3094 C CA . ASP A 1 378 ? -4.803 -30.779 6.870 1.00 86.44 378 ASP A CA 1
ATOM 3095 C C . ASP A 1 378 ? -3.263 -30.808 6.852 1.00 86.44 378 ASP A C 1
ATOM 3097 O O . ASP A 1 378 ? -2.623 -31.573 6.126 1.00 86.44 378 ASP A O 1
ATOM 3101 N N . TYR A 1 379 ? -2.654 -29.957 7.682 1.00 87.12 379 TYR A N 1
ATOM 3102 C CA . TYR A 1 379 ? -1.201 -29.863 7.830 1.00 87.12 379 TYR A CA 1
ATOM 3103 C C . TYR A 1 379 ? -0.573 -31.153 8.367 1.00 87.12 379 TYR A C 1
ATOM 3105 O O . TYR A 1 379 ? 0.527 -31.508 7.949 1.00 87.12 379 TYR A O 1
ATOM 3113 N N . GLN A 1 380 ? -1.234 -31.835 9.304 1.00 83.88 380 GLN A N 1
ATOM 3114 C CA . GLN A 1 380 ? -0.648 -32.977 10.002 1.00 83.88 380 GLN A CA 1
ATOM 3115 C C . GLN A 1 380 ? -0.516 -34.173 9.056 1.00 83.88 380 GLN A C 1
ATOM 3117 O O . GLN A 1 380 ? 0.535 -34.806 8.994 1.00 83.88 380 GLN A O 1
ATOM 3122 N N . GLN A 1 381 ? -1.552 -34.407 8.253 1.00 85.75 381 GLN A N 1
ATOM 3123 C CA . GLN A 1 381 ? -1.573 -35.474 7.259 1.00 85.75 381 GLN A CA 1
ATOM 3124 C C . GLN A 1 381 ? -0.578 -35.207 6.116 1.00 85.75 381 GLN A C 1
ATOM 3126 O O . GLN A 1 381 ? 0.153 -36.106 5.708 1.00 85.75 381 GLN A O 1
ATOM 3131 N N . ALA A 1 382 ? -0.475 -33.955 5.650 1.00 87.00 382 ALA A N 1
ATOM 3132 C CA . ALA A 1 382 ? 0.520 -33.557 4.652 1.00 87.00 382 ALA A CA 1
ATOM 3133 C C . ALA A 1 382 ? 1.967 -33.686 5.168 1.00 87.00 382 ALA A C 1
ATOM 3135 O O . ALA A 1 382 ? 2.860 -34.084 4.423 1.00 87.00 382 ALA A O 1
ATOM 3136 N N . TYR A 1 383 ? 2.204 -33.383 6.447 1.00 87.31 383 TYR A N 1
ATOM 3137 C CA . TYR A 1 383 ? 3.516 -33.530 7.078 1.00 87.31 383 TYR A CA 1
ATOM 3138 C C . TYR A 1 383 ? 3.950 -34.998 7.177 1.00 87.31 383 TYR A C 1
ATOM 3140 O O . TYR A 1 383 ? 5.109 -35.312 6.920 1.00 87.31 383 TYR A O 1
ATOM 3148 N N . GLU A 1 384 ? 3.031 -35.901 7.523 1.00 85.56 384 GLU A N 1
ATOM 3149 C CA . GLU A 1 384 ? 3.314 -37.338 7.623 1.00 85.56 384 GLU A CA 1
ATOM 3150 C C . GLU A 1 384 ? 3.673 -37.960 6.266 1.00 85.56 384 GLU A C 1
ATOM 3152 O O . GLU A 1 384 ? 4.562 -38.806 6.208 1.00 85.56 384 GLU A O 1
ATOM 3157 N N . LEU A 1 385 ? 3.068 -37.488 5.169 1.00 83.69 385 LEU A N 1
ATOM 3158 C CA . LEU A 1 385 ? 3.400 -37.932 3.808 1.00 83.69 385 LEU A CA 1
ATOM 3159 C C . LEU A 1 385 ? 4.792 -37.480 3.333 1.00 83.69 385 LEU A C 1
ATOM 3161 O O . LEU A 1 385 ? 5.396 -38.144 2.496 1.00 83.69 385 LEU A O 1
ATOM 3165 N N . LEU A 1 386 ? 5.302 -36.365 3.862 1.00 82.69 386 LEU A N 1
ATOM 3166 C CA . LEU A 1 386 ? 6.602 -35.786 3.495 1.00 82.69 386 LEU A CA 1
ATOM 3167 C C . LEU A 1 386 ? 7.758 -36.242 4.401 1.00 82.69 386 LEU A C 1
ATOM 3169 O O . LEU A 1 386 ? 8.916 -35.948 4.110 1.00 82.69 386 LEU A O 1
ATOM 3173 N N . ASN A 1 387 ? 7.458 -36.928 5.507 1.00 75.31 387 ASN A N 1
ATOM 3174 C CA . ASN A 1 387 ? 8.423 -37.337 6.533 1.00 75.31 387 ASN A CA 1
ATOM 3175 C C . ASN A 1 387 ? 8.776 -38.840 6.462 1.00 75.31 387 ASN A C 1
ATOM 3177 O O . ASN A 1 387 ? 9.017 -39.459 7.502 1.00 75.31 387 ASN A O 1
ATOM 3181 N N . VAL A 1 388 ? 8.764 -39.413 5.252 1.00 57.22 388 VAL A N 1
ATOM 3182 C CA . VAL A 1 388 ? 9.126 -40.816 4.960 1.00 57.22 388 VAL A CA 1
ATOM 3183 C C . VAL A 1 388 ? 10.604 -40.952 4.626 1.00 57.22 388 VAL A C 1
ATOM 3185 O O . VAL A 1 388 ? 11.114 -40.105 3.860 1.00 57.22 388 VAL A O 1
#

Organism: Anabarilius grahami (NCBI:txid495550)

Secondary structure (DSSP, 8-state):
----------------S------GGGPPEEETTEEEPPP-HHHHHHHHHHHHHHHHHHHHHHHHT------S-----S-SS-HHHHHHHHHHHHHHHHHHHHHHHHHHHHHHHHHHHHHHHHHHHHHHHHHHHHHHHHHHHHHHHHHHHHHHHHHHHHHHHHHHHHHHTS----------THHHHHHHHHHHHHHHHHHHHHHHHHHHHHHHHHHHHHHHHHHHHHHHHHHHHHHHHHHHHHHHHHHHHHTT-------------------------------------------SSSSSHHHHSTTSS-S----SSSSSSSTTSSS-S-PPPTTS-SSSTTHHHHHHHHHHHHHHHHH-TTS-HHHHHHHHHHTTT-HHHHHHHH--

Sequence (388 aa):
MTDSEQTNENECEKNSPGNVTQNPQNQPTHADGFTRIPPNESRRGKLQRIAQKEEEDLRKWKEENRPGPIHLPPEQLGGAVSLAEVRQRQQMEARQSKLKKKLMKEEMDRKKRQAEEEETEKMKAIQREKANKLKMRTKQEEEQRQERYQHDKQTKTEEFLQKFERSSSTVSMASSNTIPASSWGKCHEYRDSRKEEENAALLKMKEEQRRKTDILEEKQKQQEEDRKRRAEADHRRVNLAFLDRLEARSSGRMSEPMTQTPESSNVWLDDDDKPQDTALSTAPNPSQVHTDSAEEDVLVLCISVWFSVGSRCRCLQNRLAEALRWRRVLPPCLSCSMNQMNQQGDSDHKWNLMKLQNRFPYYDRDMLEDIVKECNGDYQQAYELLNV

Radius of gyration: 44.02 Å; chains: 1; bounding box: 109×83×127 Å

pLDDT: mean 72.16, std 24.15, range [26.34, 97.81]

Foldseek 3Di:
DDDDDDPPDPPPPDDDDDDPPPPVPFDWDDDVPDTRTDPDVVVVVVVVVVVVVVVVVVVVVCVVPPDPPPPDDPDPPDDPDDPVVVVVVVVVCVVVVVVVVVVVVVVVVVVVVVVVVVVVVVVVVVVVVVVVVVVVVVVVVVVVVVVVVVVVVVVVVVVVVVVVVVCVVPDDDDDDDPDPPVPVVVVVVVVVVVVVVVVVVVVVVVVVVVVVVVVVVVVVVVVVVVVVVVVVVVVVVVVVVVVVVVCCVVVPPDPDPDDDDDDDDDDDDDDDDDDDDDDDDDDDDDDDDDDDDDPDDDPPVVVVVVPPPPPDDPPPPPPVVVVPPPPDDDDDDPPPPDPPVPPVLVVLLVVLLVVVCVVCVPDDSVVLSVLCVVVSSDNVNSVVVVVD